Protein AF-A0A812Y9K1-F1 (afdb_monomer)

Nearest PDB structures (foldseek):
  6e9y-assembly1_A  TM=1.672E-01  e=5.380E+00  synthetic construct

Radius of gyration: 29.67 Å; Cα contacts (8 Å, |Δi|>4): 349; chains: 1; bounding box: 78×54×87 Å

Secondary structure (DSSP, 8-state):
-HHHHHHHHHHHHHHHHHH---S-HHHHHHHHHHHHHHHHSS---GGGGGGSPPP-HHHHHHHHHHHTT-----PPPP------------------------PPPPHHHHHHHHHHHHHHHHHHHHH-TT----TTHHHHHHGGGGGGHHHHHHHHHHHHHHH-HHHHHHHHHHHS-TT-GGGGGGTT-----TT--HHHHHHHHHHHHHHHHHHHHH--HHHHHH--TT---SSSSTTSSTT--HHHHHHHHHHHHH-HHHHHHHHHHHHHHHHHHHHHHHHHSBTTBSS--TT-TTTT--HHHHHTTHHHHHHHHHHHHHHHHHHHHHHHS-HHHHHHHHHHHHHHHHHHHHHHHHHHGGGGSTTHHHHT-STTS--HHHHHHH-S----TT--SSS--TTS---HHHHHHHHTT--HHHHHHH-TT-HHHHHHHHHHHHHHTSTT-TT--

Structure (mmCIF, N/CA/C/O backbone):
data_AF-A0A812Y9K1-F1
#
_entry.id   AF-A0A812Y9K1-F1
#
loop_
_atom_site.group_PDB
_atom_site.id
_atom_site.type_symbol
_atom_site.label_atom_id
_atom_site.label_alt_id
_atom_site.label_comp_id
_atom_site.label_asym_id
_atom_site.label_entity_id
_atom_site.label_seq_id
_atom_site.pdbx_PDB_ins_code
_atom_site.Cartn_x
_atom_site.Cartn_y
_atom_site.Cartn_z
_atom_site.occupancy
_atom_site.B_iso_or_equiv
_atom_site.auth_seq_id
_atom_site.auth_comp_id
_atom_site.auth_asym_id
_atom_site.auth_atom_id
_atom_site.pdbx_PDB_model_num
ATOM 1 N N . ALA A 1 1 ? -30.809 -0.956 -1.457 1.00 35.09 1 ALA A N 1
ATOM 2 C CA . ALA A 1 1 ? -31.795 -1.705 -0.644 1.00 35.09 1 ALA A CA 1
ATOM 3 C C . ALA A 1 1 ? -31.114 -2.718 0.285 1.00 35.09 1 ALA A C 1
ATOM 5 O O . ALA A 1 1 ? -31.189 -2.529 1.490 1.00 35.09 1 ALA A O 1
ATOM 6 N N . ALA A 1 2 ? -30.373 -3.710 -0.234 1.00 35.47 2 ALA A N 1
ATOM 7 C CA . ALA A 1 2 ? -29.695 -4.731 0.585 1.00 35.47 2 ALA A CA 1
ATOM 8 C C . ALA A 1 2 ? -28.692 -4.161 1.617 1.00 35.47 2 ALA A C 1
ATOM 10 O O . ALA A 1 2 ? -28.734 -4.527 2.783 1.00 35.47 2 ALA A O 1
ATOM 11 N N . GLY A 1 3 ? -27.871 -3.175 1.237 1.00 39.28 3 GLY A N 1
ATOM 12 C CA . GLY A 1 3 ? -26.915 -2.555 2.167 1.00 39.28 3 GLY A CA 1
ATOM 13 C C . GLY A 1 3 ? -27.545 -1.767 3.327 1.00 39.28 3 GLY A C 1
ATOM 14 O O . GLY A 1 3 ? -26.907 -1.601 4.363 1.00 39.28 3 GLY A O 1
ATOM 15 N N . LEU A 1 4 ? -28.793 -1.298 3.191 1.00 40.66 4 LEU A N 1
ATOM 16 C CA . LEU A 1 4 ? -29.507 -0.651 4.297 1.00 40.66 4 LEU A CA 1
ATOM 17 C C . LEU A 1 4 ? -30.199 -1.676 5.199 1.00 40.66 4 LEU A C 1
ATOM 19 O O . LEU A 1 4 ? -30.184 -1.506 6.413 1.00 40.66 4 LEU A O 1
ATOM 23 N N . ALA A 1 5 ? -30.730 -2.758 4.622 1.00 41.34 5 ALA A N 1
ATOM 24 C CA . ALA A 1 5 ? -31.239 -3.889 5.394 1.00 41.34 5 ALA A CA 1
ATOM 25 C C . ALA A 1 5 ? -30.151 -4.451 6.330 1.00 41.34 5 ALA A C 1
ATOM 27 O O . ALA A 1 5 ? -30.412 -4.655 7.507 1.00 41.34 5 ALA A O 1
ATOM 28 N N . ASN A 1 6 ? -28.904 -4.550 5.856 1.00 47.38 6 ASN A N 1
ATOM 29 C CA . ASN A 1 6 ? -27.772 -5.035 6.656 1.00 47.38 6 ASN A CA 1
ATOM 30 C C . ASN A 1 6 ? -27.416 -4.113 7.838 1.00 47.38 6 ASN A C 1
ATOM 32 O O . ASN A 1 6 ? -27.023 -4.580 8.905 1.00 47.38 6 ASN A O 1
ATOM 36 N N . LYS A 1 7 ? -27.563 -2.793 7.667 1.00 45.28 7 LYS A N 1
ATOM 37 C CA . LYS A 1 7 ? -27.332 -1.818 8.747 1.00 45.28 7 LYS A CA 1
ATOM 38 C C . LYS A 1 7 ? -28.487 -1.795 9.747 1.00 45.28 7 LYS A C 1
ATOM 40 O O . LYS A 1 7 ? -28.248 -1.626 10.937 1.00 45.28 7 LYS A O 1
ATOM 45 N N . LEU A 1 8 ? -29.717 -1.996 9.275 1.00 44.47 8 LEU A N 1
ATOM 46 C CA . LEU A 1 8 ? -30.893 -2.146 10.131 1.00 44.47 8 LEU A CA 1
ATOM 47 C C . LEU A 1 8 ? -30.828 -3.426 10.955 1.00 44.47 8 LEU A C 1
ATOM 49 O O . LEU A 1 8 ? -31.115 -3.365 12.144 1.00 44.47 8 LEU A O 1
ATOM 53 N N . ASP A 1 9 ? -30.353 -4.529 10.380 1.00 47.19 9 ASP A N 1
ATOM 54 C CA . ASP A 1 9 ? -30.085 -5.760 11.125 1.00 47.19 9 ASP A CA 1
ATOM 55 C C . ASP A 1 9 ? -29.028 -5.517 12.221 1.00 47.19 9 ASP A C 1
ATOM 57 O O . ASP A 1 9 ? -29.246 -5.887 13.371 1.00 47.19 9 ASP A O 1
ATOM 61 N N . ALA A 1 10 ? -27.934 -4.795 11.946 1.00 47.28 10 ALA A N 1
ATOM 62 C CA . ALA A 1 10 ? -26.937 -4.449 12.972 1.00 47.28 10 ALA A CA 1
ATOM 63 C C . ALA A 1 10 ? -27.497 -3.574 14.116 1.00 47.28 10 ALA A C 1
ATOM 65 O O . ALA A 1 10 ? -27.124 -3.757 15.274 1.00 47.28 10 ALA A O 1
ATOM 66 N N . VAL A 1 11 ? -28.418 -2.652 13.821 1.00 45.97 11 VAL A N 1
ATOM 67 C CA . VAL A 1 11 ? -29.121 -1.853 14.842 1.00 45.97 11 VAL A CA 1
ATOM 68 C C . VAL A 1 11 ? -30.115 -2.715 15.625 1.00 45.97 11 VAL A C 1
ATOM 70 O O . VAL A 1 11 ? -30.180 -2.620 16.849 1.00 45.97 11 VAL A O 1
ATOM 73 N N . ILE A 1 12 ? -30.839 -3.603 14.940 1.00 47.97 12 ILE A N 1
ATOM 74 C CA . ILE A 1 12 ? -31.722 -4.597 15.554 1.00 47.97 12 ILE A CA 1
ATOM 75 C C . ILE A 1 12 ? -30.905 -5.517 16.474 1.00 47.97 12 ILE A C 1
ATOM 77 O O . ILE A 1 12 ? -31.331 -5.770 17.587 1.00 47.97 12 ILE A O 1
ATOM 81 N N . HIS A 1 13 ? -29.687 -5.922 16.113 1.00 50.28 13 HIS A N 1
ATOM 82 C CA . HIS A 1 13 ? -28.789 -6.696 16.979 1.00 50.28 13 HIS A CA 1
ATOM 83 C C . HIS A 1 13 ? -28.430 -5.984 18.282 1.00 50.28 13 HIS A C 1
ATOM 85 O O . HIS A 1 13 ? -28.491 -6.600 19.341 1.00 50.28 13 HIS A O 1
ATOM 91 N N . ILE A 1 14 ? -28.080 -4.698 18.212 1.00 49.88 14 ILE A N 1
ATOM 92 C CA . ILE A 1 14 ? -27.780 -3.890 19.401 1.00 49.88 14 ILE A CA 1
ATOM 93 C C . ILE A 1 14 ? -29.021 -3.814 20.296 1.00 49.88 14 ILE A C 1
ATOM 95 O O . ILE A 1 14 ? -28.932 -4.086 21.489 1.00 49.88 14 ILE A O 1
ATOM 99 N N . LEU A 1 15 ? -30.192 -3.563 19.704 1.00 42.72 15 LEU A N 1
ATOM 100 C CA . LEU A 1 15 ? -31.463 -3.533 20.429 1.00 42.72 15 LEU A CA 1
ATOM 101 C C . LEU A 1 15 ? -31.822 -4.895 21.043 1.00 42.72 15 LEU A C 1
ATOM 103 O O . LEU A 1 15 ? -32.327 -4.954 22.156 1.00 42.72 15 LEU A O 1
ATOM 107 N N . LEU A 1 16 ? -31.550 -6.005 20.362 1.00 47.12 16 LEU A N 1
ATOM 108 C CA . LEU A 1 16 ? -31.864 -7.349 20.857 1.00 47.12 16 LEU A CA 1
ATOM 109 C C . LEU A 1 16 ? -30.894 -7.819 21.949 1.00 47.12 16 LEU A C 1
ATOM 111 O O . LEU A 1 16 ? -31.309 -8.528 22.865 1.00 47.12 16 LEU A O 1
ATOM 115 N N . LEU A 1 17 ? -29.629 -7.391 21.890 1.00 49.03 17 LEU A N 1
ATOM 116 C CA . LEU A 1 17 ? -28.658 -7.580 22.970 1.00 49.03 17 LEU A CA 1
ATOM 117 C C . LEU A 1 17 ? -29.022 -6.765 24.220 1.00 49.03 17 LEU A C 1
ATOM 119 O O . LEU A 1 17 ? -28.755 -7.217 25.330 1.00 49.03 17 LEU A O 1
ATOM 123 N N . GLU A 1 18 ? -29.635 -5.592 24.051 1.00 44.72 18 GLU A N 1
ATOM 124 C CA . GLU A 1 18 ? -30.054 -4.728 25.163 1.00 44.72 18 GLU A CA 1
ATOM 125 C C . GLU A 1 18 ? -31.410 -5.116 25.773 1.00 44.72 18 GLU A C 1
ATOM 127 O O . GLU A 1 18 ? -31.607 -4.944 26.974 1.00 44.72 18 GLU A O 1
ATOM 132 N N . VAL A 1 19 ? -32.344 -5.647 24.976 1.00 40.50 19 VAL A N 1
ATOM 133 C CA . VAL A 1 19 ? -33.714 -5.976 25.422 1.00 40.50 19 VAL A CA 1
ATOM 134 C C . VAL A 1 19 ? -33.846 -7.436 25.895 1.00 40.50 19 VAL A C 1
ATOM 136 O O . VAL A 1 19 ? -34.784 -7.763 26.623 1.00 40.50 19 VAL A O 1
ATOM 139 N N . GLY A 1 20 ? -32.885 -8.301 25.552 1.00 40.91 20 GLY A N 1
ATOM 140 C CA . GLY A 1 20 ? -32.870 -9.718 25.923 1.00 40.91 20 GLY A CA 1
ATOM 141 C C . GLY A 1 20 ? -33.717 -10.598 24.994 1.00 40.91 20 GLY A C 1
ATOM 142 O O . GLY A 1 20 ? -34.754 -10.186 24.472 1.00 40.91 20 GLY A O 1
ATOM 143 N N . TRP A 1 21 ? -33.258 -11.835 24.771 1.00 54.72 21 TRP A N 1
ATOM 144 C CA . TRP A 1 21 ? -33.898 -12.841 23.908 1.00 54.72 21 TRP A CA 1
ATOM 145 C C . TRP A 1 21 ? -34.462 -14.018 24.706 1.00 54.72 21 TRP A C 1
ATOM 147 O O . TRP A 1 21 ? -33.981 -14.306 25.794 1.00 54.72 21 TRP A O 1
ATOM 157 N N . SER A 1 22 ? -35.477 -14.691 24.151 1.00 53.47 22 SER A N 1
ATOM 158 C CA . SER A 1 22 ? -36.158 -15.870 24.718 1.00 53.47 22 SER A CA 1
ATOM 159 C C . SER A 1 22 ? -35.300 -17.145 24.718 1.00 53.47 22 SER A C 1
ATOM 161 O O . SER A 1 22 ? -34.361 -17.241 23.935 1.00 53.47 22 SER A O 1
ATOM 163 N N . ASP A 1 23 ? -35.692 -18.122 25.545 1.00 48.56 23 ASP A N 1
ATOM 164 C CA . ASP A 1 23 ? -35.013 -19.333 26.073 1.00 48.56 23 ASP A CA 1
ATOM 165 C C . ASP A 1 23 ? -34.095 -20.227 25.184 1.00 48.56 23 ASP A C 1
ATOM 167 O O . ASP A 1 23 ? -33.577 -21.221 25.689 1.00 48.56 23 ASP A O 1
ATOM 171 N N . ASN A 1 24 ? -33.824 -19.930 23.905 1.00 52.38 24 ASN A N 1
ATOM 172 C CA . ASN A 1 24 ? -32.965 -20.748 23.015 1.00 52.38 24 ASN A CA 1
ATOM 173 C C . ASN A 1 24 ? -31.767 -19.969 22.425 1.00 52.38 24 ASN A C 1
ATOM 175 O O . ASN A 1 24 ? -31.493 -19.959 21.230 1.00 52.38 24 ASN A O 1
ATOM 179 N N . HIS A 1 25 ? -31.004 -19.325 23.305 1.00 52.91 25 HIS A N 1
ATOM 180 C CA . HIS A 1 25 ? -30.087 -18.224 22.980 1.00 52.91 25 HIS A CA 1
ATOM 181 C C . HIS A 1 25 ? -28.810 -18.566 22.184 1.00 52.91 25 HIS A C 1
ATOM 183 O O . HIS A 1 25 ? -28.173 -17.657 21.661 1.00 52.91 25 HIS A O 1
ATOM 189 N N . LEU A 1 26 ? -28.367 -19.826 22.118 1.00 47.00 26 LEU A N 1
ATOM 190 C CA . LEU A 1 26 ? -27.032 -20.161 21.583 1.00 47.00 26 LEU A CA 1
ATOM 191 C C . LEU A 1 26 ? -27.007 -20.389 20.066 1.00 47.00 26 LEU A C 1
ATOM 193 O O . LEU A 1 26 ? -26.048 -19.984 19.403 1.00 47.00 26 LEU A O 1
ATOM 197 N N . ASP A 1 27 ? -28.057 -20.992 19.511 1.00 49.50 27 ASP A N 1
ATOM 198 C CA . ASP A 1 27 ? -28.130 -21.277 18.076 1.00 49.50 27 ASP A CA 1
ATOM 199 C C . ASP A 1 27 ? -28.442 -20.011 17.270 1.00 49.50 27 ASP A C 1
ATOM 201 O O . ASP A 1 27 ? -27.833 -19.784 16.220 1.00 49.50 27 ASP A O 1
ATOM 205 N N . ASP A 1 28 ? -29.285 -19.126 17.806 1.00 49.94 28 ASP A N 1
ATOM 206 C CA . ASP A 1 28 ? -29.669 -17.895 17.117 1.00 49.94 28 ASP A CA 1
ATOM 207 C C . ASP A 1 28 ? -28.536 -16.856 17.120 1.00 49.94 28 ASP A C 1
ATOM 209 O O . ASP A 1 28 ? -28.286 -16.220 16.098 1.00 49.94 28 ASP A O 1
ATOM 213 N N . LEU A 1 29 ? -27.763 -16.741 18.209 1.00 45.62 29 LEU A N 1
ATOM 214 C CA . LEU A 1 29 ? -26.605 -15.838 18.282 1.00 45.62 29 LEU A CA 1
ATOM 215 C C . LEU A 1 29 ? -25.455 -16.328 17.392 1.00 45.62 29 LEU A C 1
ATOM 217 O O . LEU A 1 29 ? -24.826 -15.534 16.698 1.00 45.62 29 LEU A O 1
ATOM 221 N N . SER A 1 30 ? -25.212 -17.644 17.346 1.00 45.62 30 SER A N 1
ATOM 222 C CA . SER A 1 30 ? -24.196 -18.227 16.462 1.00 45.62 30 SER A CA 1
ATOM 223 C C . SER A 1 30 ? -24.589 -18.128 14.987 1.00 45.62 30 SER A C 1
ATOM 225 O O . SER A 1 30 ? -23.734 -17.836 14.150 1.00 45.62 30 SER A O 1
ATOM 227 N N . SER A 1 31 ? -25.864 -18.345 14.651 1.00 47.44 31 SER A N 1
ATOM 228 C CA . SER A 1 31 ? -26.393 -18.175 13.292 1.00 47.44 31 SER A CA 1
ATOM 229 C C . SER A 1 31 ? -26.314 -16.711 12.847 1.00 47.44 31 SER A C 1
ATOM 231 O O . SER A 1 31 ? -25.811 -16.410 11.763 1.00 47.44 31 SER A O 1
ATOM 233 N N . TYR A 1 32 ? -26.698 -15.791 13.732 1.00 45.75 32 TYR A N 1
ATOM 234 C CA . TYR A 1 32 ? -26.737 -14.361 13.460 1.00 45.75 32 TYR A CA 1
ATOM 235 C C . TYR A 1 32 ? -25.346 -13.708 13.405 1.00 45.75 32 TYR A C 1
ATOM 237 O O . TYR A 1 32 ? -25.057 -12.984 12.455 1.00 45.75 32 TYR A O 1
ATOM 245 N N . SER A 1 33 ? -24.428 -13.998 14.338 1.00 44.88 33 SER A N 1
ATOM 246 C CA . SER A 1 33 ? -23.036 -13.513 14.262 1.00 44.88 33 SER A CA 1
ATOM 247 C C . SER A 1 33 ? -22.340 -14.001 12.993 1.00 44.88 33 SER A C 1
ATOM 249 O O . SER A 1 33 ? -21.598 -13.248 12.369 1.00 44.88 33 SER A O 1
ATOM 251 N N . ARG A 1 34 ? -22.626 -15.233 12.554 1.00 45.59 34 ARG A N 1
ATOM 252 C CA . ARG A 1 34 ? -22.139 -15.768 11.274 1.00 45.59 34 ARG A CA 1
ATOM 253 C C . ARG A 1 34 ? -22.709 -14.983 10.090 1.00 45.59 34 ARG A C 1
ATOM 255 O O . ARG A 1 34 ? -22.003 -14.766 9.114 1.00 45.59 34 ARG A O 1
ATOM 262 N N . GLN A 1 35 ? -23.947 -14.507 10.195 1.00 43.62 35 GLN A N 1
ATOM 263 C CA . GLN A 1 35 ? -24.607 -13.682 9.186 1.00 43.62 35 GLN A CA 1
ATOM 264 C C . GLN A 1 35 ? -24.067 -12.244 9.160 1.00 43.62 35 GLN A C 1
ATOM 266 O O . GLN A 1 35 ? -23.782 -11.740 8.083 1.00 43.62 35 GLN A O 1
ATOM 271 N N . VAL A 1 36 ? -23.822 -11.612 10.313 1.00 42.94 36 VAL A N 1
ATOM 272 C CA . VAL A 1 36 ? -23.166 -10.293 10.411 1.00 42.94 36 VAL A CA 1
ATOM 273 C C . VAL A 1 36 ? -21.737 -10.346 9.886 1.00 42.94 36 VAL A C 1
ATOM 275 O O . VAL A 1 36 ? -21.354 -9.484 9.107 1.00 42.94 36 VAL A O 1
ATOM 278 N N . ILE A 1 37 ? -20.963 -11.369 10.254 1.00 42.12 37 ILE A N 1
ATOM 279 C CA . ILE A 1 37 ? -19.606 -11.570 9.731 1.00 42.12 37 ILE A CA 1
ATOM 280 C C . ILE A 1 37 ? -19.652 -11.736 8.208 1.00 42.12 37 ILE A C 1
ATOM 282 O O . ILE A 1 37 ? -18.941 -11.020 7.518 1.00 42.12 37 ILE A O 1
ATOM 286 N N . ASN A 1 38 ? -20.547 -12.579 7.679 1.00 42.09 38 ASN A N 1
ATOM 287 C CA . ASN A 1 38 ? -20.715 -12.758 6.231 1.00 42.09 38 ASN A CA 1
ATOM 288 C C . ASN A 1 38 ? -21.222 -11.494 5.502 1.00 42.09 38 ASN A C 1
ATOM 290 O O . ASN A 1 38 ? -20.950 -11.326 4.318 1.00 42.09 38 ASN A O 1
ATOM 294 N N . ASN A 1 39 ? -21.978 -10.625 6.180 1.00 38.75 39 ASN A N 1
ATOM 295 C CA . ASN A 1 39 ? -22.601 -9.435 5.587 1.00 38.75 39 ASN A CA 1
ATOM 296 C C . ASN A 1 39 ? -21.746 -8.164 5.720 1.00 38.75 39 ASN A C 1
ATOM 298 O O . ASN A 1 39 ? -21.911 -7.239 4.927 1.00 38.75 39 ASN A O 1
ATOM 302 N N . CYS A 1 40 ? -20.868 -8.097 6.721 1.00 38.91 40 CYS A N 1
ATOM 303 C CA . CYS A 1 40 ? -19.901 -7.015 6.915 1.00 38.91 40 CYS A CA 1
ATOM 304 C C . CYS A 1 40 ? -18.580 -7.280 6.183 1.00 38.91 40 CYS A C 1
ATOM 306 O O . CYS A 1 40 ? -17.811 -6.337 5.991 1.00 38.91 40 CYS A O 1
ATOM 308 N N . SER A 1 41 ? -18.331 -8.528 5.762 1.00 43.34 41 SER A N 1
ATOM 309 C CA . SER A 1 41 ? -17.111 -8.918 5.054 1.00 43.34 41 SER A CA 1
ATOM 310 C C . SER A 1 41 ? -17.121 -8.670 3.555 1.00 43.34 41 SER A C 1
ATOM 312 O O . SER A 1 41 ? -16.171 -9.026 2.865 1.00 43.34 41 SER A O 1
ATOM 314 N N . ASP A 1 42 ? -18.181 -8.071 3.022 1.00 44.56 42 ASP A N 1
ATOM 315 C CA . ASP A 1 42 ? -18.217 -7.735 1.613 1.00 44.56 42 ASP A CA 1
ATOM 316 C C . ASP A 1 42 ? -18.984 -6.434 1.369 1.00 44.56 42 ASP A C 1
ATOM 318 O O . ASP A 1 42 ? -19.959 -6.117 2.049 1.00 44.56 42 ASP A O 1
ATOM 322 N N . GLN A 1 43 ? -18.550 -5.734 0.322 1.00 43.03 43 GLN A N 1
ATOM 323 C CA . GLN A 1 43 ? -19.200 -4.617 -0.371 1.00 43.03 43 GLN A CA 1
ATOM 324 C C . GLN A 1 43 ? -18.719 -3.173 -0.105 1.00 43.03 43 GLN A C 1
ATOM 326 O O . GLN A 1 43 ? -19.116 -2.479 0.831 1.00 43.03 43 GLN A O 1
ATOM 331 N N . GLY A 1 44 ? -17.969 -2.661 -1.091 1.00 40.19 44 GLY A N 1
ATOM 332 C CA . GLY A 1 44 ? -17.697 -1.241 -1.334 1.00 40.19 44 GLY A CA 1
ATOM 333 C C . GLY A 1 44 ? -18.884 -0.481 -1.944 1.00 40.19 44 GLY A C 1
ATOM 334 O O . GLY A 1 44 ? -18.770 0.074 -3.032 1.00 40.19 44 GLY A O 1
ATOM 335 N N . VAL A 1 45 ? -20.027 -0.445 -1.250 1.00 40.81 45 VAL A N 1
ATOM 336 C CA . VAL A 1 45 ? -21.238 0.303 -1.677 1.00 40.81 45 VAL A CA 1
ATOM 337 C C . VAL A 1 45 ? -21.352 1.681 -1.022 1.00 40.81 45 VAL A C 1
ATOM 339 O O . VAL A 1 45 ? -22.364 2.364 -1.182 1.00 40.81 45 VAL A O 1
ATOM 342 N N . GLU A 1 46 ? -20.345 2.118 -0.259 1.00 44.34 46 GLU A N 1
ATOM 343 C CA . GLU A 1 46 ? -20.442 3.356 0.524 1.00 44.34 46 GLU A CA 1
ATOM 344 C C . GLU A 1 46 ? -20.634 4.602 -0.365 1.00 44.34 46 GLU A C 1
ATOM 346 O O . GLU A 1 46 ? -21.246 5.578 0.066 1.00 44.34 46 GLU A O 1
ATOM 351 N N . TYR A 1 47 ? -20.197 4.540 -1.629 1.00 37.12 47 TYR A N 1
ATOM 352 C CA . TYR A 1 47 ? -20.350 5.606 -2.624 1.00 37.12 47 TYR A CA 1
ATOM 353 C C . TYR A 1 47 ? -21.800 5.814 -3.110 1.00 37.12 47 TYR A C 1
ATOM 355 O O . TYR A 1 47 ? -22.185 6.941 -3.415 1.00 37.12 47 TYR A O 1
ATOM 363 N N . GLU A 1 48 ? -22.636 4.770 -3.139 1.00 36.97 48 GLU A N 1
ATOM 364 C CA . GLU A 1 48 ? -24.015 4.861 -3.656 1.00 36.97 48 GLU A CA 1
ATOM 365 C C . GLU A 1 48 ? -25.052 5.211 -2.575 1.00 36.97 48 GLU A C 1
ATOM 367 O O . GLU A 1 48 ? -26.222 5.443 -2.879 1.00 36.97 48 GLU A O 1
ATOM 372 N N . ILE A 1 49 ? -24.636 5.311 -1.307 1.00 36.59 49 ILE A N 1
ATOM 373 C CA . ILE A 1 49 ? -25.516 5.648 -0.174 1.00 36.59 49 ILE A CA 1
ATOM 374 C C . ILE A 1 49 ? -26.208 7.000 -0.370 1.00 36.59 49 ILE A C 1
ATOM 376 O O . ILE A 1 49 ? -27.380 7.134 -0.029 1.00 36.59 49 ILE A O 1
ATOM 380 N N . ALA A 1 50 ? -25.520 7.978 -0.964 1.00 37.75 50 ALA A N 1
A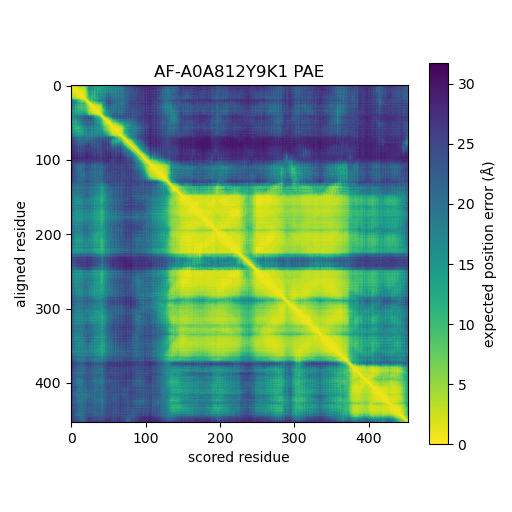TOM 381 C CA . ALA A 1 50 ? -26.094 9.294 -1.242 1.00 37.75 50 ALA A CA 1
ATOM 382 C C . ALA A 1 50 ? -27.245 9.253 -2.269 1.00 37.75 50 ALA A C 1
ATOM 384 O O . ALA A 1 50 ? -28.017 10.205 -2.354 1.00 37.75 50 ALA A O 1
ATOM 385 N N . GLN A 1 51 ? -27.358 8.172 -3.048 1.00 37.72 51 GLN A N 1
ATOM 386 C CA . GLN A 1 51 ? -28.383 7.987 -4.081 1.00 37.72 51 GLN A CA 1
ATOM 387 C C . GLN A 1 51 ? -29.411 6.905 -3.721 1.00 37.72 51 GLN A C 1
ATOM 389 O O . GLN A 1 51 ? -30.331 6.645 -4.499 1.00 37.72 51 GLN A O 1
ATOM 394 N N . ALA A 1 52 ? -29.279 6.259 -2.560 1.00 39.16 52 ALA A N 1
ATOM 395 C CA . ALA A 1 52 ? -30.210 5.223 -2.151 1.00 39.16 52 ALA A CA 1
ATOM 396 C C . ALA A 1 52 ? -31.598 5.835 -1.861 1.00 39.16 52 ALA A C 1
ATOM 398 O O . ALA A 1 52 ? -31.687 6.848 -1.163 1.00 39.16 52 ALA A O 1
ATOM 399 N N . PRO A 1 53 ? -32.694 5.234 -2.362 1.00 39.84 53 PRO A N 1
ATOM 400 C CA . PRO A 1 53 ? -34.037 5.704 -2.047 1.00 39.84 53 PRO A CA 1
ATOM 401 C C . PRO A 1 53 ? -34.290 5.608 -0.539 1.00 39.84 53 PRO A C 1
ATOM 403 O O . PRO A 1 53 ? -33.847 4.655 0.108 1.00 39.84 53 PRO A O 1
ATOM 406 N N . ALA A 1 54 ? -35.012 6.592 0.007 1.00 41.31 54 ALA A N 1
ATOM 407 C CA . ALA A 1 54 ? -35.425 6.596 1.405 1.00 41.31 54 ALA A CA 1
ATOM 408 C C . ALA A 1 54 ? -36.175 5.296 1.717 1.00 41.31 54 ALA A C 1
ATOM 410 O O . ALA A 1 54 ? -37.130 4.938 1.026 1.00 41.31 54 ALA A O 1
ATOM 411 N N . VAL A 1 55 ? -35.713 4.570 2.729 1.00 44.22 55 VAL A N 1
ATOM 412 C CA . VAL A 1 55 ? -36.334 3.308 3.124 1.00 44.22 55 VAL A CA 1
ATOM 413 C C . VAL A 1 55 ? -37.322 3.570 4.239 1.00 44.22 55 VAL A C 1
ATOM 415 O O . VAL A 1 55 ? -37.002 4.211 5.239 1.00 44.22 55 VAL A O 1
ATOM 418 N N . ASP A 1 56 ? -38.526 3.047 4.046 1.00 53.09 56 ASP A N 1
ATOM 419 C CA . ASP A 1 56 ? -39.590 3.085 5.032 1.00 53.09 56 ASP A CA 1
ATOM 420 C C . ASP A 1 56 ? -39.277 2.100 6.165 1.00 53.09 56 ASP A C 1
ATOM 422 O O . ASP A 1 56 ? -39.589 0.907 6.115 1.00 53.09 56 ASP A O 1
ATOM 426 N N . LEU A 1 57 ? -38.611 2.622 7.194 1.00 41.31 57 LEU A N 1
ATOM 427 C CA . LEU A 1 57 ? -38.243 1.875 8.393 1.00 41.31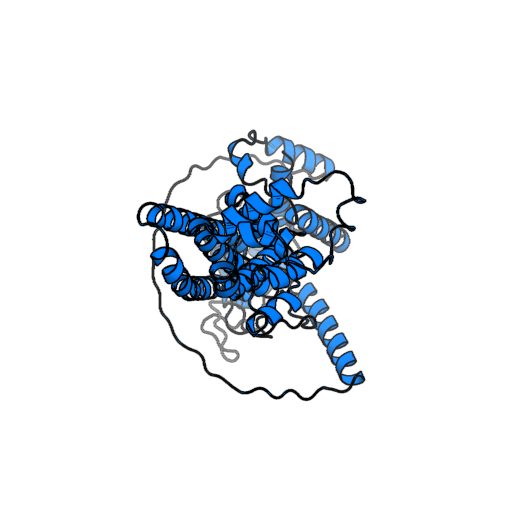 57 LEU A CA 1
ATOM 428 C C . LEU A 1 57 ? -39.468 1.296 9.108 1.00 41.31 57 LEU A C 1
ATOM 430 O O . LEU A 1 57 ? -39.370 0.238 9.724 1.00 41.31 57 LEU A O 1
ATOM 434 N N . SER A 1 58 ? -40.628 1.951 9.005 1.00 46.84 58 SER A N 1
ATOM 435 C CA . SER A 1 58 ? -41.855 1.481 9.645 1.00 46.84 58 SER A CA 1
ATOM 436 C C . SER A 1 58 ? -42.397 0.232 8.954 1.00 46.84 58 SER A C 1
ATOM 438 O O . SER A 1 58 ? -42.796 -0.718 9.634 1.00 46.84 58 SER A O 1
ATOM 440 N N . ALA A 1 59 ? -42.348 0.197 7.620 1.00 53.16 59 ALA A N 1
ATOM 441 C CA . ALA A 1 59 ? -42.734 -0.974 6.839 1.00 53.16 59 ALA A CA 1
ATOM 442 C C . ALA A 1 59 ? -41.809 -2.169 7.117 1.00 53.16 59 ALA A C 1
ATOM 444 O O . ALA A 1 59 ? -42.294 -3.265 7.393 1.00 53.16 59 ALA A O 1
ATOM 445 N N . LEU A 1 60 ? -40.492 -1.943 7.139 1.00 45.00 60 LEU A N 1
ATOM 446 C CA . LEU A 1 60 ? -39.502 -3.005 7.343 1.00 45.00 60 LEU A CA 1
ATOM 447 C C . LEU A 1 60 ? -39.575 -3.611 8.756 1.00 45.00 60 LEU A C 1
ATOM 449 O O . LEU A 1 60 ? -39.502 -4.827 8.926 1.00 45.00 60 LEU A O 1
ATOM 453 N N . LEU A 1 61 ? -39.781 -2.769 9.775 1.00 46.69 61 LEU A N 1
ATOM 454 C CA . LEU A 1 61 ? -39.990 -3.221 11.154 1.00 46.69 61 LEU A CA 1
ATOM 455 C C . LEU A 1 61 ? -41.318 -3.972 11.316 1.00 46.69 61 LEU A C 1
ATOM 457 O O . LEU A 1 61 ? -41.373 -4.948 12.059 1.00 46.69 61 LEU A O 1
ATOM 461 N N . SER A 1 62 ? -42.372 -3.564 10.603 1.00 51.53 62 SER A N 1
ATOM 462 C CA . SER A 1 62 ? -43.673 -4.250 10.631 1.00 51.53 62 SER A CA 1
ATOM 463 C C . SER A 1 62 ? -43.621 -5.627 9.961 1.00 51.53 62 SER A C 1
ATOM 465 O O . SER A 1 62 ? -44.226 -6.572 10.463 1.00 51.53 62 SER A O 1
ATOM 467 N N . GLU A 1 63 ? -42.876 -5.756 8.861 1.00 53.53 63 GLU A N 1
ATOM 468 C CA . GLU A 1 63 ? -42.662 -7.020 8.144 1.00 53.53 63 GLU A CA 1
ATOM 469 C C . GLU A 1 63 ? -41.859 -8.014 9.002 1.00 53.53 63 GLU A C 1
ATOM 471 O O . GLU A 1 63 ? -42.266 -9.160 9.183 1.00 53.53 63 GLU A O 1
ATOM 476 N N . ARG A 1 64 ? -40.787 -7.549 9.656 1.00 48.91 64 ARG A N 1
ATOM 477 C CA . ARG A 1 64 ? -39.979 -8.377 10.569 1.00 48.91 64 ARG A CA 1
ATOM 478 C C . ARG A 1 64 ? -40.691 -8.724 11.875 1.00 48.91 64 ARG A C 1
ATOM 480 O O . ARG A 1 64 ? -40.530 -9.833 12.376 1.00 48.91 64 ARG A O 1
ATOM 487 N N . ALA A 1 65 ? -41.498 -7.816 12.422 1.00 49.03 65 ALA A N 1
ATOM 488 C CA . ALA A 1 65 ? -42.334 -8.103 13.588 1.00 49.03 65 ALA A CA 1
ATOM 489 C C . ALA A 1 65 ? -43.394 -9.177 13.280 1.00 49.03 65 ALA A C 1
ATOM 491 O O . ALA A 1 65 ? -43.698 -10.001 14.145 1.00 49.03 65 ALA A O 1
ATOM 492 N N . ALA A 1 66 ? -43.914 -9.206 12.046 1.00 48.72 66 ALA A N 1
ATOM 493 C CA . ALA A 1 66 ? -44.824 -10.250 11.581 1.00 48.72 66 ALA A CA 1
ATOM 494 C C . ALA A 1 66 ? -44.125 -11.617 11.452 1.00 48.72 66 ALA A C 1
ATOM 496 O O . ALA A 1 66 ? -44.678 -12.612 11.924 1.00 48.72 66 ALA A O 1
ATOM 497 N N . ASP A 1 67 ? -42.902 -11.657 10.911 1.00 44.50 67 ASP A N 1
ATOM 498 C CA . ASP A 1 67 ? -42.082 -12.879 10.833 1.00 44.50 67 ASP A CA 1
ATOM 499 C C . ASP A 1 67 ? -41.688 -13.423 12.218 1.00 44.50 67 ASP A C 1
ATOM 501 O O . ASP A 1 67 ? -41.633 -14.634 12.427 1.00 44.50 67 ASP A O 1
ATOM 505 N N . LEU A 1 68 ? -41.452 -12.534 13.187 1.00 41.41 68 LEU A N 1
ATOM 506 C CA . LEU A 1 68 ? -41.008 -12.874 14.546 1.00 41.41 68 LEU A CA 1
ATOM 507 C C . LEU A 1 68 ? -42.159 -13.049 15.555 1.00 41.41 68 LEU A C 1
ATOM 509 O O . LEU A 1 68 ? -41.906 -13.230 16.744 1.00 41.41 68 LEU A O 1
ATOM 513 N N . GLN A 1 69 ? -43.422 -12.971 15.114 1.00 45.16 69 GLN A N 1
ATOM 514 C CA . GLN A 1 69 ? -44.630 -12.998 15.963 1.00 45.16 69 GLN A CA 1
ATOM 515 C C . GLN A 1 69 ? -44.618 -12.003 17.144 1.00 45.16 69 GLN A C 1
ATOM 517 O O . GLN A 1 69 ? -45.360 -12.164 18.118 1.00 45.16 69 GLN A O 1
ATOM 522 N N . SER A 1 70 ? -43.803 -10.951 17.076 1.00 39.50 70 SER A N 1
ATOM 523 C CA . SER A 1 70 ? -43.630 -10.003 18.173 1.00 39.50 70 SER A CA 1
ATOM 524 C C . SER A 1 70 ? -44.654 -8.865 18.044 1.00 39.50 70 SER A C 1
ATOM 526 O O . SER A 1 70 ? -44.832 -8.258 16.988 1.00 39.50 70 SER A O 1
ATOM 528 N N . ARG A 1 71 ? -45.408 -8.603 19.121 1.00 38.91 71 ARG A N 1
ATOM 529 C CA . ARG A 1 71 ? -46.390 -7.509 19.193 1.00 38.91 71 ARG A CA 1
ATOM 530 C C . ARG A 1 71 ? -45.794 -6.326 19.943 1.00 38.91 71 ARG A C 1
ATOM 532 O O . ARG A 1 71 ? -45.913 -6.264 21.164 1.00 38.91 71 ARG A O 1
ATOM 539 N N . THR A 1 72 ? -45.286 -5.332 19.228 1.00 38.97 72 THR A N 1
ATOM 540 C CA . THR A 1 72 ? -44.959 -4.029 19.828 1.00 38.97 72 THR A CA 1
ATOM 541 C C . THR A 1 72 ? -45.426 -2.880 18.932 1.00 38.97 72 THR A C 1
ATOM 543 O O . THR A 1 72 ? -45.077 -2.783 17.761 1.00 38.97 72 THR A O 1
ATOM 546 N N . ARG A 1 73 ? -46.286 -2.014 19.492 1.00 36.47 73 ARG A N 1
ATOM 547 C CA . ARG A 1 73 ? -46.779 -0.755 18.905 1.00 36.47 73 ARG A CA 1
ATOM 548 C C . ARG A 1 73 ? -46.047 0.410 19.573 1.00 36.47 73 ARG A C 1
ATOM 550 O O . ARG A 1 73 ? -46.148 0.541 20.788 1.00 36.47 73 ARG A O 1
ATOM 557 N N . GLY A 1 74 ? -45.426 1.294 18.794 1.00 34.78 74 GLY A N 1
ATOM 558 C CA . GLY A 1 74 ? -44.935 2.589 19.279 1.00 34.78 74 GLY A CA 1
ATOM 559 C C . GLY A 1 74 ? -44.369 3.464 18.157 1.00 34.78 74 GLY A C 1
ATOM 560 O O . GLY A 1 74 ? -43.579 2.991 17.350 1.00 34.78 74 GLY A O 1
ATOM 561 N N . THR A 1 75 ? -44.817 4.719 18.078 1.00 31.95 75 THR A N 1
ATOM 562 C CA . THR A 1 75 ? -44.480 5.723 17.047 1.00 31.95 75 THR A CA 1
ATOM 563 C C . THR A 1 75 ? -43.240 6.551 17.404 1.00 31.95 75 THR A C 1
ATOM 565 O O . THR A 1 75 ? -43.129 7.013 18.537 1.00 31.95 75 THR A O 1
ATOM 568 N N . VAL A 1 76 ? -42.370 6.801 16.417 1.00 28.75 76 VAL A N 1
ATOM 569 C CA . VAL A 1 76 ? -41.094 7.542 16.535 1.00 28.75 76 VAL A CA 1
ATOM 570 C C . VAL A 1 76 ? -41.262 9.026 16.143 1.00 28.75 76 VAL A C 1
ATOM 572 O O . VAL A 1 76 ? -41.845 9.285 15.088 1.00 28.75 76 VAL A O 1
ATOM 575 N N . PRO A 1 77 ? -40.744 10.011 16.912 1.00 30.09 77 PRO A N 1
ATOM 576 C CA . PRO A 1 77 ? -40.647 11.411 16.488 1.00 30.09 77 PRO A CA 1
ATOM 577 C C . PRO A 1 77 ? -39.247 11.796 15.962 1.00 30.09 77 PRO A C 1
ATOM 579 O O . PRO A 1 77 ? -38.231 11.260 16.392 1.00 30.09 77 PRO A O 1
ATOM 582 N N . ALA A 1 78 ? -39.220 12.758 15.032 1.00 28.23 78 ALA A N 1
ATOM 583 C CA . ALA A 1 78 ? -38.046 13.202 14.271 1.00 28.23 78 ALA A CA 1
ATOM 584 C C . ALA A 1 78 ? -37.123 14.186 15.025 1.00 28.23 78 ALA A C 1
ATOM 586 O O . ALA A 1 78 ? -37.592 15.008 15.812 1.00 28.23 78 ALA A O 1
ATOM 587 N N . LEU A 1 79 ? -35.822 14.142 14.706 1.00 24.70 79 LEU A N 1
ATOM 588 C CA . LEU A 1 79 ? -34.757 15.019 15.215 1.00 24.70 79 LEU A CA 1
ATOM 589 C C . LEU A 1 79 ? -34.033 15.740 14.062 1.00 24.70 79 LEU A C 1
ATOM 591 O O . LEU A 1 79 ? -33.855 15.170 12.987 1.00 24.70 79 LEU A O 1
ATOM 595 N N . THR A 1 80 ? -33.617 16.987 14.310 1.00 26.20 80 THR A N 1
ATOM 596 C CA . THR A 1 80 ? -32.793 17.844 13.435 1.00 26.20 80 THR A CA 1
ATOM 597 C C . THR A 1 80 ? -31.426 18.115 14.069 1.00 26.20 80 THR A C 1
ATOM 599 O O . THR A 1 80 ? -31.357 18.338 15.278 1.00 26.20 80 THR A O 1
ATOM 602 N N . ASP A 1 81 ? -30.384 18.129 13.234 1.00 26.12 81 ASP A N 1
ATOM 603 C CA . ASP A 1 81 ? -28.963 18.290 13.575 1.00 26.12 81 ASP A CA 1
ATOM 604 C C . ASP A 1 81 ? -28.531 19.743 13.823 1.00 26.12 81 ASP A C 1
ATOM 606 O O . ASP A 1 81 ? -29.011 20.656 13.156 1.00 26.12 81 ASP A O 1
ATOM 610 N N . ASP A 1 82 ? -27.556 19.922 14.721 1.00 25.16 82 ASP A N 1
ATOM 611 C CA . ASP A 1 82 ? -26.315 20.653 14.419 1.00 25.16 82 ASP A CA 1
ATOM 612 C C . ASP A 1 82 ? -25.295 20.531 15.571 1.00 25.16 82 ASP A C 1
ATOM 614 O O . ASP A 1 82 ? -25.661 20.622 16.743 1.00 25.16 82 ASP A O 1
ATOM 618 N N . VAL A 1 83 ? -24.007 20.362 15.225 1.00 24.28 83 VAL A N 1
ATOM 619 C CA . VAL A 1 83 ? -22.839 21.162 15.686 1.00 24.28 83 VAL A CA 1
ATOM 620 C C . VAL A 1 83 ? -21.505 20.434 15.404 1.00 24.28 83 VAL A C 1
ATOM 622 O O . VAL A 1 83 ? -21.322 19.251 15.683 1.00 24.28 83 VAL A O 1
ATOM 625 N N . GLN A 1 84 ? -20.557 21.208 14.858 1.00 26.84 84 GLN A N 1
ATOM 626 C CA . GLN A 1 84 ? -19.163 20.890 14.510 1.00 26.84 84 GLN A CA 1
ATOM 627 C C . GLN A 1 84 ? -18.194 20.912 15.711 1.00 26.84 84 GLN A C 1
ATOM 629 O O . GLN A 1 84 ? -18.420 21.637 16.677 1.00 26.84 84 GLN A O 1
ATOM 634 N N . TYR A 1 85 ? -17.037 20.241 15.583 1.00 22.86 85 TYR A N 1
ATOM 635 C CA . TYR A 1 85 ? -15.881 20.393 16.484 1.00 22.86 85 TYR A CA 1
ATOM 636 C C . TYR A 1 85 ? -14.529 20.392 15.741 1.00 22.86 85 TYR A C 1
ATOM 638 O O . TYR A 1 85 ? -14.359 19.701 14.740 1.00 22.86 85 TYR A O 1
ATOM 646 N N . ASN A 1 86 ? -13.563 21.146 16.285 1.00 23.61 86 ASN A N 1
ATOM 647 C CA . ASN A 1 86 ? -12.149 21.254 15.888 1.00 23.61 86 ASN A CA 1
ATOM 648 C C . ASN A 1 86 ? -11.250 20.890 17.099 1.00 23.61 86 ASN A C 1
ATOM 650 O O . ASN A 1 86 ? -11.566 21.316 18.205 1.00 23.61 86 ASN A O 1
ATOM 654 N N . ALA A 1 87 ? -10.206 20.062 16.893 1.00 26.05 87 ALA A N 1
ATOM 655 C CA . ALA A 1 87 ? -8.749 20.353 16.991 1.00 26.05 87 ALA A CA 1
ATOM 656 C C . ALA A 1 87 ? -8.209 20.604 18.427 1.00 26.05 87 ALA A C 1
ATOM 658 O O . ALA A 1 87 ? -8.821 21.354 19.168 1.00 26.05 87 ALA A O 1
ATOM 659 N N . LEU A 1 88 ? -7.066 20.123 18.940 1.00 26.17 88 LEU A N 1
ATOM 660 C CA . LEU A 1 88 ? -5.807 19.496 18.486 1.00 26.17 88 LEU A CA 1
ATOM 661 C C . LEU A 1 88 ? -5.036 19.047 19.767 1.00 26.17 88 LEU A C 1
ATOM 663 O O . LEU A 1 88 ? -5.341 19.557 20.843 1.00 26.17 88 LEU A O 1
ATOM 667 N N . CYS A 1 89 ? -4.007 18.188 19.638 1.00 25.11 89 CYS A N 1
ATOM 668 C CA . CYS A 1 89 ? -2.603 18.408 20.089 1.00 25.11 89 CYS A CA 1
ATOM 669 C C . CYS A 1 89 ? -1.827 17.132 20.495 1.00 25.11 89 CYS A C 1
ATOM 671 O O . CYS A 1 89 ? -2.375 16.189 21.056 1.00 25.11 89 CYS A O 1
ATOM 673 N N . ASP A 1 90 ? -0.530 17.165 20.157 1.00 24.30 90 ASP A N 1
ATOM 674 C CA . ASP A 1 90 ? 0.522 16.138 20.227 1.00 24.30 90 ASP A CA 1
ATOM 675 C C . ASP A 1 90 ? 1.211 16.019 21.612 1.00 24.30 90 ASP A C 1
ATOM 677 O O . ASP A 1 90 ? 1.156 16.962 22.393 1.00 24.30 90 ASP A O 1
ATOM 681 N N . GLU A 1 91 ? 1.926 14.907 21.882 1.00 27.36 91 GLU A N 1
ATOM 682 C CA . GLU A 1 91 ? 3.381 14.876 22.200 1.00 27.36 91 GLU A CA 1
ATOM 683 C C . GLU A 1 91 ? 3.927 13.453 22.505 1.00 27.36 91 GLU A C 1
ATOM 685 O O . GLU A 1 91 ? 3.183 12.478 22.572 1.00 27.36 91 GLU A O 1
ATOM 690 N N . ALA A 1 92 ? 5.260 13.327 22.561 1.00 26.75 92 ALA A N 1
ATOM 691 C CA . ALA A 1 92 ? 6.081 12.181 22.150 1.00 26.75 92 ALA A CA 1
ATOM 692 C C . ALA A 1 92 ? 6.903 11.495 23.274 1.00 26.75 92 ALA A C 1
ATOM 694 O O . ALA A 1 92 ? 7.062 12.072 24.342 1.00 26.75 92 ALA A O 1
ATOM 695 N N . ALA A 1 93 ? 7.471 10.306 22.971 1.00 26.73 93 ALA A N 1
ATOM 696 C CA . ALA A 1 93 ? 8.795 9.738 23.373 1.00 26.73 93 ALA A CA 1
ATOM 697 C C . ALA A 1 93 ? 8.730 8.184 23.415 1.00 26.73 93 ALA A C 1
ATOM 699 O O . ALA A 1 93 ? 7.793 7.633 23.979 1.00 26.73 93 ALA A O 1
ATOM 700 N N . GLU A 1 94 ? 9.498 7.407 22.637 1.00 26.67 94 GLU A N 1
ATOM 701 C CA . GLU A 1 94 ? 10.933 7.013 22.675 1.00 26.67 94 GLU A CA 1
ATOM 702 C C . GLU A 1 94 ? 11.169 5.672 23.425 1.00 26.67 94 GLU A C 1
ATOM 704 O O . GLU A 1 94 ? 10.708 5.472 24.544 1.00 26.67 94 GLU A O 1
ATOM 709 N N . GLU A 1 95 ? 11.816 4.705 22.754 1.00 27.27 95 GLU A N 1
ATOM 710 C CA . GLU A 1 95 ? 11.742 3.260 23.043 1.00 27.27 95 GLU A CA 1
ATOM 711 C C . GLU A 1 95 ? 13.130 2.612 23.256 1.00 27.27 95 GLU A C 1
ATOM 713 O O . GLU A 1 95 ? 14.094 2.927 22.556 1.00 27.27 95 GLU A O 1
ATOM 718 N N . ALA A 1 96 ? 13.216 1.649 24.184 1.00 27.19 96 ALA A N 1
ATOM 719 C CA . ALA A 1 96 ? 14.427 0.900 24.536 1.00 27.19 96 ALA A CA 1
ATOM 720 C C . ALA A 1 96 ? 14.493 -0.496 23.869 1.00 27.19 96 ALA A C 1
ATOM 722 O O . ALA A 1 96 ? 13.480 -1.169 23.689 1.00 27.19 96 ALA A O 1
ATOM 723 N N . ARG A 1 97 ? 15.712 -0.955 23.535 1.00 25.56 97 ARG A N 1
ATOM 724 C CA . ARG A 1 97 ? 16.024 -2.270 22.927 1.00 25.56 97 ARG A CA 1
ATOM 725 C C . ARG A 1 97 ? 16.470 -3.311 23.962 1.00 25.56 97 ARG A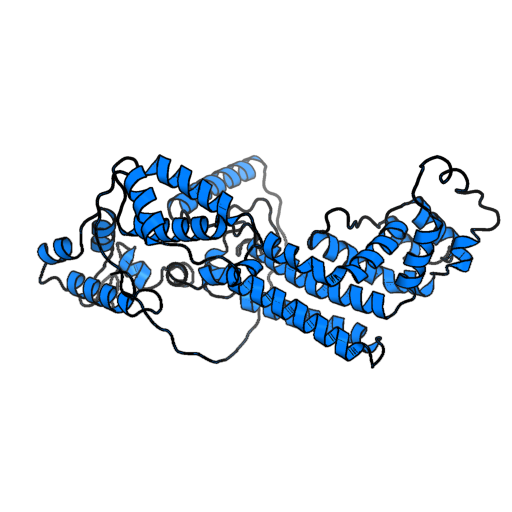 C 1
ATOM 727 O O . ARG A 1 97 ? 17.211 -2.972 24.878 1.00 25.56 97 ARG A O 1
ATOM 734 N N . VAL A 1 98 ? 16.151 -4.590 23.716 1.00 25.70 98 VAL A N 1
ATOM 735 C CA . VAL A 1 98 ? 16.722 -5.787 24.382 1.00 25.70 98 VAL A CA 1
ATOM 736 C C . VAL A 1 98 ? 16.919 -6.909 23.330 1.00 25.70 98 VAL A C 1
ATOM 738 O O . VAL A 1 98 ? 16.180 -6.925 22.340 1.00 25.70 98 VAL A O 1
ATOM 741 N N . PRO A 1 99 ? 17.943 -7.786 23.453 1.00 29.33 99 PRO A N 1
ATOM 742 C CA . PRO A 1 99 ? 18.517 -8.517 22.326 1.00 29.33 99 PRO A CA 1
ATOM 743 C C . PRO A 1 99 ? 17.904 -9.900 22.065 1.00 29.33 99 PRO A C 1
ATOM 745 O O . PRO A 1 99 ? 17.273 -10.520 22.916 1.00 29.33 99 PRO A O 1
ATOM 748 N N . ALA A 1 100 ? 18.137 -10.367 20.838 1.00 30.78 100 ALA A N 1
ATOM 749 C CA . ALA A 1 100 ? 17.670 -11.625 20.281 1.00 30.78 100 ALA A CA 1
ATOM 750 C C . ALA A 1 100 ? 18.580 -12.797 20.671 1.00 30.78 100 ALA A C 1
ATOM 752 O O . ALA A 1 100 ? 19.769 -12.759 20.374 1.00 30.78 100 ALA A O 1
ATOM 753 N N . ASN A 1 101 ? 17.998 -13.837 21.270 1.00 33.12 101 ASN A N 1
ATOM 754 C CA . ASN A 1 101 ? 18.416 -15.234 21.130 1.00 33.12 101 ASN A CA 1
ATOM 755 C C . ASN A 1 101 ? 17.277 -16.126 21.640 1.00 33.12 101 ASN A C 1
ATOM 757 O O . ASN A 1 101 ? 17.000 -16.151 22.835 1.00 33.12 101 ASN A O 1
ATOM 761 N N . VAL A 1 102 ? 16.598 -16.828 20.730 1.00 34.84 102 VAL A N 1
ATOM 762 C CA . VAL A 1 102 ? 15.549 -17.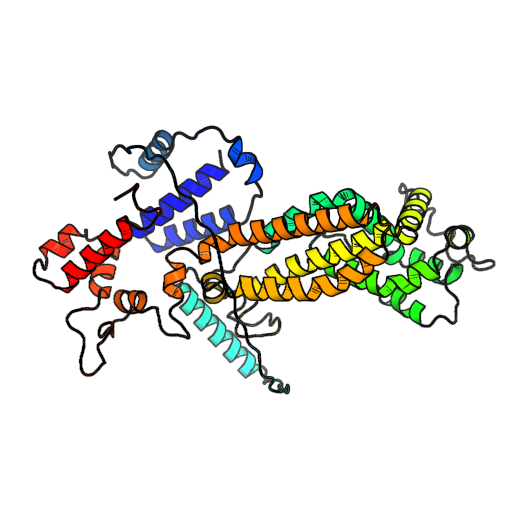802 21.069 1.00 34.84 102 VAL A CA 1
ATOM 763 C C . VAL A 1 102 ? 16.039 -19.180 20.646 1.00 34.84 102 VAL A C 1
ATOM 765 O O . VAL A 1 102 ? 16.319 -19.413 19.472 1.00 34.84 102 VAL A O 1
ATOM 768 N N . VAL A 1 103 ? 16.176 -20.063 21.631 1.00 40.09 103 VAL A N 1
ATOM 769 C CA . VAL A 1 103 ? 16.474 -21.489 21.467 1.00 40.09 103 VAL A CA 1
ATOM 770 C C . VAL A 1 103 ? 15.175 -22.202 21.080 1.00 40.09 103 VAL A C 1
ATOM 772 O O . VAL A 1 103 ? 14.123 -21.903 21.641 1.00 40.09 103 VAL A O 1
ATOM 775 N N . ALA A 1 104 ? 15.229 -23.108 20.101 1.00 41.00 104 ALA A N 1
ATOM 776 C CA . ALA A 1 104 ? 14.065 -23.881 19.670 1.00 41.00 104 ALA A CA 1
ATOM 777 C C . ALA A 1 104 ? 13.628 -24.875 20.765 1.00 41.00 104 ALA A C 1
ATOM 779 O O . ALA A 1 104 ? 14.469 -25.579 21.324 1.00 41.00 104 ALA A O 1
ATOM 780 N N . LEU A 1 105 ? 12.325 -24.912 21.061 1.00 54.00 105 LEU A N 1
ATOM 781 C CA . LEU A 1 105 ? 11.724 -25.809 22.055 1.00 54.00 105 LEU A CA 1
ATOM 782 C C . LEU A 1 105 ? 11.440 -27.208 21.464 1.00 54.00 105 LEU A C 1
ATOM 784 O O . LEU A 1 105 ? 11.202 -27.305 20.257 1.00 54.00 105 LEU A O 1
ATOM 788 N N . PRO A 1 106 ? 11.431 -28.275 22.288 1.00 72.94 106 PRO A N 1
ATOM 789 C CA . PRO A 1 106 ? 11.055 -29.632 21.878 1.00 72.94 106 PRO A CA 1
ATOM 790 C C . PRO A 1 106 ? 9.600 -29.740 21.386 1.00 72.94 106 PRO A C 1
ATOM 792 O O . PRO A 1 106 ? 8.720 -29.009 21.843 1.00 72.94 106 PRO A O 1
ATOM 795 N N . ASP A 1 107 ? 9.331 -30.700 20.494 1.00 72.62 107 ASP A N 1
ATOM 796 C CA . ASP A 1 107 ? 8.038 -30.847 19.804 1.00 72.62 107 ASP A CA 1
ATOM 797 C C . ASP A 1 107 ? 6.838 -31.080 20.741 1.00 72.62 107 ASP A C 1
ATOM 799 O O . ASP A 1 107 ? 5.765 -30.530 20.499 1.00 72.62 107 ASP A O 1
ATOM 803 N N . GLU A 1 108 ? 7.001 -31.834 21.834 1.00 70.38 108 GLU A N 1
ATOM 804 C CA . GLU A 1 108 ? 5.917 -32.085 22.803 1.00 70.38 108 GLU A CA 1
ATOM 805 C C . GLU A 1 108 ? 5.524 -30.820 23.578 1.00 70.38 108 GLU A C 1
ATOM 807 O O . GLU A 1 108 ? 4.342 -30.541 23.787 1.00 70.38 108 GLU A O 1
ATOM 812 N N . GLU A 1 109 ? 6.508 -29.994 23.936 1.00 63.00 109 GLU A N 1
ATOM 813 C CA . GLU A 1 109 ? 6.281 -28.718 24.613 1.00 63.00 109 GLU A CA 1
ATOM 814 C C . GLU A 1 109 ? 5.610 -27.717 23.661 1.00 63.00 109 GLU A C 1
ATOM 816 O O . GLU A 1 109 ? 4.681 -27.004 24.040 1.00 63.00 109 GLU A O 1
ATOM 821 N N . ALA A 1 110 ? 5.981 -27.740 22.377 1.00 60.44 110 ALA A N 1
ATOM 822 C CA . ALA A 1 110 ? 5.323 -26.951 21.340 1.00 60.44 110 ALA A CA 1
ATOM 823 C C . ALA A 1 110 ? 3.866 -27.382 21.069 1.00 60.44 110 ALA A C 1
ATOM 825 O O . ALA A 1 110 ? 3.077 -26.561 20.590 1.00 60.44 110 ALA A O 1
ATOM 826 N N . VAL A 1 111 ? 3.496 -28.642 21.330 1.00 69.56 111 VAL A N 1
ATOM 827 C CA . VAL A 1 111 ? 2.105 -29.128 21.242 1.00 69.56 111 VAL A CA 1
ATOM 828 C C . VAL A 1 111 ? 1.298 -28.660 22.451 1.00 69.56 111 VAL A C 1
ATOM 830 O O . VAL A 1 111 ? 0.253 -28.041 22.264 1.00 69.56 111 VAL A O 1
ATOM 833 N N . ALA A 1 112 ? 1.815 -28.832 23.670 1.00 68.25 112 ALA A N 1
ATOM 834 C CA . ALA A 1 112 ? 1.147 -28.364 24.886 1.00 68.25 112 ALA A CA 1
ATOM 835 C C . ALA A 1 112 ? 0.951 -26.834 24.898 1.00 68.25 112 ALA A C 1
ATOM 837 O O . ALA A 1 112 ? -0.115 -26.341 25.269 1.00 68.25 112 ALA A O 1
ATOM 838 N N . ILE A 1 113 ? 1.941 -26.071 24.412 1.00 59.81 113 ILE A N 1
ATOM 839 C CA . ILE A 1 113 ? 1.824 -24.615 24.228 1.00 59.81 113 ILE A CA 1
ATOM 840 C C . ILE A 1 113 ? 0.713 -24.279 23.224 1.00 59.81 113 ILE A C 1
ATOM 842 O O . ILE A 1 113 ? -0.048 -23.342 23.454 1.00 59.81 113 ILE A O 1
ATOM 846 N N . ARG A 1 114 ? 0.582 -25.037 22.125 1.00 60.91 114 ARG A N 1
ATOM 847 C CA . ARG A 1 114 ? -0.479 -24.829 21.125 1.00 60.91 114 ARG A CA 1
ATOM 848 C C . ARG A 1 114 ? -1.867 -25.142 21.679 1.00 60.91 114 ARG A C 1
ATOM 850 O O . ARG A 1 114 ? -2.785 -24.358 21.452 1.00 60.91 114 ARG A O 1
ATOM 857 N N . GLU A 1 115 ? -2.019 -26.235 22.418 1.00 65.00 115 GLU A N 1
ATOM 858 C CA . GLU A 1 115 ? -3.293 -26.625 23.033 1.00 65.00 115 GLU A CA 1
ATOM 859 C C . GLU A 1 115 ? -3.728 -25.646 24.129 1.00 65.00 115 GLU A C 1
ATOM 861 O O . GLU A 1 115 ? -4.882 -25.217 24.144 1.00 65.00 115 GLU A O 1
ATOM 866 N N . GLY A 1 116 ? -2.801 -25.212 24.988 1.00 65.56 116 GLY A N 1
ATOM 867 C CA . GLY A 1 116 ? -3.070 -24.181 25.993 1.00 65.56 116 GLY A CA 1
ATOM 868 C C . GLY A 1 116 ? -3.428 -22.834 25.362 1.00 65.56 116 GLY A C 1
ATOM 869 O O . GLY A 1 116 ? -4.372 -22.172 25.791 1.00 65.56 116 GLY A O 1
ATOM 870 N N . ALA A 1 117 ? -2.737 -22.450 24.285 1.00 54.19 117 ALA A N 1
ATOM 871 C CA . ALA A 1 117 ? -3.039 -21.227 23.552 1.00 54.19 117 ALA A CA 1
ATOM 872 C C . ALA A 1 117 ? -4.406 -21.295 22.842 1.00 54.19 117 ALA A C 1
ATOM 874 O O . ALA A 1 117 ? -5.110 -20.288 22.787 1.00 54.19 117 ALA A O 1
ATOM 875 N N . GLN A 1 118 ? -4.815 -22.471 22.354 1.00 55.25 118 GLN A N 1
ATOM 876 C CA . GLN A 1 118 ? -6.144 -22.694 21.779 1.00 55.25 118 GLN A CA 1
ATOM 877 C C . GLN A 1 118 ? -7.246 -22.654 22.848 1.00 55.25 118 GLN A C 1
ATOM 879 O O . GLN A 1 118 ? -8.257 -21.991 22.635 1.00 55.25 118 GLN A O 1
ATOM 884 N N . GLN A 1 119 ? -7.052 -23.284 24.011 1.00 59.34 119 GLN A N 1
ATOM 885 C CA . GLN A 1 119 ? -8.013 -23.209 25.121 1.00 59.34 119 GLN A CA 1
ATOM 886 C C . GLN A 1 119 ? -8.184 -21.783 25.647 1.00 59.34 119 GLN A C 1
ATOM 888 O O . GLN A 1 119 ? -9.309 -21.363 25.919 1.00 59.34 119 GLN A O 1
ATOM 893 N N . GLU A 1 120 ? -7.098 -21.018 25.760 1.00 51.66 120 GLU A N 1
ATOM 894 C CA . GLU A 1 120 ? -7.178 -19.617 26.176 1.00 51.66 120 GLU A CA 1
ATOM 895 C C . GLU A 1 120 ? -7.865 -18.761 25.104 1.00 51.66 120 GLU A C 1
ATOM 897 O O . GLU A 1 120 ? -8.689 -17.910 25.432 1.00 51.66 120 GLU A O 1
ATOM 902 N N . ARG A 1 121 ? -7.634 -19.040 23.814 1.00 48.31 121 ARG A N 1
ATOM 903 C CA . ARG A 1 121 ? -8.363 -18.407 22.703 1.00 48.31 121 ARG A CA 1
ATOM 904 C C . ARG A 1 121 ? -9.859 -18.717 22.755 1.00 48.31 121 ARG A C 1
ATOM 906 O O . ARG A 1 121 ? -10.679 -17.811 22.613 1.00 48.31 121 ARG A O 1
ATOM 913 N N . ASP A 1 122 ? -10.225 -19.967 23.020 1.00 50.44 122 ASP A N 1
ATOM 914 C CA . ASP A 1 122 ? -11.613 -20.407 23.184 1.00 50.44 122 ASP A CA 1
ATOM 915 C C . ASP A 1 122 ? -12.261 -19.798 24.438 1.00 50.44 122 ASP A C 1
ATOM 917 O O . ASP A 1 122 ? -13.461 -19.538 24.457 1.00 50.44 122 ASP A O 1
ATOM 921 N N . ARG A 1 123 ? -11.490 -19.546 25.498 1.00 53.06 123 ARG A N 1
ATOM 922 C CA . ARG A 1 123 ? -11.966 -18.895 26.725 1.00 53.06 123 ARG A CA 1
ATOM 923 C C . ARG A 1 123 ? -12.152 -17.390 26.536 1.00 53.06 123 ARG A C 1
ATOM 925 O O . ARG A 1 123 ? -13.193 -16.858 26.916 1.00 53.06 123 ARG A O 1
ATOM 932 N N . VAL A 1 124 ? -11.178 -16.708 25.936 1.00 43.69 124 VAL A N 1
ATOM 933 C CA . VAL A 1 124 ? -11.232 -15.268 25.639 1.00 43.69 124 VAL A CA 1
ATOM 934 C C . VAL A 1 124 ? -12.335 -14.970 24.628 1.00 43.69 124 VAL A C 1
ATOM 936 O O . VAL A 1 124 ? -13.082 -14.025 24.840 1.00 43.69 124 VAL A O 1
ATOM 939 N N . SER A 1 125 ? -12.524 -15.810 23.606 1.00 44.34 125 SER A N 1
ATOM 940 C CA . SER A 1 125 ? -13.651 -15.689 22.666 1.00 44.34 125 SER A CA 1
ATOM 941 C C . SER A 1 125 ? -15.015 -15.981 23.300 1.00 44.34 125 SER A C 1
ATOM 943 O O . SER A 1 125 ? -16.024 -15.493 22.813 1.00 44.34 125 SER A O 1
ATOM 945 N N . ARG A 1 126 ? -15.087 -16.724 24.411 1.00 47.06 126 ARG A N 1
ATOM 946 C CA . ARG A 1 126 ? -16.331 -16.874 25.192 1.00 47.06 126 ARG A CA 1
ATOM 947 C C . ARG A 1 126 ? -16.598 -15.685 26.119 1.00 47.06 126 ARG A C 1
ATOM 949 O O . ARG A 1 126 ? -17.753 -15.332 26.319 1.00 47.06 126 ARG A O 1
ATOM 956 N N . LEU A 1 127 ? -15.554 -15.086 26.698 1.00 37.75 127 LEU A N 1
ATOM 957 C CA . LEU A 1 127 ? -15.656 -13.942 27.624 1.00 37.75 127 LEU A CA 1
ATOM 958 C C . LEU A 1 127 ? -15.818 -12.602 26.898 1.00 37.75 127 LEU A C 1
ATOM 960 O O . LEU A 1 127 ? -16.490 -11.696 27.382 1.00 37.75 127 LEU A O 1
ATOM 964 N N . PHE A 1 128 ? -15.206 -12.498 25.726 1.00 43.41 128 PHE A N 1
ATOM 965 C CA . PHE A 1 128 ? -15.266 -11.372 24.817 1.00 43.41 128 PHE A CA 1
ATOM 966 C C . PHE A 1 128 ? -15.547 -11.952 23.430 1.00 43.41 128 PHE A C 1
ATOM 968 O O . PHE A 1 128 ? -14.625 -12.055 22.617 1.00 43.41 128 PHE A O 1
ATOM 975 N N . PRO A 1 129 ? -16.811 -12.318 23.125 1.00 41.97 129 PRO A N 1
ATOM 976 C CA . PRO A 1 129 ? -17.218 -12.814 21.802 1.00 41.97 129 PRO A CA 1
ATOM 977 C C . PRO A 1 129 ? -16.818 -11.882 20.662 1.00 41.97 129 PRO A C 1
ATOM 979 O O . PRO A 1 129 ? -16.793 -12.305 19.512 1.00 41.97 129 PRO A O 1
ATOM 982 N N . ASN A 1 130 ? -16.417 -10.659 21.021 1.00 43.00 130 ASN A N 1
ATOM 983 C CA . ASN A 1 130 ? -15.948 -9.587 20.182 1.00 43.00 130 ASN A CA 1
ATOM 984 C C . ASN A 1 130 ? -14.438 -9.255 20.251 1.00 43.00 130 ASN A C 1
ATOM 986 O O . ASN A 1 130 ? -14.040 -8.154 19.876 1.00 43.00 130 ASN A O 1
ATOM 990 N N . SER A 1 131 ? -13.560 -10.180 20.666 1.00 41.84 131 SER A N 1
ATOM 991 C CA . SER A 1 131 ? -12.095 -10.066 20.473 1.00 41.84 131 SER A CA 1
ATOM 992 C C . SER A 1 131 ? -11.699 -10.213 18.987 1.00 41.84 131 SER A C 1
ATOM 994 O O . SER A 1 131 ? -10.796 -10.980 18.640 1.00 41.84 131 SER A O 1
ATOM 996 N N . TRP A 1 132 ? -12.461 -9.555 18.111 1.00 48.94 132 TRP A N 1
ATOM 997 C CA . TRP A 1 132 ? -12.631 -9.868 16.701 1.00 48.94 132 TRP A CA 1
ATOM 998 C C . TRP A 1 132 ? -11.350 -9.676 15.914 1.00 48.94 132 TRP A C 1
ATOM 1000 O O . TRP A 1 132 ? -10.666 -8.661 16.022 1.00 48.94 132 TRP A O 1
ATOM 1010 N N . HIS A 1 133 ? -11.095 -10.664 15.055 1.00 47.66 133 HIS A N 1
ATOM 1011 C CA . HIS A 1 133 ? -10.321 -10.452 13.848 1.00 47.66 133 HIS A CA 1
ATOM 1012 C C . HIS A 1 133 ? -10.880 -9.207 13.157 1.00 47.66 133 HIS A C 1
ATOM 1014 O O . HIS A 1 133 ? -12.049 -9.180 12.776 1.00 47.66 133 HIS A O 1
ATOM 1020 N N . THR A 1 134 ? -10.044 -8.194 12.970 1.00 52.22 134 THR A N 1
ATOM 1021 C CA . THR A 1 134 ? -10.293 -7.086 12.045 1.00 52.22 134 THR A CA 1
ATOM 1022 C C . THR A 1 134 ? -10.186 -7.590 10.609 1.00 52.22 134 THR A C 1
ATOM 1024 O O . THR A 1 134 ? -9.308 -7.193 9.841 1.00 52.22 134 THR A O 1
ATOM 1027 N N . ALA A 1 135 ? -11.071 -8.524 10.259 1.00 51.28 135 ALA A N 1
ATOM 1028 C CA . ALA A 1 135 ? -11.282 -8.924 8.885 1.00 51.28 135 ALA A CA 1
ATOM 1029 C C . ALA A 1 135 ? -11.623 -7.671 8.060 1.00 51.28 135 ALA A C 1
ATOM 1031 O O . ALA A 1 135 ? -12.166 -6.687 8.566 1.00 51.28 135 ALA A O 1
ATOM 1032 N N . ASP A 1 136 ? -11.210 -7.690 6.799 1.00 59.22 136 ASP A N 1
ATOM 1033 C CA . ASP A 1 136 ? -11.611 -6.720 5.778 1.00 59.22 136 ASP A CA 1
ATOM 1034 C C . ASP A 1 136 ? -11.006 -5.322 5.844 1.00 59.22 136 ASP A C 1
ATOM 1036 O O . ASP A 1 136 ? -11.234 -4.553 4.910 1.00 59.22 136 ASP A O 1
ATOM 1040 N N . VAL A 1 137 ? -10.129 -5.006 6.813 1.00 63.16 137 VAL A N 1
ATOM 1041 C CA . VAL A 1 137 ? -9.271 -3.801 6.718 1.00 63.16 137 VAL A CA 1
ATOM 1042 C C . VAL A 1 137 ? -8.452 -3.844 5.421 1.00 63.16 137 VAL A C 1
ATOM 1044 O O . VAL A 1 137 ? -8.326 -2.835 4.733 1.00 63.16 137 VAL A O 1
ATOM 1047 N N . LYS A 1 138 ? -7.973 -5.029 5.023 1.00 66.06 138 LYS A N 1
ATOM 1048 C CA . LYS A 1 138 ? -7.267 -5.229 3.749 1.00 66.06 138 LYS A CA 1
ATOM 1049 C C . LYS A 1 138 ? -8.166 -4.940 2.532 1.00 66.06 138 LYS A C 1
ATOM 1051 O O . LYS A 1 138 ? -7.729 -4.249 1.619 1.00 66.06 138 LYS A O 1
ATOM 1056 N N . HIS A 1 139 ? -9.440 -5.344 2.570 1.00 66.38 139 HIS A N 1
ATOM 1057 C CA . HIS A 1 139 ? -10.414 -5.096 1.497 1.00 66.38 139 HIS A CA 1
ATOM 1058 C C . HIS A 1 139 ? -10.727 -3.606 1.286 1.00 66.38 139 HIS A C 1
ATOM 1060 O O . HIS A 1 139 ? -10.839 -3.153 0.149 1.00 66.38 139 HIS A O 1
ATOM 1066 N N . VAL A 1 140 ? -10.845 -2.818 2.365 1.00 61.75 140 VAL A N 1
ATOM 1067 C CA . VAL A 1 140 ? -11.005 -1.343 2.280 1.00 61.75 140 VAL A CA 1
ATOM 1068 C C . VAL A 1 140 ? -9.898 -0.736 1.451 1.00 61.75 140 VAL A C 1
ATOM 1070 O O . VAL A 1 140 ? -10.111 0.146 0.624 1.00 61.75 140 VAL A O 1
ATOM 1073 N N . VAL A 1 141 ? -8.700 -1.202 1.763 1.00 63.81 141 VAL A N 1
ATOM 1074 C CA . VAL A 1 141 ? -7.478 -0.654 1.248 1.00 63.81 141 VAL A CA 1
ATOM 1075 C C . VAL A 1 141 ? -7.383 -1.072 -0.218 1.00 63.81 141 VAL A C 1
ATOM 1077 O O . VAL A 1 141 ? -7.169 -0.205 -1.062 1.00 63.81 141 VAL A O 1
ATOM 1080 N N . ASP A 1 142 ? -7.654 -2.341 -0.565 1.00 68.06 142 ASP A N 1
ATOM 1081 C CA . ASP A 1 142 ? -7.676 -2.885 -1.944 1.00 68.06 142 ASP A CA 1
ATOM 1082 C C . ASP A 1 142 ? -8.552 -2.060 -2.918 1.00 68.06 142 ASP A C 1
ATOM 1084 O O . ASP A 1 142 ? -8.161 -1.853 -4.068 1.00 68.06 142 ASP A O 1
ATOM 1088 N N . ASN A 1 143 ? -9.661 -1.470 -2.457 1.00 68.56 143 ASN A N 1
ATOM 1089 C CA . ASN A 1 143 ? -10.547 -0.647 -3.300 1.00 68.56 143 ASN A CA 1
ATOM 1090 C C . ASN A 1 143 ? -9.954 0.710 -3.739 1.00 68.56 143 ASN A C 1
ATOM 1092 O O . ASN A 1 143 ? -10.510 1.370 -4.618 1.00 68.56 143 ASN A O 1
ATOM 1096 N N . LEU A 1 144 ? -8.830 1.153 -3.166 1.00 66.69 144 LEU A N 1
ATOM 1097 C CA . LEU A 1 144 ? -8.196 2.435 -3.515 1.00 66.69 144 LEU A CA 1
ATOM 1098 C C . LEU A 1 144 ? -7.314 2.359 -4.780 1.00 66.69 144 LEU A C 1
ATOM 1100 O O . LEU A 1 144 ? -6.773 3.376 -5.218 1.00 66.69 144 LEU A O 1
ATOM 1104 N N . LEU A 1 145 ? -7.181 1.178 -5.393 1.00 68.81 145 LEU A N 1
ATOM 1105 C CA . LEU A 1 145 ? -6.282 0.940 -6.529 1.00 68.81 145 LEU A CA 1
ATOM 1106 C C . LEU A 1 145 ? -6.746 1.525 -7.868 1.00 68.81 145 LEU A C 1
ATOM 1108 O O . LEU A 1 145 ? -5.911 1.799 -8.729 1.00 68.81 145 LEU A O 1
ATOM 1112 N N . HIS A 1 146 ? -8.047 1.761 -8.044 1.00 73.44 146 HIS A N 1
ATOM 1113 C CA . HIS A 1 146 ? -8.623 2.176 -9.332 1.00 73.44 146 HIS A CA 1
ATOM 1114 C C . HIS A 1 146 ? -8.131 3.540 -9.840 1.00 73.44 146 HIS A C 1
ATOM 1116 O O . HIS A 1 146 ? -8.215 3.841 -11.024 1.00 73.44 146 HIS A O 1
ATOM 1122 N N . GLU A 1 147 ? -7.579 4.383 -8.970 1.00 75.12 147 GLU A N 1
ATOM 1123 C CA . GLU A 1 147 ? -7.098 5.712 -9.371 1.00 75.12 147 GLU A CA 1
ATOM 1124 C C . GLU A 1 147 ? -5.731 5.690 -10.061 1.00 75.12 147 GLU A C 1
ATOM 1126 O O . GLU A 1 147 ? -5.259 6.713 -10.555 1.00 75.12 147 GLU A O 1
ATOM 1131 N N . TRP A 1 148 ? -5.104 4.516 -10.119 1.00 84.25 148 TRP A N 1
ATOM 1132 C CA . TRP A 1 148 ? -3.744 4.331 -10.603 1.00 84.25 148 TRP A CA 1
ATOM 1133 C C . TRP A 1 148 ? -3.700 3.615 -11.953 1.00 84.25 148 TRP A C 1
ATOM 1135 O O . TRP A 1 148 ? -2.622 3.215 -12.385 1.00 84.25 148 TRP A O 1
ATOM 1145 N N . ASP A 1 149 ? -4.831 3.470 -12.649 1.00 89.94 149 ASP A N 1
ATOM 1146 C CA . ASP A 1 149 ? -4.948 2.711 -13.903 1.00 89.94 149 ASP A CA 1
ATOM 1147 C C . ASP A 1 149 ? -3.849 3.016 -14.944 1.00 89.94 149 ASP A C 1
ATOM 1149 O O . ASP A 1 149 ? -3.245 2.065 -15.462 1.00 89.94 149 ASP A O 1
ATOM 1153 N N . PRO A 1 150 ? -3.493 4.289 -15.236 1.00 92.38 150 PRO A N 1
ATOM 1154 C CA . PRO A 1 150 ? -2.396 4.582 -16.158 1.00 92.38 150 PRO A CA 1
ATOM 1155 C C . PRO A 1 150 ? -1.048 4.035 -15.671 1.00 92.38 150 PRO A C 1
ATOM 1157 O O . PRO A 1 150 ? -0.290 3.458 -16.456 1.00 92.38 150 PRO A O 1
ATOM 1160 N N . LEU A 1 151 ? -0.758 4.170 -14.373 1.00 93.50 151 LEU A N 1
ATOM 1161 C CA . LEU A 1 151 ? 0.465 3.638 -13.780 1.00 93.50 151 LEU A CA 1
ATOM 1162 C C . LEU A 1 151 ? 0.448 2.107 -13.768 1.00 93.50 151 LEU A C 1
ATOM 1164 O O . LEU A 1 151 ? 1.443 1.497 -14.145 1.00 93.50 151 LEU A O 1
ATOM 1168 N N . LEU A 1 152 ? -0.666 1.478 -13.389 1.00 93.25 152 LEU A N 1
ATOM 1169 C CA . LEU A 1 152 ? -0.818 0.021 -13.366 1.00 93.25 152 LEU A CA 1
ATOM 1170 C C . LEU A 1 152 ? -0.622 -0.585 -14.761 1.00 93.25 152 LEU A C 1
ATOM 1172 O O . LEU A 1 152 ? 0.012 -1.632 -14.903 1.00 93.25 152 LEU A O 1
ATOM 1176 N N . SER A 1 153 ? -1.098 0.091 -15.807 1.00 94.19 153 SER A N 1
ATOM 1177 C CA . SER A 1 153 ? -0.850 -0.298 -17.199 1.00 94.19 153 SER A CA 1
ATOM 1178 C C . SER A 1 153 ? 0.645 -0.248 -17.560 1.00 94.19 153 SER A C 1
ATOM 1180 O O . SER A 1 153 ? 1.190 -1.193 -18.149 1.00 94.19 153 SER A O 1
ATOM 1182 N N . ALA A 1 154 ? 1.348 0.810 -17.144 1.00 96.06 154 ALA A N 1
ATOM 1183 C CA . ALA A 1 154 ? 2.794 0.932 -17.331 1.00 96.06 154 ALA A CA 1
ATOM 1184 C C . ALA A 1 154 ? 3.576 -0.118 -16.516 1.00 96.06 154 ALA A C 1
ATOM 1186 O O . ALA A 1 154 ? 4.468 -0.779 -17.051 1.00 96.06 154 ALA A O 1
ATOM 1187 N N . LEU A 1 155 ? 3.190 -0.355 -15.258 1.00 96.62 155 LEU A N 1
ATOM 1188 C CA . LEU A 1 155 ? 3.763 -1.382 -14.385 1.00 96.62 155 LEU A CA 1
ATOM 1189 C C . LEU A 1 155 ? 3.614 -2.781 -14.991 1.00 96.62 155 LEU A C 1
ATOM 1191 O O . LEU A 1 155 ? 4.587 -3.526 -15.043 1.00 96.62 155 LEU A O 1
ATOM 1195 N N . ARG A 1 156 ? 2.441 -3.119 -15.540 1.00 95.50 156 ARG A N 1
ATOM 1196 C CA . ARG A 1 156 ? 2.213 -4.386 -16.262 1.00 95.50 156 ARG A CA 1
ATOM 1197 C C . ARG A 1 156 ? 3.078 -4.524 -17.512 1.00 95.50 156 ARG A C 1
ATOM 1199 O O . ARG A 1 156 ? 3.438 -5.636 -17.893 1.00 95.50 156 ARG A O 1
ATOM 1206 N N . SER A 1 157 ? 3.421 -3.417 -18.168 1.00 95.62 157 SER A N 1
ATOM 1207 C CA . SER A 1 157 ? 4.360 -3.450 -19.294 1.00 95.62 157 SER A CA 1
ATOM 1208 C C . SER A 1 157 ? 5.759 -3.835 -18.812 1.00 95.62 157 SER A C 1
ATOM 1210 O O . SER A 1 157 ? 6.367 -4.743 -19.376 1.00 95.62 157 SER A O 1
ATOM 1212 N N . VAL A 1 158 ? 6.226 -3.234 -17.715 1.00 97.38 158 VAL A N 1
ATOM 1213 C CA . VAL A 1 158 ? 7.512 -3.579 -17.087 1.00 97.38 158 VAL A CA 1
ATOM 1214 C C . VAL A 1 158 ? 7.497 -4.994 -16.490 1.00 97.38 158 VAL A C 1
ATOM 1216 O O . VAL A 1 158 ? 8.485 -5.715 -16.609 1.00 97.38 158 VAL A O 1
ATOM 1219 N N . GLU A 1 159 ? 6.373 -5.459 -15.941 1.00 96.62 159 GLU A N 1
ATOM 1220 C CA . GLU A 1 159 ? 6.218 -6.840 -15.466 1.00 96.62 159 GLU A CA 1
ATOM 1221 C C . GLU A 1 159 ? 6.493 -7.843 -16.590 1.00 96.62 159 GLU A C 1
ATOM 1223 O O . GLU A 1 159 ? 7.167 -8.836 -16.349 1.00 96.62 159 GLU A O 1
ATOM 1228 N N . LYS A 1 160 ? 6.053 -7.599 -17.831 1.00 94.31 160 LYS A N 1
ATOM 1229 C CA . LYS A 1 160 ? 6.353 -8.508 -18.957 1.00 94.31 160 LYS A CA 1
ATOM 1230 C C . LYS A 1 160 ? 7.856 -8.653 -19.200 1.00 94.31 160 LYS A C 1
ATOM 1232 O O . LYS A 1 160 ? 8.318 -9.757 -19.482 1.00 94.31 160 LYS A O 1
ATOM 1237 N N . LEU A 1 161 ? 8.615 -7.561 -19.061 1.00 95.81 161 LEU A N 1
ATOM 1238 C CA . LEU A 1 161 ? 10.076 -7.593 -19.145 1.00 95.81 161 LEU A CA 1
ATOM 1239 C C . LEU A 1 161 ? 10.673 -8.427 -18.007 1.00 95.81 161 LEU A C 1
ATOM 1241 O O . LEU A 1 161 ? 11.524 -9.279 -18.251 1.00 95.81 161 LEU A O 1
ATOM 1245 N N . LEU A 1 162 ? 10.234 -8.171 -16.773 1.00 96.88 162 LEU A N 1
ATOM 1246 C CA . LEU A 1 162 ? 10.846 -8.729 -15.567 1.00 96.88 162 LEU A CA 1
ATOM 1247 C C . LEU A 1 162 ? 10.330 -10.116 -15.189 1.00 96.88 162 LEU A C 1
ATOM 1249 O O . LEU A 1 162 ? 11.022 -10.845 -14.496 1.00 96.88 162 LEU A O 1
ATOM 1253 N N . ARG A 1 163 ? 9.149 -10.537 -15.629 1.00 93.62 163 ARG A N 1
ATOM 1254 C CA . ARG A 1 163 ? 8.555 -11.831 -15.266 1.00 93.62 163 ARG A CA 1
ATOM 1255 C C . ARG A 1 163 ? 8.985 -12.944 -16.206 1.00 93.62 163 ARG A C 1
ATOM 1257 O O . ARG A 1 163 ? 9.216 -14.068 -15.760 1.00 93.62 163 ARG A O 1
ATOM 1264 N N . TRP A 1 164 ? 9.113 -12.654 -17.496 1.00 91.94 164 TRP A N 1
ATOM 1265 C CA . TRP A 1 164 ? 9.461 -13.666 -18.486 1.00 91.94 164 TRP A CA 1
ATOM 1266 C C . TRP A 1 164 ? 10.972 -13.837 -18.562 1.00 91.94 164 TRP A C 1
ATOM 1268 O O . TRP A 1 164 ? 11.693 -12.922 -18.954 1.00 91.94 164 TRP A O 1
ATOM 1278 N N . THR A 1 165 ? 11.447 -15.033 -18.213 1.00 92.12 165 THR A N 1
ATOM 1279 C CA . THR A 1 165 ? 12.879 -15.363 -18.203 1.00 92.12 165 THR A CA 1
ATOM 1280 C C . THR A 1 165 ? 13.541 -15.059 -19.546 1.00 92.12 165 THR A C 1
ATOM 1282 O O . THR A 1 165 ? 14.595 -14.440 -19.577 1.00 92.12 165 THR A O 1
ATOM 1285 N N . THR A 1 166 ? 12.867 -15.360 -20.657 1.00 90.81 166 THR A N 1
ATOM 1286 C CA . THR A 1 166 ? 13.336 -15.059 -22.018 1.00 90.81 166 THR A CA 1
ATOM 1287 C C . THR A 1 166 ? 13.539 -13.561 -22.277 1.00 90.81 166 THR A C 1
ATOM 1289 O O . THR A 1 166 ? 14.521 -13.167 -22.907 1.00 90.81 166 THR A O 1
ATOM 1292 N N . MET A 1 167 ? 12.642 -12.705 -21.775 1.00 93.06 167 MET A N 1
ATOM 1293 C CA . MET A 1 167 ? 12.749 -11.247 -21.906 1.00 93.06 167 MET A CA 1
ATOM 1294 C C . MET A 1 167 ? 13.868 -10.689 -21.022 1.00 93.06 167 MET A C 1
ATOM 1296 O O . MET A 1 167 ? 14.629 -9.835 -21.483 1.00 93.06 167 MET A O 1
ATOM 1300 N N . ARG A 1 168 ? 14.021 -11.211 -19.795 1.00 95.00 168 ARG A N 1
ATOM 1301 C CA . ARG A 1 168 ? 15.131 -10.858 -18.894 1.00 95.00 168 ARG A CA 1
ATOM 1302 C C . ARG A 1 168 ? 16.488 -11.247 -19.472 1.00 95.00 168 ARG A C 1
ATOM 1304 O O . ARG A 1 168 ? 17.377 -10.404 -19.534 1.00 95.00 168 ARG A O 1
ATOM 1311 N N . GLU A 1 169 ? 16.632 -12.479 -19.951 1.00 94.19 169 GLU A N 1
ATOM 1312 C CA . GLU A 1 169 ? 17.869 -12.976 -20.565 1.00 94.19 169 GLU A CA 1
ATOM 1313 C C . GLU A 1 169 ? 18.231 -12.175 -21.817 1.00 94.19 169 GLU A C 1
ATOM 1315 O O . GLU A 1 169 ? 19.395 -11.835 -22.034 1.00 94.19 169 GLU A O 1
ATOM 1320 N N . ARG A 1 170 ? 17.231 -11.816 -22.633 1.00 93.69 170 ARG A N 1
ATOM 1321 C CA . ARG A 1 170 ? 17.435 -10.938 -23.789 1.00 93.69 170 ARG A CA 1
ATOM 1322 C C . ARG A 1 170 ? 17.894 -9.549 -23.358 1.00 93.69 170 ARG A C 1
ATOM 1324 O O . ARG A 1 170 ? 18.822 -9.013 -23.960 1.00 93.69 170 ARG A O 1
ATOM 1331 N N . PHE A 1 171 ? 17.276 -8.972 -22.330 1.00 96.19 171 PHE A N 1
ATOM 1332 C CA . PHE A 1 171 ? 17.679 -7.677 -21.787 1.00 96.19 171 PHE A CA 1
ATOM 1333 C C . PHE A 1 171 ? 19.120 -7.717 -21.268 1.00 96.19 171 PHE A C 1
ATOM 1335 O O . PHE A 1 171 ? 19.933 -6.899 -21.696 1.00 96.19 171 PHE A O 1
ATOM 1342 N N . GLN A 1 172 ? 19.471 -8.720 -20.461 1.00 96.50 172 GLN A N 1
ATOM 1343 C CA . GLN A 1 172 ? 20.841 -8.941 -19.993 1.00 96.50 172 GLN A CA 1
ATOM 1344 C C . GLN A 1 172 ? 21.826 -9.072 -21.160 1.00 96.50 172 GLN A C 1
ATOM 1346 O O . GLN A 1 172 ? 22.846 -8.397 -21.174 1.00 96.50 172 GLN A O 1
ATOM 1351 N N . ALA A 1 173 ? 21.506 -9.873 -22.179 1.00 94.69 173 ALA A N 1
ATOM 1352 C CA . ALA A 1 173 ? 22.417 -10.137 -23.293 1.00 94.69 173 ALA A CA 1
ATOM 1353 C C . ALA A 1 173 ? 22.583 -8.967 -24.283 1.00 94.69 173 ALA A C 1
ATOM 1355 O O . ALA A 1 173 ? 23.581 -8.918 -25.006 1.00 94.69 173 ALA A O 1
ATOM 1356 N N . CYS A 1 174 ? 21.597 -8.072 -24.391 1.00 95.81 174 CYS A N 1
ATOM 1357 C CA . CYS A 1 174 ? 21.597 -7.001 -25.398 1.00 95.81 174 CYS A CA 1
ATOM 1358 C C . CYS A 1 174 ? 21.905 -5.621 -24.812 1.00 95.81 174 CYS A C 1
ATOM 1360 O O . CYS A 1 174 ? 22.436 -4.755 -25.511 1.00 95.81 174 CYS A O 1
ATOM 1362 N N . CYS A 1 175 ? 21.504 -5.382 -23.567 1.00 96.69 175 CYS A N 1
ATOM 1363 C CA . CYS A 1 175 ? 21.466 -4.049 -22.979 1.00 96.69 175 CYS A CA 1
ATOM 1364 C C . CYS A 1 175 ? 22.444 -3.878 -21.816 1.00 96.69 175 CYS A C 1
ATOM 1366 O O . CYS A 1 175 ? 22.889 -2.754 -21.588 1.00 96.69 175 CYS A O 1
ATOM 1368 N N . ILE A 1 176 ? 22.789 -4.957 -21.111 1.00 97.12 176 ILE A N 1
ATOM 1369 C CA . ILE A 1 176 ? 23.667 -4.916 -19.940 1.00 97.12 176 ILE A CA 1
ATOM 1370 C C . ILE A 1 176 ? 25.073 -5.377 -20.333 1.00 97.12 176 ILE A C 1
ATOM 1372 O O . ILE A 1 176 ? 25.240 -6.273 -21.160 1.00 97.12 176 ILE A O 1
ATOM 1376 N N . ASP A 1 177 ? 26.084 -4.727 -19.762 1.00 96.31 177 ASP A N 1
ATOM 1377 C CA . ASP A 1 177 ? 27.473 -5.157 -19.889 1.00 96.31 177 ASP A CA 1
ATOM 1378 C C . ASP A 1 177 ? 27.666 -6.505 -19.159 1.00 96.31 177 ASP A C 1
ATOM 1380 O O . ASP A 1 177 ? 27.225 -6.619 -18.012 1.00 96.31 177 ASP A O 1
ATOM 1384 N N . PRO A 1 178 ? 28.289 -7.530 -19.774 1.00 95.44 178 PRO A N 1
ATOM 1385 C CA . PRO A 1 178 ? 28.563 -8.806 -19.109 1.00 95.44 178 PRO A CA 1
ATOM 1386 C C . PRO A 1 178 ? 29.296 -8.686 -17.766 1.00 95.44 178 PRO A C 1
ATOM 1388 O O . PRO A 1 178 ? 29.116 -9.559 -16.915 1.00 95.44 178 PRO A O 1
ATOM 1391 N N . ASP A 1 179 ? 30.080 -7.623 -17.569 1.00 97.12 179 ASP A N 1
ATOM 1392 C CA . ASP A 1 179 ? 30.839 -7.383 -16.339 1.00 97.12 179 ASP A CA 1
ATOM 1393 C C . ASP A 1 179 ? 30.034 -6.614 -15.264 1.00 97.12 179 ASP A C 1
ATOM 1395 O O . ASP A 1 179 ? 30.520 -6.410 -14.147 1.00 97.12 179 ASP A O 1
ATOM 1399 N N . ASP A 1 180 ? 28.790 -6.194 -15.546 1.00 97.44 180 ASP A N 1
ATOM 1400 C CA . ASP A 1 180 ? 27.936 -5.512 -14.565 1.00 97.44 180 ASP A CA 1
ATOM 1401 C C . ASP A 1 180 ? 27.367 -6.508 -13.542 1.00 97.44 180 ASP A C 1
ATOM 1403 O O . ASP A 1 180 ? 26.391 -7.226 -13.783 1.00 97.44 180 ASP A O 1
ATOM 1407 N N . SER A 1 181 ? 27.954 -6.516 -12.346 1.00 96.69 181 SER A N 1
ATOM 1408 C CA . SER A 1 181 ? 27.564 -7.403 -11.244 1.00 96.69 181 SER A CA 1
ATOM 1409 C C . SER A 1 181 ? 26.106 -7.243 -10.794 1.00 96.69 181 SER A C 1
ATOM 1411 O O . SER A 1 181 ? 25.528 -8.187 -10.247 1.00 96.69 181 SER A O 1
ATOM 1413 N N . ARG A 1 182 ? 25.465 -6.095 -11.060 1.00 96.62 182 ARG A N 1
ATOM 1414 C CA . ARG A 1 182 ? 24.051 -5.860 -10.719 1.00 96.62 182 ARG A CA 1
ATOM 1415 C C . ARG A 1 182 ? 23.107 -6.706 -11.571 1.00 96.62 182 ARG A C 1
ATOM 1417 O O . ARG A 1 182 ? 21.986 -6.967 -11.140 1.00 96.62 182 ARG A O 1
ATOM 1424 N N . ALA A 1 183 ? 23.552 -7.200 -12.731 1.00 96.44 183 ALA A N 1
ATOM 1425 C CA . ALA A 1 183 ? 22.757 -8.064 -13.607 1.00 96.44 183 ALA A CA 1
ATOM 1426 C C . ALA A 1 183 ? 22.230 -9.320 -12.892 1.00 96.44 183 ALA A C 1
ATOM 1428 O O . ALA A 1 183 ? 21.173 -9.836 -13.261 1.00 96.44 183 ALA A O 1
ATOM 1429 N N . ALA A 1 184 ? 22.932 -9.790 -11.852 1.00 95.88 184 ALA A N 1
ATOM 1430 C CA . ALA A 1 184 ? 22.520 -10.930 -11.040 1.00 95.88 184 ALA A CA 1
ATOM 1431 C C . ALA A 1 184 ? 21.176 -10.707 -10.318 1.00 95.88 184 ALA A C 1
ATOM 1433 O O . ALA A 1 184 ? 20.437 -11.671 -10.125 1.00 95.88 184 ALA A O 1
ATOM 1434 N N . GLN A 1 185 ? 20.815 -9.460 -9.990 1.00 96.62 185 GLN A N 1
ATOM 1435 C CA . GLN A 1 185 ? 19.540 -9.125 -9.334 1.00 96.62 185 GLN A CA 1
ATOM 1436 C C . GLN A 1 185 ? 18.322 -9.459 -10.214 1.00 96.62 185 GLN A C 1
ATOM 1438 O O . GLN A 1 185 ? 17.254 -9.804 -9.716 1.00 96.62 185 GLN A O 1
ATOM 1443 N N . LEU A 1 186 ? 18.480 -9.434 -11.543 1.00 96.69 186 LEU A N 1
ATOM 1444 C CA . LEU A 1 186 ? 17.419 -9.833 -12.476 1.00 96.69 186 LEU A CA 1
ATOM 1445 C C . LEU A 1 186 ? 17.144 -11.343 -12.433 1.00 96.69 186 LEU A C 1
ATOM 1447 O O . LEU A 1 186 ? 16.039 -11.777 -12.758 1.00 96.69 186 LEU A O 1
ATOM 1451 N N . ASN A 1 187 ? 18.125 -12.152 -12.025 1.00 95.19 187 ASN A N 1
ATOM 1452 C CA . ASN A 1 187 ? 17.962 -13.603 -11.914 1.00 95.19 187 ASN A CA 1
ATOM 1453 C C . ASN A 1 187 ? 17.170 -13.995 -10.663 1.00 95.19 187 ASN A C 1
ATOM 1455 O O . ASN A 1 187 ? 16.566 -15.063 -10.636 1.00 95.19 187 ASN A O 1
ATOM 1459 N N . THR A 1 188 ? 17.149 -13.128 -9.648 1.00 95.69 188 THR A N 1
ATOM 1460 C CA . THR A 1 188 ? 16.402 -13.330 -8.401 1.00 95.69 188 THR A CA 1
ATOM 1461 C C . THR A 1 188 ? 15.000 -12.717 -8.435 1.00 95.69 188 THR A C 1
ATOM 1463 O O . THR A 1 188 ? 14.258 -12.847 -7.463 1.00 95.69 188 THR A O 1
ATOM 1466 N N . TRP A 1 189 ? 14.610 -12.059 -9.536 1.00 97.31 189 TRP A N 1
ATOM 1467 C CA . TRP A 1 189 ? 13.298 -11.425 -9.655 1.00 97.31 189 TRP A CA 1
ATOM 1468 C C . TRP A 1 189 ? 12.159 -12.450 -9.608 1.00 97.31 189 TRP A C 1
ATOM 1470 O O . TRP A 1 189 ? 12.081 -13.349 -10.448 1.00 97.31 189 TRP A O 1
ATOM 1480 N N . SER A 1 190 ? 11.236 -12.272 -8.661 1.00 96.25 190 SER A N 1
ATOM 1481 C CA . SER A 1 190 ? 10.065 -13.145 -8.477 1.00 96.25 190 SER A CA 1
ATOM 1482 C C . SER A 1 190 ? 8.745 -12.393 -8.267 1.00 96.25 190 SER A C 1
ATOM 1484 O O . SER A 1 190 ? 7.689 -13.020 -8.183 1.00 96.25 190 SER A O 1
ATOM 1486 N N . HIS A 1 191 ? 8.772 -11.057 -8.233 1.00 96.88 191 HIS A N 1
ATOM 1487 C CA . HIS A 1 191 ? 7.582 -10.244 -7.991 1.00 96.88 191 HIS A CA 1
ATOM 1488 C C . HIS A 1 191 ? 6.641 -10.225 -9.204 1.00 96.88 191 HIS A C 1
ATOM 1490 O O . HIS A 1 191 ? 7.076 -10.243 -10.361 1.00 96.88 191 HIS A O 1
ATOM 1496 N N . SER A 1 192 ? 5.335 -10.177 -8.934 1.00 95.69 192 SER A N 1
ATOM 1497 C CA . SER A 1 192 ? 4.272 -10.337 -9.931 1.00 95.69 192 SER A CA 1
ATOM 1498 C C . SER A 1 192 ? 3.036 -9.532 -9.539 1.00 95.69 192 SER A C 1
ATOM 1500 O O . SER A 1 192 ? 2.677 -9.488 -8.365 1.00 95.69 192 SER A O 1
ATOM 1502 N N . LEU A 1 193 ? 2.346 -8.957 -10.527 1.00 94.19 193 LEU A N 1
ATOM 1503 C CA . LEU A 1 193 ? 1.145 -8.130 -10.330 1.00 94.19 193 LEU A CA 1
ATOM 1504 C C . LEU A 1 193 ? -0.160 -8.896 -10.595 1.00 94.19 193 LEU A C 1
ATOM 1506 O O . LEU A 1 193 ? -1.223 -8.290 -10.708 1.00 94.19 193 LEU A O 1
ATOM 1510 N N . VAL A 1 194 ? -0.107 -10.230 -10.692 1.00 91.06 194 VAL A N 1
ATOM 1511 C CA . VAL A 1 194 ? -1.272 -11.079 -11.024 1.00 91.06 194 VAL A CA 1
ATOM 1512 C C . VAL A 1 194 ? -2.453 -10.882 -10.076 1.00 91.06 194 VAL A C 1
ATOM 1514 O O . VAL A 1 194 ? -3.589 -10.852 -10.536 1.00 91.06 194 VAL A O 1
ATOM 1517 N N . SER A 1 195 ? -2.207 -10.766 -8.769 1.00 85.69 195 SER A N 1
ATOM 1518 C CA . SER A 1 195 ? -3.281 -10.639 -7.778 1.00 85.69 195 SER A CA 1
ATOM 1519 C C . SER A 1 195 ? -3.789 -9.207 -7.612 1.00 85.69 195 SER A C 1
ATOM 1521 O O . SER A 1 195 ? -4.844 -9.034 -7.011 1.00 85.69 195 SER A O 1
ATOM 1523 N N . LEU A 1 196 ? -3.038 -8.206 -8.101 1.00 85.81 196 LEU A N 1
ATOM 1524 C CA . LEU A 1 196 ? -3.251 -6.774 -7.843 1.00 85.81 196 LEU A CA 1
ATOM 1525 C C . LEU A 1 196 ? -3.575 -6.439 -6.374 1.00 85.81 196 LEU A C 1
ATOM 1527 O O . LEU A 1 196 ? -4.284 -5.483 -6.101 1.00 85.81 196 LEU A O 1
ATOM 1531 N N . ARG A 1 197 ? -3.060 -7.213 -5.416 1.00 86.75 197 ARG A N 1
ATOM 1532 C CA . ARG A 1 197 ? -3.187 -6.903 -3.984 1.00 86.75 197 ARG A CA 1
ATOM 1533 C C . ARG A 1 197 ? -2.129 -5.884 -3.577 1.00 86.75 197 ARG A C 1
ATOM 1535 O O . ARG A 1 197 ? -1.047 -5.876 -4.169 1.00 86.75 197 ARG A O 1
ATOM 1542 N N . TRP A 1 198 ? -2.376 -5.102 -2.526 1.00 87.44 198 TRP A N 1
ATOM 1543 C CA . TRP A 1 198 ? -1.373 -4.144 -2.032 1.00 87.44 198 TRP A CA 1
ATOM 1544 C C . TRP A 1 198 ? -0.032 -4.771 -1.703 1.00 87.44 198 TRP A C 1
ATOM 1546 O O . TRP A 1 198 ? 0.982 -4.229 -2.109 1.00 87.44 198 TRP A O 1
ATOM 1556 N N . GLU A 1 199 ? -0.013 -5.934 -1.057 1.00 89.69 199 GLU A N 1
ATOM 1557 C CA . GLU A 1 199 ? 1.223 -6.681 -0.801 1.00 89.69 199 GLU A CA 1
ATOM 1558 C C . GLU A 1 199 ? 2.019 -6.937 -2.090 1.00 89.69 199 GLU A C 1
ATOM 1560 O O . GLU A 1 199 ? 3.204 -6.627 -2.161 1.00 89.69 199 GLU A O 1
ATOM 1565 N N . ALA A 1 200 ? 1.349 -7.409 -3.146 1.00 92.31 200 ALA A N 1
ATOM 1566 C CA . ALA A 1 200 ? 1.986 -7.648 -4.437 1.00 92.31 200 ALA A CA 1
ATOM 1567 C C . ALA A 1 200 ? 2.494 -6.348 -5.076 1.00 92.31 200 ALA A C 1
ATOM 1569 O O . ALA A 1 200 ? 3.545 -6.349 -5.713 1.00 92.31 200 ALA A O 1
ATOM 1570 N N . LEU A 1 201 ? 1.776 -5.235 -4.897 1.00 92.62 201 LEU A N 1
ATOM 1571 C CA . LEU A 1 201 ? 2.219 -3.919 -5.348 1.00 92.62 201 LEU A CA 1
ATOM 1572 C C . LEU A 1 201 ? 3.406 -3.399 -4.544 1.00 92.62 201 LEU A C 1
ATOM 1574 O O . LEU A 1 201 ? 4.337 -2.895 -5.162 1.00 92.62 201 LEU A O 1
ATOM 1578 N N . VAL A 1 202 ? 3.416 -3.537 -3.216 1.00 94.44 202 VAL A N 1
ATOM 1579 C CA . VAL A 1 202 ? 4.556 -3.170 -2.362 1.00 94.44 202 VAL A CA 1
ATOM 1580 C C . VAL A 1 202 ? 5.785 -3.953 -2.789 1.00 94.44 202 VAL A C 1
ATOM 1582 O O . VAL A 1 202 ? 6.805 -3.351 -3.106 1.00 94.44 202 VAL A O 1
ATOM 1585 N N . ASP A 1 203 ? 5.671 -5.276 -2.880 1.00 95.56 203 ASP A N 1
ATOM 1586 C CA . ASP A 1 203 ? 6.785 -6.144 -3.246 1.00 95.56 203 ASP A CA 1
ATOM 1587 C C . ASP A 1 203 ? 7.295 -5.830 -4.661 1.00 95.56 203 ASP A C 1
ATOM 1589 O O . ASP A 1 203 ? 8.497 -5.684 -4.884 1.00 95.56 203 ASP A O 1
ATOM 1593 N N . PHE A 1 204 ? 6.382 -5.665 -5.625 1.00 97.19 204 PHE A N 1
ATOM 1594 C CA . PHE A 1 204 ? 6.744 -5.354 -7.005 1.00 97.19 204 PHE A CA 1
ATOM 1595 C C . PHE A 1 204 ? 7.374 -3.969 -7.147 1.00 97.19 204 PHE A C 1
ATOM 1597 O O . PHE A 1 204 ? 8.413 -3.840 -7.788 1.00 97.19 204 PHE A O 1
ATOM 1604 N N . THR A 1 205 ? 6.758 -2.928 -6.584 1.00 96.81 205 THR A N 1
ATOM 1605 C CA . THR A 1 205 ? 7.266 -1.554 -6.700 1.00 96.81 205 THR A CA 1
ATOM 1606 C C . THR A 1 205 ? 8.542 -1.359 -5.886 1.00 96.81 205 THR A C 1
ATOM 1608 O O . THR A 1 205 ? 9.458 -0.714 -6.382 1.00 96.81 205 THR A O 1
ATOM 1611 N N . GLY A 1 206 ? 8.662 -1.980 -4.711 1.00 96.56 206 GLY A N 1
ATOM 1612 C CA . GLY A 1 206 ? 9.879 -1.973 -3.899 1.00 96.56 206 GLY A CA 1
ATOM 1613 C C . GLY A 1 206 ? 11.052 -2.610 -4.640 1.00 96.56 206 GLY A C 1
ATOM 1614 O O . GLY A 1 206 ? 12.068 -1.952 -4.858 1.00 96.56 206 GLY A O 1
ATOM 1615 N N . GLY A 1 207 ? 10.877 -3.838 -5.142 1.00 97.25 207 GLY A N 1
ATOM 1616 C CA . GLY A 1 207 ? 11.899 -4.490 -5.964 1.00 97.25 207 GLY A CA 1
ATOM 1617 C C . GLY A 1 207 ? 12.209 -3.707 -7.245 1.00 97.25 207 GLY A C 1
ATOM 1618 O O . GLY A 1 207 ? 13.359 -3.635 -7.679 1.00 97.25 207 GLY A O 1
ATOM 1619 N N . LEU A 1 208 ? 11.201 -3.083 -7.865 1.00 97.81 208 LEU A N 1
ATOM 1620 C CA . LEU A 1 208 ? 11.398 -2.298 -9.084 1.00 97.81 208 LEU A CA 1
ATOM 1621 C C . LEU A 1 208 ? 12.248 -1.046 -8.825 1.00 97.81 208 LEU A C 1
ATOM 1623 O O . LEU A 1 208 ? 13.097 -0.721 -9.654 1.00 97.81 208 LEU A O 1
ATOM 1627 N N . LEU A 1 209 ? 12.049 -0.365 -7.692 1.00 96.50 209 LEU A N 1
ATOM 1628 C CA . LEU A 1 209 ? 12.853 0.792 -7.285 1.00 96.50 209 LEU A CA 1
ATOM 1629 C C . LEU A 1 209 ? 14.305 0.393 -6.982 1.00 96.50 209 LEU A C 1
ATOM 1631 O O . LEU A 1 209 ? 15.221 1.131 -7.336 1.00 96.50 209 LEU A O 1
ATOM 1635 N N . GLU A 1 210 ? 14.549 -0.796 -6.421 1.00 96.50 210 GLU A N 1
ATOM 1636 C CA . GLU A 1 210 ? 15.914 -1.326 -6.254 1.00 96.50 210 GLU A CA 1
ATOM 1637 C C . GLU A 1 210 ? 16.618 -1.551 -7.604 1.00 96.50 210 GLU A C 1
ATOM 1639 O O . GLU A 1 210 ? 17.812 -1.274 -7.745 1.00 96.50 210 GLU A O 1
ATOM 1644 N N . LEU A 1 211 ? 15.870 -1.996 -8.619 1.00 97.75 211 LEU A N 1
ATOM 1645 C CA . LEU A 1 211 ? 16.370 -2.178 -9.983 1.00 97.75 211 LEU A CA 1
ATOM 1646 C C . LEU A 1 211 ? 16.443 -0.880 -10.802 1.00 97.75 211 LEU A C 1
ATOM 1648 O O . LEU A 1 211 ? 17.021 -0.900 -11.894 1.00 97.75 211 LEU A O 1
ATOM 1652 N N . GLU A 1 212 ? 15.892 0.239 -10.320 1.00 97.06 212 GLU A N 1
ATOM 1653 C CA . GLU A 1 212 ? 15.814 1.502 -11.066 1.00 97.06 212 GLU A CA 1
ATOM 1654 C C . GLU A 1 212 ? 17.163 1.920 -11.675 1.00 97.06 212 GLU A C 1
ATOM 1656 O O . GLU A 1 212 ? 17.200 2.180 -12.886 1.00 97.06 212 GLU A O 1
ATOM 1661 N N . PRO A 1 213 ? 18.285 1.956 -10.922 1.00 97.12 213 PRO A N 1
ATOM 1662 C CA . PRO A 1 213 ? 19.552 2.426 -11.472 1.00 97.12 213 PRO A CA 1
ATOM 1663 C C . PRO A 1 213 ? 20.039 1.556 -12.634 1.00 97.12 213 PRO A C 1
ATOM 1665 O O . PRO A 1 213 ? 20.526 2.084 -13.632 1.00 97.12 213 PRO A O 1
ATOM 1668 N N . LEU A 1 214 ? 19.883 0.232 -12.529 1.00 97.81 214 LEU A N 1
ATOM 1669 C CA . LEU A 1 214 ? 20.276 -0.713 -13.575 1.00 97.81 214 LEU A CA 1
ATOM 1670 C C . LEU A 1 214 ? 19.372 -0.570 -14.803 1.00 97.81 214 LEU A C 1
ATOM 1672 O O . LEU A 1 214 ? 19.860 -0.444 -15.926 1.00 97.81 214 LEU A O 1
ATOM 1676 N N . LEU A 1 215 ? 18.053 -0.559 -14.591 1.00 97.94 215 LEU A N 1
ATOM 1677 C CA . LEU A 1 215 ? 17.076 -0.477 -15.672 1.00 97.94 215 LEU A CA 1
ATOM 1678 C C . LEU A 1 215 ? 17.226 0.831 -16.447 1.00 97.94 215 LEU A C 1
ATOM 1680 O O . LEU A 1 215 ? 17.331 0.794 -17.668 1.00 97.94 215 LEU A O 1
ATOM 1684 N N . ARG A 1 216 ? 17.316 1.980 -15.772 1.00 97.00 216 ARG A N 1
ATOM 1685 C CA . ARG A 1 216 ? 17.437 3.282 -16.448 1.00 97.00 216 ARG A CA 1
ATOM 1686 C C . ARG A 1 216 ? 18.776 3.464 -17.157 1.00 97.00 216 ARG A C 1
ATOM 1688 O O . ARG A 1 216 ? 18.811 4.069 -18.225 1.00 97.00 216 ARG A O 1
ATOM 1695 N N . GLN A 1 217 ? 19.867 2.961 -16.580 1.00 97.31 217 GLN A N 1
ATOM 1696 C CA . GLN A 1 217 ? 21.205 3.116 -17.155 1.00 97.31 217 GLN A CA 1
ATOM 1697 C C . GLN A 1 217 ? 21.429 2.200 -18.362 1.00 97.31 217 GLN A C 1
ATOM 1699 O O . GLN A 1 217 ? 22.052 2.613 -19.341 1.00 97.31 217 GLN A O 1
ATOM 1704 N N . CYS A 1 218 ? 20.951 0.958 -18.294 1.00 97.94 218 CYS A N 1
ATOM 1705 C CA . CYS A 1 218 ? 21.240 -0.050 -19.310 1.00 97.94 218 CYS A CA 1
ATOM 1706 C C . CYS A 1 218 ? 20.149 -0.156 -20.380 1.00 97.94 218 CYS A C 1
ATOM 1708 O O . CYS A 1 218 ? 20.435 -0.613 -21.490 1.00 97.94 218 CYS A O 1
ATOM 1710 N N . TRP A 1 219 ? 18.906 0.253 -20.096 1.00 98.00 219 TRP A N 1
ATOM 1711 C CA . TRP A 1 219 ? 17.816 0.125 -21.061 1.00 98.00 219 TRP A CA 1
ATOM 1712 C C . TRP A 1 219 ? 18.094 0.878 -22.363 1.00 98.00 219 TRP A C 1
ATOM 1714 O O . TRP A 1 219 ? 18.370 2.075 -22.404 1.00 98.00 219 TRP A O 1
ATOM 1724 N N . SER A 1 220 ? 17.991 0.142 -23.469 1.00 97.50 220 SER A N 1
ATOM 1725 C CA . SER A 1 220 ? 18.054 0.691 -24.814 1.00 97.50 220 SER A CA 1
ATOM 1726 C C . SER A 1 220 ? 17.150 -0.123 -25.719 1.00 97.50 220 SER A C 1
ATOM 1728 O O . SER A 1 220 ? 17.525 -1.206 -26.177 1.00 97.50 220 SER A O 1
ATOM 1730 N N . LYS A 1 221 ? 15.979 0.430 -26.039 1.00 96.88 221 LYS A N 1
ATOM 1731 C CA . LYS A 1 221 ? 15.024 -0.177 -26.971 1.00 96.88 221 LYS A CA 1
ATOM 1732 C C . LYS A 1 221 ? 15.672 -0.592 -28.292 1.00 96.88 221 LYS A C 1
ATOM 1734 O O . LYS A 1 221 ? 15.423 -1.690 -28.779 1.00 96.88 221 LYS A O 1
ATOM 1739 N N . LYS A 1 222 ? 16.561 0.240 -28.850 1.00 96.31 222 LYS A N 1
ATOM 1740 C CA . LYS A 1 222 ? 17.281 -0.077 -30.095 1.00 96.31 222 LYS A CA 1
ATOM 1741 C C . LYS A 1 222 ? 18.147 -1.332 -29.954 1.00 96.31 222 LYS A C 1
ATOM 1743 O O . LYS A 1 222 ? 18.076 -2.199 -30.819 1.00 96.31 222 LYS A O 1
ATOM 1748 N N . LYS A 1 223 ? 18.944 -1.443 -28.882 1.00 95.62 223 LYS A N 1
ATOM 1749 C CA . LYS A 1 223 ? 19.775 -2.636 -28.633 1.00 95.62 223 LYS A CA 1
ATOM 1750 C C . LYS A 1 223 ? 18.909 -3.869 -28.369 1.00 95.62 223 LYS A C 1
ATOM 1752 O O . LYS A 1 223 ? 19.170 -4.930 -28.926 1.00 95.62 223 LYS A O 1
ATOM 1757 N N . PHE A 1 224 ? 17.847 -3.711 -27.580 1.00 94.75 224 PHE A N 1
ATOM 1758 C CA . PHE A 1 224 ? 16.919 -4.790 -27.256 1.00 94.75 224 PHE A CA 1
ATOM 1759 C C . PHE A 1 224 ? 16.250 -5.370 -28.513 1.00 94.75 224 PHE A C 1
ATOM 1761 O O . PHE A 1 224 ? 16.228 -6.589 -28.704 1.00 94.75 224 PHE A O 1
ATOM 1768 N N . LEU A 1 225 ? 15.756 -4.502 -29.405 1.00 92.50 225 LEU A N 1
ATOM 1769 C CA . LEU A 1 225 ? 15.136 -4.895 -30.674 1.00 92.50 225 LEU A CA 1
ATOM 1770 C C . LEU A 1 225 ? 16.147 -5.482 -31.667 1.00 92.50 225 LEU A C 1
ATOM 1772 O O . LEU A 1 225 ? 15.821 -6.470 -32.321 1.00 92.50 225 LEU A O 1
ATOM 1776 N N . ALA A 1 226 ? 17.364 -4.931 -31.743 1.00 91.38 226 ALA A N 1
ATOM 1777 C CA . ALA A 1 226 ? 18.423 -5.452 -32.610 1.00 91.38 226 ALA A CA 1
ATOM 1778 C C . ALA A 1 226 ? 18.862 -6.877 -32.226 1.00 91.38 226 ALA A C 1
ATOM 1780 O O . ALA A 1 226 ? 19.215 -7.664 -33.103 1.00 91.38 226 ALA A O 1
ATOM 1781 N N . GLY A 1 227 ? 18.803 -7.216 -30.933 1.00 89.25 227 GLY A N 1
ATOM 1782 C CA . GLY A 1 227 ? 19.286 -8.495 -30.415 1.00 89.25 227 GLY A CA 1
ATOM 1783 C C . GLY A 1 227 ? 20.818 -8.570 -30.356 1.00 89.25 227 GLY A C 1
ATOM 1784 O O . GLY A 1 227 ? 21.525 -7.706 -30.876 1.00 89.25 227 GLY A O 1
ATOM 1785 N N . SER A 1 228 ? 21.353 -9.612 -29.714 1.00 82.00 228 SER A N 1
ATOM 1786 C CA . SER A 1 228 ? 22.802 -9.832 -29.649 1.00 82.00 228 SER A CA 1
ATOM 1787 C C . SER A 1 228 ? 23.319 -10.397 -30.984 1.00 82.00 228 SER A C 1
ATOM 1789 O O . SER A 1 228 ? 22.879 -11.480 -31.392 1.00 82.00 228 SER A O 1
ATOM 1791 N N . PRO A 1 229 ? 24.274 -9.734 -31.665 1.00 77.69 229 PRO A N 1
ATOM 1792 C CA . PRO A 1 229 ? 24.864 -10.265 -32.889 1.00 77.69 229 PRO A CA 1
ATOM 1793 C C . PRO A 1 229 ? 25.557 -11.603 -32.591 1.00 77.69 229 PRO A C 1
ATOM 1795 O O . PRO A 1 229 ? 26.463 -11.680 -31.769 1.00 77.69 229 PRO A O 1
ATOM 1798 N N . GLY A 1 230 ? 25.094 -12.681 -33.230 1.00 74.88 230 GLY A N 1
ATOM 1799 C CA . GLY A 1 230 ? 25.686 -14.021 -33.113 1.00 74.88 230 GLY A CA 1
ATOM 1800 C C . GLY A 1 230 ? 25.025 -14.973 -32.108 1.00 74.88 230 GLY A C 1
ATOM 1801 O O . GLY A 1 230 ? 25.267 -16.176 -32.184 1.00 74.88 230 GLY A O 1
ATOM 1802 N N . ARG A 1 231 ? 24.124 -14.508 -31.230 1.00 68.75 231 ARG A N 1
ATOM 1803 C CA . ARG A 1 231 ? 23.301 -15.395 -30.386 1.00 68.75 231 ARG A CA 1
ATOM 1804 C C . ARG A 1 231 ? 21.935 -15.585 -31.046 1.00 68.75 231 ARG A C 1
ATOM 1806 O O . ARG A 1 231 ? 21.045 -14.757 -30.886 1.00 68.75 231 ARG A O 1
ATOM 1813 N N . ARG A 1 232 ? 21.727 -16.717 -31.735 1.00 63.41 232 ARG A N 1
ATOM 1814 C CA . ARG A 1 232 ? 20.394 -17.185 -32.197 1.00 63.41 232 ARG A CA 1
ATOM 1815 C C . ARG A 1 232 ? 19.491 -17.604 -31.024 1.00 63.41 232 ARG A C 1
ATOM 1817 O O . ARG A 1 232 ? 18.768 -18.588 -31.124 1.00 63.41 232 ARG A O 1
ATOM 1824 N N . VAL A 1 233 ? 19.599 -16.941 -29.877 1.00 55.75 233 VAL A N 1
ATOM 1825 C CA . VAL A 1 233 ? 19.176 -17.528 -28.608 1.00 55.75 233 VAL A CA 1
ATOM 1826 C C . VAL A 1 233 ? 17.668 -17.738 -28.543 1.00 55.75 233 VAL A C 1
ATOM 1828 O O . VAL A 1 233 ? 17.276 -18.763 -28.015 1.00 55.75 233 VAL A O 1
ATOM 1831 N N . LEU A 1 234 ? 16.808 -16.918 -29.155 1.00 58.16 234 LEU A N 1
ATOM 1832 C CA . LEU A 1 234 ? 15.357 -17.082 -28.953 1.00 58.16 234 LEU A CA 1
ATOM 1833 C C . LEU A 1 234 ? 14.474 -16.614 -30.129 1.00 58.16 234 LEU A C 1
ATOM 1835 O O . LEU A 1 234 ? 13.386 -16.104 -29.910 1.00 58.16 234 LEU A O 1
ATOM 1839 N N . GLN A 1 235 ? 14.881 -16.795 -31.392 1.00 55.12 235 GLN A N 1
ATOM 1840 C CA . GLN A 1 235 ? 13.950 -16.540 -32.516 1.00 55.12 235 GLN A CA 1
ATOM 1841 C C . GLN A 1 235 ? 12.842 -17.606 -32.649 1.00 55.12 235 GLN A C 1
ATOM 1843 O O . GLN A 1 235 ? 11.876 -17.388 -33.370 1.00 55.12 235 GLN A O 1
ATOM 1848 N N . ALA A 1 236 ? 12.961 -18.751 -31.966 1.00 49.19 236 ALA A N 1
ATOM 1849 C CA . ALA A 1 236 ? 12.064 -19.895 -32.153 1.00 49.19 236 ALA A CA 1
ATOM 1850 C C . ALA A 1 236 ? 10.876 -19.966 -31.170 1.00 49.19 236 ALA A C 1
ATOM 1852 O O . ALA A 1 236 ? 9.930 -20.696 -31.443 1.00 49.19 236 ALA A O 1
ATOM 1853 N N . ALA A 1 237 ? 10.893 -19.229 -30.052 1.00 53.97 237 ALA A N 1
ATOM 1854 C CA . ALA A 1 237 ? 9.828 -19.311 -29.042 1.00 53.97 237 ALA A CA 1
ATOM 1855 C C . ALA A 1 237 ? 8.616 -18.404 -29.341 1.00 53.97 237 ALA A C 1
ATOM 1857 O O . ALA A 1 237 ? 7.525 -18.664 -28.846 1.00 53.97 237 ALA A O 1
ATOM 1858 N N . ASP A 1 238 ? 8.782 -17.385 -30.190 1.00 51.84 238 ASP A N 1
ATOM 1859 C CA . ASP A 1 238 ? 7.726 -16.409 -30.504 1.00 51.84 238 ASP A CA 1
ATOM 1860 C C . ASP A 1 238 ? 6.717 -16.904 -31.563 1.00 51.84 238 ASP A C 1
ATOM 1862 O O . ASP A 1 238 ? 5.717 -16.239 -31.821 1.00 51.84 238 ASP A O 1
ATOM 1866 N N . ALA A 1 239 ? 6.949 -18.063 -32.191 1.00 52.62 239 ALA A N 1
ATOM 1867 C CA . ALA A 1 239 ? 6.124 -18.535 -33.307 1.00 52.62 239 ALA A CA 1
ATOM 1868 C C . ALA A 1 239 ? 4.924 -19.415 -32.899 1.00 52.62 239 ALA A C 1
ATOM 1870 O O . ALA A 1 239 ? 4.032 -19.618 -33.719 1.00 52.62 239 ALA A O 1
ATOM 1871 N N . SER A 1 240 ? 4.878 -19.955 -31.673 1.00 51.59 240 SER A N 1
ATOM 1872 C CA . SER A 1 240 ? 3.900 -21.002 -31.311 1.00 51.59 240 SER A CA 1
ATOM 1873 C C . SER A 1 240 ? 2.845 -20.616 -30.272 1.00 51.59 240 SER A C 1
ATOM 1875 O O . SER A 1 240 ? 1.911 -21.385 -30.065 1.00 51.59 240 SER A O 1
ATOM 1877 N N . THR A 1 241 ? 2.932 -19.451 -29.631 1.00 55.59 241 THR A N 1
ATOM 1878 C CA . THR A 1 241 ? 1.859 -18.957 -28.751 1.00 55.59 241 THR A CA 1
ATOM 1879 C C . THR A 1 241 ? 1.137 -17.814 -29.442 1.00 55.59 241 THR A C 1
ATOM 1881 O O . THR A 1 241 ? 1.598 -16.674 -29.433 1.00 55.59 241 THR A O 1
ATOM 1884 N N . GLY A 1 242 ? 0.031 -18.155 -30.102 1.00 56.66 242 GLY A N 1
ATOM 1885 C CA . GLY A 1 242 ? -0.820 -17.206 -30.803 1.00 56.66 242 GLY A CA 1
ATOM 1886 C C . GLY A 1 242 ? -1.260 -16.025 -29.930 1.00 56.66 242 GLY A C 1
ATOM 1887 O O . GLY A 1 242 ? -1.488 -16.152 -28.731 1.00 56.66 242 GLY A O 1
ATOM 1888 N N . GLU A 1 243 ? -1.400 -14.889 -30.613 1.00 47.09 243 GLU A N 1
ATOM 1889 C CA . GLU A 1 243 ? -2.262 -13.741 -30.303 1.00 47.09 243 GLU A CA 1
ATOM 1890 C C . GLU A 1 243 ? -1.783 -12.556 -29.467 1.00 47.09 243 GLU A C 1
ATOM 1892 O O . GLU A 1 243 ? -2.538 -11.591 -29.408 1.00 47.09 243 GLU A O 1
ATOM 1897 N N . HIS A 1 244 ? -0.589 -12.483 -28.877 1.00 50.09 244 HIS A N 1
ATOM 1898 C CA . HIS A 1 244 ? -0.212 -11.248 -28.155 1.00 50.09 244 HIS A CA 1
ATOM 1899 C C . HIS A 1 244 ? 1.055 -10.604 -28.725 1.00 50.09 244 HIS A C 1
ATOM 1901 O O . HIS A 1 244 ? 2.179 -11.024 -28.474 1.00 50.09 244 HIS A O 1
ATOM 1907 N N . SER A 1 245 ? 0.837 -9.546 -29.512 1.00 57.34 245 SER A N 1
ATOM 1908 C CA . SER A 1 245 ? 1.832 -8.721 -30.200 1.00 57.34 245 SER A CA 1
ATOM 1909 C C . SER A 1 245 ? 3.011 -8.319 -29.301 1.00 57.34 245 SER A C 1
ATOM 1911 O O . SER A 1 245 ? 2.914 -7.386 -28.496 1.00 57.34 245 SER A O 1
ATOM 1913 N N . THR A 1 246 ? 4.161 -8.959 -29.493 1.00 61.44 246 THR A N 1
ATOM 1914 C CA . THR A 1 246 ? 5.432 -8.611 -28.835 1.00 61.44 246 THR A CA 1
ATOM 1915 C C . THR A 1 246 ? 5.854 -7.164 -29.112 1.00 61.44 246 THR A C 1
ATOM 1917 O O . THR A 1 246 ? 6.434 -6.513 -28.245 1.00 61.44 246 THR A O 1
ATOM 1920 N N . SER A 1 247 ? 5.487 -6.611 -30.276 1.00 63.88 247 SER A N 1
ATOM 1921 C CA . SER A 1 247 ? 5.818 -5.231 -30.661 1.00 63.88 247 SER A CA 1
ATOM 1922 C C . SER A 1 247 ? 5.197 -4.167 -29.748 1.00 63.88 247 SER A C 1
ATOM 1924 O O . SER A 1 247 ? 5.867 -3.195 -29.416 1.00 63.88 247 SER A O 1
ATOM 1926 N N . VAL A 1 248 ? 3.939 -4.333 -29.322 1.00 60.59 248 VAL A N 1
ATOM 1927 C CA . VAL A 1 248 ? 3.249 -3.333 -28.479 1.00 60.59 248 VAL A CA 1
ATOM 1928 C C . VAL A 1 248 ? 3.808 -3.343 -27.053 1.00 60.59 248 VAL A C 1
ATOM 1930 O O . VAL A 1 248 ? 3.853 -2.310 -26.389 1.00 60.59 248 VAL A O 1
ATOM 1933 N N . ALA A 1 249 ? 4.305 -4.494 -26.590 1.00 84.00 249 ALA A N 1
ATOM 1934 C CA . ALA A 1 249 ? 4.883 -4.611 -25.257 1.00 84.00 249 ALA A CA 1
ATOM 1935 C C . ALA A 1 249 ? 6.189 -3.810 -25.109 1.00 84.00 249 ALA A C 1
ATOM 1937 O O . ALA A 1 249 ? 6.381 -3.162 -24.085 1.00 84.00 249 ALA A O 1
ATOM 1938 N N . VAL A 1 250 ? 7.064 -3.811 -26.124 1.00 94.19 250 VAL A N 1
ATOM 1939 C CA . VAL A 1 250 ? 8.368 -3.122 -26.044 1.00 94.19 250 VAL A CA 1
ATOM 1940 C C . VAL A 1 250 ? 8.214 -1.601 -26.015 1.00 94.19 250 VAL A C 1
ATOM 1942 O O . VAL A 1 250 ? 8.952 -0.941 -25.290 1.00 94.19 250 VAL A O 1
ATOM 1945 N N . GLU A 1 251 ? 7.244 -1.045 -26.746 1.00 95.00 251 GLU A N 1
ATOM 1946 C CA . GLU A 1 251 ? 6.929 0.391 -26.690 1.00 95.00 251 GLU A CA 1
ATOM 1947 C C . GLU A 1 251 ? 6.471 0.817 -25.294 1.00 95.00 251 GLU A C 1
ATOM 1949 O O . GLU A 1 251 ? 6.964 1.806 -24.757 1.00 95.00 251 GLU A O 1
ATOM 1954 N N . GLY A 1 252 ? 5.579 0.037 -24.673 1.00 95.06 252 GLY A N 1
ATOM 1955 C CA . GLY A 1 252 ? 5.122 0.298 -23.307 1.00 95.06 252 GLY A CA 1
ATOM 1956 C C . GLY A 1 252 ? 6.254 0.212 -22.279 1.00 95.06 252 GLY A C 1
ATOM 1957 O O . GLY A 1 252 ? 6.333 1.052 -21.385 1.00 95.06 252 GLY A O 1
ATOM 1958 N N . ILE A 1 253 ? 7.160 -0.761 -22.431 1.00 96.69 253 ILE A N 1
ATOM 1959 C CA . ILE A 1 253 ? 8.354 -0.893 -21.581 1.00 96.69 253 ILE A CA 1
ATOM 1960 C C . ILE A 1 253 ? 9.271 0.324 -21.746 1.00 96.69 253 ILE A C 1
ATOM 1962 O O . ILE A 1 253 ? 9.694 0.905 -20.752 1.00 96.69 253 ILE A O 1
ATOM 1966 N N . ASP A 1 254 ? 9.570 0.726 -22.983 1.00 97.50 254 ASP A N 1
ATOM 1967 C CA . ASP A 1 254 ? 10.453 1.862 -23.264 1.00 97.50 254 ASP A CA 1
ATOM 1968 C C . ASP A 1 254 ? 9.878 3.175 -22.731 1.00 97.50 254 ASP A C 1
ATOM 1970 O O . ASP A 1 254 ? 10.570 3.917 -22.030 1.00 97.50 254 ASP A O 1
ATOM 1974 N N . ALA A 1 255 ? 8.591 3.419 -22.988 1.00 96.75 255 ALA A N 1
ATOM 1975 C CA . ALA A 1 255 ? 7.883 4.582 -22.474 1.00 96.75 255 ALA A CA 1
ATOM 1976 C C . ALA A 1 255 ? 7.889 4.622 -20.938 1.00 96.75 255 ALA A C 1
ATOM 1978 O O . ALA A 1 255 ? 8.083 5.690 -20.366 1.00 96.75 255 ALA A O 1
ATOM 1979 N N . ALA A 1 256 ? 7.726 3.480 -20.263 1.00 97.06 256 ALA A N 1
ATOM 1980 C CA . ALA A 1 256 ? 7.792 3.405 -18.807 1.00 97.06 256 ALA A CA 1
ATOM 1981 C C . ALA A 1 256 ? 9.218 3.659 -18.285 1.00 97.06 256 ALA A C 1
ATOM 1983 O O . ALA A 1 256 ? 9.441 4.601 -17.528 1.00 97.06 256 ALA A O 1
ATOM 1984 N N . LEU A 1 257 ? 10.208 2.876 -18.725 1.00 97.50 257 LEU A N 1
ATOM 1985 C CA . LEU A 1 257 ? 11.566 2.912 -18.166 1.00 97.50 257 LEU A CA 1
ATOM 1986 C C . LEU A 1 257 ? 12.297 4.241 -18.413 1.00 97.50 257 LEU A C 1
ATOM 1988 O O . LEU A 1 257 ? 13.125 4.639 -17.591 1.00 97.50 257 LEU A O 1
ATOM 1992 N N . THR A 1 258 ? 11.987 4.942 -19.507 1.00 96.50 258 THR A N 1
ATOM 1993 C CA . THR A 1 258 ? 12.591 6.247 -19.837 1.00 96.50 258 THR A CA 1
ATOM 1994 C C . THR A 1 258 ? 11.858 7.440 -19.216 1.00 96.50 258 THR A C 1
ATOM 1996 O O . THR A 1 258 ? 12.394 8.552 -19.185 1.00 96.50 258 THR A O 1
ATOM 1999 N N . SER A 1 259 ? 10.649 7.236 -18.690 1.00 94.94 259 SER A N 1
ATOM 2000 C CA . SER A 1 259 ? 9.797 8.303 -18.175 1.00 94.94 259 SER A CA 1
ATOM 2001 C C . SER A 1 259 ? 10.101 8.619 -16.712 1.00 94.94 259 SER A C 1
ATOM 2003 O O . SER A 1 259 ? 9.899 7.795 -15.826 1.00 94.94 259 SER A O 1
ATOM 2005 N N . ALA A 1 260 ? 10.527 9.855 -16.427 1.00 93.12 260 ALA A N 1
ATOM 2006 C CA . ALA A 1 260 ? 10.660 10.331 -15.046 1.00 93.12 260 ALA A CA 1
ATOM 2007 C C . ALA A 1 260 ? 9.313 10.277 -14.297 1.00 93.12 260 ALA A C 1
ATOM 2009 O O . ALA A 1 260 ? 9.267 9.859 -13.146 1.00 93.12 260 ALA A O 1
ATOM 2010 N N . THR A 1 261 ? 8.219 10.617 -14.987 1.00 91.81 261 THR A N 1
ATOM 2011 C CA . THR A 1 261 ? 6.837 10.508 -14.496 1.00 91.81 261 THR A CA 1
ATOM 2012 C C . THR A 1 261 ? 6.502 9.103 -14.013 1.00 91.81 261 THR A C 1
ATOM 2014 O O . THR A 1 261 ? 5.905 8.949 -12.951 1.00 91.81 261 THR A O 1
ATOM 2017 N N . PHE A 1 262 ? 6.900 8.075 -14.767 1.00 94.94 262 PHE A N 1
ATOM 2018 C CA . PHE A 1 262 ? 6.659 6.689 -14.379 1.00 94.94 262 PHE A CA 1
ATOM 2019 C C . PHE A 1 262 ? 7.352 6.360 -13.057 1.00 94.94 262 PHE A C 1
ATOM 2021 O O . PHE A 1 262 ? 6.688 5.900 -12.137 1.00 94.94 262 PHE A O 1
ATOM 2028 N N . TRP A 1 263 ? 8.647 6.657 -12.925 1.00 95.44 263 TRP A N 1
ATOM 2029 C CA . TRP A 1 263 ? 9.412 6.361 -11.709 1.00 95.44 263 TRP A CA 1
ATOM 2030 C C . TRP A 1 263 ? 8.905 7.123 -10.482 1.00 95.44 263 TRP A C 1
ATOM 2032 O O . TRP A 1 263 ? 8.786 6.540 -9.405 1.00 95.44 263 TRP A O 1
ATOM 2042 N N . THR A 1 264 ? 8.508 8.387 -10.646 1.00 93.44 264 THR A N 1
ATOM 2043 C CA . THR A 1 264 ? 7.831 9.137 -9.577 1.00 93.44 264 THR A CA 1
ATOM 2044 C C . THR A 1 264 ? 6.505 8.486 -9.201 1.00 93.44 264 THR A C 1
ATOM 2046 O O . THR A 1 264 ? 6.223 8.319 -8.017 1.00 93.44 264 THR A O 1
ATOM 2049 N N . GLY A 1 265 ? 5.714 8.057 -10.189 1.00 93.38 265 GLY A N 1
ATOM 2050 C CA . GLY A 1 265 ? 4.488 7.296 -9.964 1.00 93.38 265 GLY A CA 1
ATOM 2051 C C . GLY A 1 265 ? 4.733 5.980 -9.220 1.00 93.38 265 GLY A C 1
ATOM 2052 O O . GLY A 1 265 ? 4.000 5.676 -8.287 1.00 93.38 265 GLY A O 1
ATOM 2053 N N . VAL A 1 266 ? 5.783 5.228 -9.568 1.00 95.12 266 VAL A N 1
ATOM 2054 C CA . VAL A 1 266 ? 6.181 3.984 -8.882 1.00 95.12 266 VAL A CA 1
ATOM 2055 C C . VAL A 1 266 ? 6.515 4.265 -7.418 1.00 95.12 266 VAL A C 1
ATOM 2057 O O . VAL A 1 266 ? 6.001 3.574 -6.543 1.00 95.12 266 VAL A O 1
ATOM 2060 N N . ALA A 1 267 ? 7.324 5.291 -7.138 1.00 93.94 267 ALA A N 1
ATOM 2061 C CA . ALA A 1 267 ? 7.699 5.664 -5.774 1.00 93.94 267 ALA A CA 1
ATOM 2062 C C . ALA A 1 267 ? 6.491 6.112 -4.937 1.00 93.94 267 ALA A C 1
ATOM 2064 O O . ALA A 1 267 ? 6.350 5.713 -3.783 1.00 93.94 267 ALA A O 1
ATOM 2065 N N . LEU A 1 268 ? 5.592 6.896 -5.535 1.00 91.88 268 LEU A N 1
ATOM 2066 C CA . LEU A 1 268 ? 4.324 7.295 -4.928 1.00 91.88 268 LEU A CA 1
ATOM 2067 C C . LEU A 1 268 ? 3.423 6.101 -4.626 1.00 91.88 268 LEU A C 1
ATOM 2069 O O . LEU A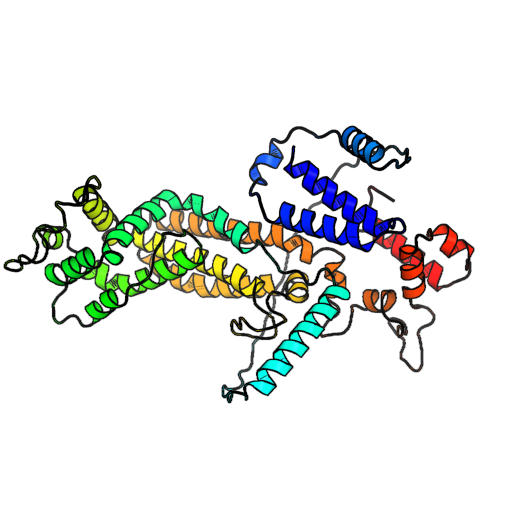 1 268 ? 2.863 6.007 -3.536 1.00 91.88 268 LEU A O 1
ATOM 2073 N N . CYS A 1 269 ? 3.292 5.194 -5.593 1.00 92.12 269 CYS A N 1
ATOM 2074 C CA . CYS A 1 269 ? 2.493 3.985 -5.454 1.00 92.12 269 CYS A CA 1
ATOM 2075 C C . CYS A 1 269 ? 3.056 3.109 -4.345 1.00 92.12 269 CYS A C 1
ATOM 2077 O O . CYS A 1 269 ? 2.291 2.650 -3.510 1.00 92.12 269 CYS A O 1
ATOM 2079 N N . HIS A 1 270 ? 4.375 2.914 -4.310 1.00 93.31 270 HIS A N 1
ATOM 2080 C CA . HIS A 1 270 ? 5.055 2.157 -3.267 1.00 93.31 270 HIS A CA 1
ATOM 2081 C C . HIS A 1 270 ? 4.801 2.753 -1.878 1.00 93.31 270 HIS A C 1
ATOM 2083 O O . HIS A 1 270 ? 4.467 2.019 -0.955 1.00 93.31 270 HIS A O 1
ATOM 2089 N N . ASP A 1 271 ? 4.920 4.076 -1.729 1.00 92.38 271 ASP A N 1
ATOM 2090 C CA . ASP A 1 271 ? 4.692 4.778 -0.460 1.00 92.38 271 ASP A CA 1
ATOM 2091 C C . ASP A 1 271 ? 3.275 4.535 0.080 1.00 92.38 271 ASP A C 1
ATOM 2093 O O . ASP A 1 271 ? 3.101 4.052 1.201 1.00 92.38 271 ASP A O 1
ATOM 2097 N N . VAL A 1 272 ? 2.261 4.786 -0.753 1.00 90.69 272 VAL A N 1
ATOM 2098 C CA . VAL A 1 272 ? 0.851 4.588 -0.386 1.00 90.69 272 VAL A CA 1
ATOM 2099 C C . VAL A 1 272 ? 0.546 3.107 -0.162 1.00 90.69 272 VAL A C 1
ATOM 2101 O O . VAL A 1 272 ? -0.107 2.761 0.821 1.00 90.69 272 VAL A O 1
ATOM 2104 N N . ALA A 1 273 ? 1.054 2.225 -1.027 1.00 90.50 273 ALA A N 1
ATOM 2105 C CA . ALA A 1 273 ? 0.894 0.779 -0.912 1.00 90.50 273 ALA A CA 1
ATOM 2106 C C . ALA A 1 273 ? 1.495 0.233 0.383 1.00 90.50 273 ALA A C 1
ATOM 2108 O O . ALA A 1 273 ? 0.926 -0.656 1.015 1.00 90.50 273 ALA A O 1
ATOM 2109 N N . PHE A 1 274 ? 2.634 0.780 0.799 1.00 92.00 274 PHE A N 1
ATOM 2110 C CA . PHE A 1 274 ? 3.283 0.391 2.036 1.00 92.00 274 PHE A CA 1
ATOM 2111 C C . PHE A 1 274 ? 2.459 0.818 3.250 1.00 92.00 274 PHE A C 1
ATOM 2113 O O . PHE A 1 274 ? 2.310 0.033 4.180 1.00 92.00 274 PHE A O 1
ATOM 2120 N N . GLU A 1 275 ? 1.909 2.035 3.259 1.00 91.19 275 GLU A N 1
ATOM 2121 C CA . GLU A 1 275 ? 1.027 2.510 4.339 1.00 91.19 275 GLU A CA 1
ATOM 2122 C C . GLU A 1 275 ? -0.234 1.642 4.456 1.00 91.19 275 GLU A C 1
ATOM 2124 O O . GLU A 1 275 ? -0.635 1.243 5.551 1.00 91.19 275 GLU A O 1
ATOM 2129 N N . ALA A 1 276 ? -0.809 1.309 3.305 1.00 88.31 276 ALA A N 1
ATOM 2130 C CA . ALA A 1 276 ? -1.923 0.393 3.129 1.00 88.31 276 ALA A CA 1
ATOM 2131 C C . ALA A 1 276 ? -1.644 -1.000 3.722 1.00 88.31 276 ALA A C 1
ATOM 2133 O O . ALA A 1 276 ? -2.363 -1.479 4.605 1.00 88.31 276 ALA A O 1
ATOM 2134 N N . GLU A 1 277 ? -0.564 -1.636 3.273 1.00 88.75 277 GLU A N 1
ATOM 2135 C CA . GLU A 1 277 ? -0.155 -2.960 3.737 1.00 88.75 277 GLU A CA 1
ATOM 2136 C C . GLU A 1 277 ? 0.278 -2.935 5.209 1.00 88.75 277 GLU A C 1
ATOM 2138 O O . GLU A 1 277 ? 0.007 -3.880 5.949 1.00 88.75 277 GLU A O 1
ATOM 2143 N N . PHE A 1 278 ? 0.897 -1.846 5.673 1.00 90.69 278 PHE A N 1
ATOM 2144 C CA . PHE A 1 278 ? 1.224 -1.648 7.083 1.00 90.69 278 PHE A CA 1
ATOM 2145 C C . PHE A 1 278 ? -0.034 -1.665 7.945 1.00 90.69 278 PHE A C 1
ATOM 2147 O O . PHE A 1 278 ? -0.057 -2.385 8.939 1.00 90.69 278 PHE A O 1
ATOM 2154 N N . ALA A 1 279 ? -1.081 -0.925 7.570 1.00 88.25 279 ALA A N 1
ATOM 2155 C CA . ALA A 1 279 ? -2.332 -0.907 8.323 1.00 88.25 279 ALA A CA 1
ATOM 2156 C C . ALA A 1 279 ? -2.955 -2.310 8.412 1.00 88.25 279 ALA A C 1
ATOM 2158 O O . ALA A 1 279 ? -3.336 -2.738 9.502 1.00 88.25 279 ALA A O 1
ATOM 2159 N N . GLY A 1 280 ? -2.975 -3.055 7.300 1.00 85.25 280 GLY A N 1
ATOM 2160 C CA . GLY A 1 280 ? -3.442 -4.445 7.270 1.00 85.25 280 GLY A CA 1
ATOM 2161 C C . GLY A 1 280 ? -2.606 -5.378 8.155 1.00 85.25 280 GLY A C 1
ATOM 2162 O O . GLY A 1 280 ? -3.145 -6.063 9.022 1.00 85.25 280 GLY A O 1
ATOM 2163 N N . ARG A 1 281 ? -1.275 -5.363 8.018 1.00 86.44 281 ARG A N 1
ATOM 2164 C CA . ARG A 1 281 ? -0.368 -6.197 8.834 1.00 86.44 281 ARG A CA 1
ATOM 2165 C C . ARG A 1 281 ? -0.403 -5.839 10.310 1.00 86.44 281 ARG A C 1
ATOM 2167 O O . ARG A 1 281 ? -0.294 -6.725 11.155 1.00 86.44 281 ARG A O 1
ATOM 2174 N N . TRP A 1 282 ? -0.515 -4.552 10.624 1.00 88.56 282 TRP A N 1
ATOM 2175 C CA . TRP A 1 282 ? -0.656 -4.080 11.992 1.00 88.56 282 TRP A CA 1
ATOM 2176 C C . TRP A 1 282 ? -1.952 -4.634 12.576 1.00 88.56 282 TRP A C 1
ATOM 2178 O O . TRP A 1 282 ? -1.896 -5.273 13.621 1.00 88.56 282 TRP A O 1
ATOM 2188 N N . ALA A 1 283 ? -3.074 -4.494 11.860 1.00 85.88 283 ALA A N 1
ATOM 2189 C CA . ALA A 1 283 ? -4.387 -4.994 12.263 1.00 85.88 283 ALA A CA 1
ATOM 2190 C C . ALA A 1 283 ? -4.403 -6.511 12.496 1.00 85.88 283 ALA A C 1
ATOM 2192 O O . ALA A 1 283 ? -4.914 -6.978 13.511 1.00 85.88 283 ALA A O 1
ATOM 2193 N N . GLU A 1 284 ? -3.793 -7.271 11.588 1.00 84.44 284 GLU A N 1
ATOM 2194 C CA . GLU A 1 284 ? -3.709 -8.730 11.668 1.00 84.44 284 GLU A CA 1
ATOM 2195 C C . GLU A 1 284 ? -2.619 -9.234 12.626 1.00 84.44 284 GLU A C 1
ATOM 2197 O O . GLU A 1 284 ? -2.558 -10.429 12.918 1.00 84.44 284 GLU A O 1
ATOM 2202 N N . GLY A 1 285 ? -1.729 -8.366 13.109 1.00 85.88 285 GLY A N 1
ATOM 2203 C CA . GLY A 1 285 ? -0.692 -8.718 14.077 1.00 85.88 285 GLY A CA 1
ATOM 2204 C C . GLY A 1 285 ? -1.251 -8.936 15.488 1.00 85.88 285 GLY A C 1
ATOM 2205 O O . GLY A 1 285 ? -2.441 -8.787 15.737 1.00 85.88 285 GLY A O 1
ATOM 2206 N N . CYS A 1 286 ? -0.387 -9.238 16.459 1.00 84.06 286 CYS A N 1
ATOM 2207 C CA . CYS A 1 286 ? -0.719 -9.098 17.887 1.00 84.06 286 CYS A CA 1
ATOM 2208 C C . CYS A 1 286 ? 0.192 -8.042 18.514 1.00 84.06 286 CYS A C 1
ATOM 2210 O O . CYS A 1 286 ? 1.320 -7.862 18.044 1.00 84.06 286 CYS A O 1
ATOM 2212 N N . GLY A 1 287 ? -0.247 -7.361 19.575 1.00 79.19 287 GLY A N 1
ATOM 2213 C CA . GLY A 1 287 ? 0.636 -6.494 20.370 1.00 79.19 287 GLY A CA 1
ATOM 2214 C C . GLY A 1 287 ? 1.781 -7.271 21.043 1.00 79.19 287 GLY A C 1
ATOM 2215 O O . GLY A 1 287 ? 2.867 -6.748 21.274 1.00 79.19 287 GLY A O 1
ATOM 2216 N N . CYS A 1 288 ? 1.573 -8.568 21.274 1.00 78.12 288 CYS A N 1
ATOM 2217 C CA . CYS A 1 288 ? 2.499 -9.466 21.957 1.00 78.12 288 CYS A CA 1
ATOM 2218 C C . CYS A 1 288 ? 3.754 -9.860 21.155 1.00 78.12 288 CYS A C 1
ATOM 2220 O O . CYS A 1 288 ? 4.797 -10.182 21.721 1.00 78.12 288 CYS A O 1
ATOM 2222 N N . CYS A 1 289 ? 3.669 -9.851 19.828 1.00 76.50 289 CYS A N 1
ATOM 2223 C CA . CYS A 1 289 ? 4.706 -10.283 18.905 1.00 76.50 289 CYS A CA 1
ATOM 2224 C C . CYS A 1 289 ? 4.989 -9.095 17.996 1.00 76.50 289 CYS A C 1
ATOM 2226 O O . CYS A 1 289 ? 4.256 -8.830 17.048 1.00 76.50 289 CYS A O 1
ATOM 2228 N N . ARG A 1 290 ? 6.090 -8.386 18.263 1.00 67.19 290 ARG A N 1
ATOM 2229 C CA . ARG A 1 290 ? 6.561 -7.290 17.397 1.00 67.19 290 ARG A CA 1
ATOM 2230 C C . ARG A 1 290 ? 6.846 -7.745 15.957 1.00 67.19 290 ARG A C 1
ATOM 2232 O O . ARG A 1 290 ? 6.966 -6.913 15.067 1.00 67.19 290 ARG A O 1
ATOM 2239 N N . LYS A 1 291 ? 6.994 -9.057 15.733 1.00 73.06 291 LYS A N 1
ATOM 2240 C CA . LYS A 1 291 ? 7.159 -9.685 14.418 1.00 73.06 291 LYS A CA 1
ATOM 2241 C C . LYS A 1 291 ? 5.938 -10.546 14.086 1.00 73.06 291 LYS A C 1
ATOM 2243 O O . LYS A 1 291 ? 5.377 -11.135 15.012 1.00 73.06 291 LYS A O 1
ATOM 2248 N N . PRO A 1 292 ? 5.571 -10.684 12.798 1.00 72.06 292 PRO A N 1
ATOM 2249 C CA . PRO A 1 292 ? 4.522 -11.602 12.376 1.00 72.06 292 PRO A CA 1
ATOM 2250 C C . PRO A 1 292 ? 4.833 -13.011 12.880 1.00 72.06 292 PRO A C 1
ATOM 2252 O O . PRO A 1 292 ? 5.807 -13.630 12.455 1.00 72.06 292 PRO A O 1
ATOM 2255 N N . ASN A 1 293 ? 4.025 -13.499 13.818 1.00 80.56 293 ASN A N 1
ATOM 2256 C CA . ASN A 1 293 ? 4.080 -14.876 14.271 1.00 80.56 293 ASN A CA 1
ATOM 2257 C C . ASN A 1 293 ? 2.768 -15.554 13.856 1.00 80.56 293 ASN A C 1
ATOM 2259 O O . ASN A 1 293 ? 1.731 -15.283 14.470 1.00 80.56 293 ASN A O 1
ATOM 2263 N N . PRO A 1 294 ? 2.780 -16.408 12.815 1.00 79.75 294 PRO A N 1
ATOM 2264 C CA . PRO A 1 294 ? 1.563 -17.035 12.314 1.00 79.75 294 PRO A CA 1
ATOM 2265 C C . PRO A 1 294 ? 0.917 -17.978 13.337 1.00 79.75 294 PRO A C 1
ATOM 2267 O O . PRO A 1 294 ? -0.269 -18.260 13.212 1.00 79.75 294 PRO A O 1
ATOM 2270 N N . THR A 1 295 ? 1.658 -18.434 14.352 1.00 85.31 295 THR A N 1
ATOM 2271 C CA . THR A 1 295 ? 1.160 -19.352 15.387 1.00 85.31 295 THR A CA 1
ATOM 2272 C C . THR A 1 295 ? 0.763 -18.645 16.681 1.00 85.31 295 THR A C 1
ATOM 2274 O O . THR A 1 295 ? 0.478 -19.305 17.677 1.00 85.31 295 THR A O 1
ATOM 2277 N N . CYS A 1 296 ? 0.777 -17.311 16.714 1.00 82.06 296 CYS A N 1
ATOM 2278 C CA . CYS A 1 296 ? 0.352 -16.581 17.897 1.00 82.06 296 CYS A CA 1
ATOM 2279 C C . CYS A 1 296 ? -1.170 -16.694 18.091 1.00 82.06 296 CYS A C 1
ATOM 2281 O O . CYS A 1 296 ? -1.935 -16.293 17.216 1.00 82.06 296 CYS A O 1
ATOM 2283 N N . ALA A 1 297 ? -1.617 -17.160 19.261 1.00 80.38 297 ALA A N 1
ATOM 2284 C CA . ALA A 1 297 ? -3.048 -17.240 19.578 1.00 80.38 297 ALA A CA 1
ATOM 2285 C C . ALA A 1 297 ? -3.746 -15.873 19.660 1.00 80.38 297 ALA A C 1
ATOM 2287 O O . ALA A 1 297 ? -4.954 -15.797 19.451 1.00 80.38 297 ALA A O 1
ATOM 2288 N N . PHE A 1 298 ? -2.984 -14.799 19.887 1.00 78.94 298 PHE A N 1
ATOM 2289 C CA . PHE A 1 298 ? -3.477 -13.420 19.917 1.00 78.94 298 PHE A CA 1
ATOM 2290 C C . PHE A 1 298 ? -3.359 -12.703 18.564 1.00 78.94 298 PHE A C 1
ATOM 2292 O O . PHE A 1 298 ? -3.496 -11.481 18.500 1.00 78.94 298 PHE A O 1
ATOM 2299 N N . LYS A 1 299 ? -3.048 -13.418 17.473 1.00 81.38 299 LYS A N 1
ATOM 2300 C CA . LYS A 1 299 ? -3.016 -12.833 16.126 1.00 81.38 299 LYS A CA 1
ATOM 2301 C C . LYS A 1 299 ? -4.381 -12.201 15.804 1.00 81.38 299 LYS A C 1
ATOM 2303 O O . LYS A 1 299 ? -5.402 -12.874 15.914 1.00 81.38 299 LYS A O 1
ATOM 2308 N N . GLY A 1 300 ? -4.385 -10.927 15.407 1.00 82.88 300 GLY A N 1
ATOM 2309 C CA . GLY A 1 300 ? -5.592 -10.142 15.131 1.00 82.88 300 GLY A CA 1
ATOM 2310 C C . GLY A 1 300 ? -6.282 -9.568 16.374 1.00 82.88 300 GLY A C 1
ATOM 2311 O O . GLY A 1 300 ? -7.234 -8.807 16.241 1.00 82.88 300 GLY A O 1
ATOM 2312 N N . CYS A 1 301 ? -5.818 -9.884 17.587 1.00 83.19 301 CYS A N 1
ATOM 2313 C CA . CYS A 1 301 ? -6.426 -9.414 18.832 1.00 83.19 301 CYS A CA 1
ATOM 2314 C C . CYS A 1 301 ? -5.854 -8.049 19.242 1.00 83.19 301 CYS A C 1
ATOM 2316 O O . CYS A 1 301 ? -5.112 -7.960 20.218 1.00 83.19 301 CYS A O 1
ATOM 2318 N N . ARG A 1 302 ? -6.181 -6.996 18.481 1.00 84.31 302 ARG A N 1
ATOM 2319 C CA . ARG A 1 302 ? -5.730 -5.609 18.733 1.00 84.31 302 ARG A CA 1
ATOM 2320 C C . ARG A 1 302 ? -6.844 -4.628 19.096 1.00 84.31 302 ARG A C 1
ATOM 2322 O O . ARG A 1 302 ? -6.707 -3.421 18.923 1.00 84.31 302 ARG A O 1
ATOM 2329 N N . ALA A 1 303 ? -7.985 -5.136 19.555 1.00 81.69 303 ALA A N 1
ATOM 2330 C CA . ALA A 1 303 ? -9.154 -4.316 19.879 1.00 81.69 303 ALA A CA 1
ATOM 2331 C C . ALA A 1 303 ? -8.826 -3.183 20.871 1.00 81.69 303 ALA A C 1
ATOM 2333 O O . ALA A 1 303 ? -9.268 -2.050 20.684 1.00 81.69 303 ALA A O 1
ATOM 2334 N N . ALA A 1 304 ? -8.002 -3.464 21.888 1.00 80.50 304 ALA A N 1
ATOM 2335 C CA . ALA A 1 304 ? -7.587 -2.467 22.871 1.00 80.50 304 ALA A CA 1
ATOM 2336 C C . ALA A 1 304 ? -6.784 -1.333 22.214 1.00 80.50 304 ALA A C 1
ATOM 2338 O O . ALA A 1 304 ? -7.104 -0.163 22.413 1.00 80.50 304 ALA A O 1
ATOM 2339 N N . GLU A 1 305 ? -5.814 -1.664 21.367 1.00 86.38 305 GLU A N 1
ATOM 2340 C CA . GLU A 1 305 ? -4.976 -0.707 20.641 1.00 86.38 305 GLU A CA 1
ATOM 2341 C C . GLU A 1 305 ? -5.755 0.054 19.552 1.00 86.38 305 GLU A C 1
ATOM 2343 O O . GLU A 1 305 ? -5.479 1.225 19.273 1.00 86.38 305 GLU A O 1
ATOM 2348 N N . PHE A 1 306 ? -6.755 -0.584 18.934 1.00 86.12 306 PHE A N 1
ATOM 2349 C CA . PHE A 1 306 ? -7.673 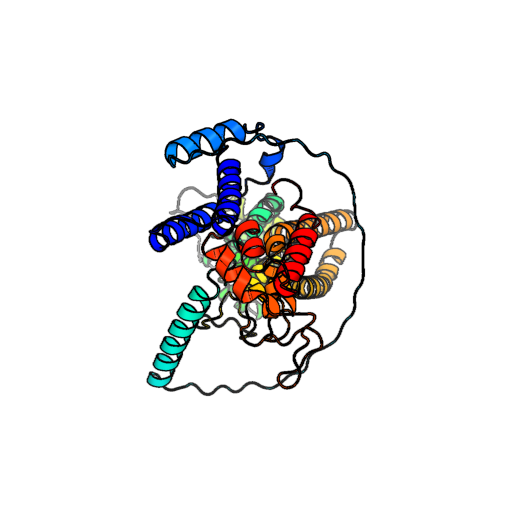0.102 18.024 1.00 86.12 306 PHE A CA 1
ATOM 2350 C C . PHE A 1 306 ? -8.484 1.154 18.755 1.00 86.12 306 PHE A C 1
ATOM 2352 O O . PHE A 1 306 ? -8.577 2.305 18.321 1.00 86.12 306 PHE A O 1
ATOM 2359 N N . SER A 1 307 ? -9.040 0.747 19.887 1.00 83.81 307 SER A N 1
ATOM 2360 C CA . SER A 1 307 ? -9.883 1.608 20.681 1.00 83.81 307 SER A CA 1
ATOM 2361 C C . SER A 1 307 ? -9.082 2.782 21.252 1.00 83.81 307 SER A C 1
ATOM 2363 O O . SER A 1 307 ? -9.530 3.926 21.144 1.00 83.81 307 SER A O 1
ATOM 2365 N N . SER A 1 308 ? -7.874 2.545 21.778 1.00 85.12 308 SER A N 1
ATOM 2366 C CA . SER A 1 308 ? -7.016 3.595 22.351 1.00 85.12 308 SER A CA 1
ATOM 2367 C C . SER A 1 308 ? -6.501 4.600 21.317 1.00 85.12 308 SER A C 1
ATOM 2369 O O . SER A 1 308 ? -5.918 5.620 21.679 1.00 85.12 308 SER A O 1
ATOM 2371 N N . GLY A 1 309 ? -6.686 4.319 20.023 1.00 88.38 309 GLY A N 1
ATOM 2372 C CA . GLY A 1 309 ? -6.145 5.131 18.938 1.00 88.38 309 GLY A CA 1
ATOM 2373 C C . GLY A 1 309 ? -4.637 4.963 18.740 1.00 88.38 309 GLY A C 1
ATOM 2374 O O . GLY A 1 309 ? -4.053 5.691 17.940 1.00 88.38 309 GLY A O 1
ATOM 2375 N N . GLU A 1 310 ? -3.992 3.998 19.402 1.00 89.50 310 GLU A N 1
ATOM 2376 C CA . GLU A 1 310 ? -2.558 3.719 19.239 1.00 89.50 310 GLU A CA 1
ATOM 2377 C C . GLU A 1 310 ? -2.206 3.418 17.774 1.00 89.50 310 GLU A C 1
ATOM 2379 O O . GLU A 1 310 ? -1.202 3.903 17.248 1.00 89.50 310 GLU A O 1
ATOM 2384 N N . TRP A 1 311 ? -3.093 2.712 17.069 1.00 87.69 311 TRP A N 1
ATOM 2385 C CA . TRP A 1 311 ? -2.948 2.434 15.639 1.00 87.69 311 TRP A CA 1
ATOM 2386 C C . TRP A 1 311 ? -2.783 3.701 14.787 1.00 87.69 311 TRP A C 1
ATOM 2388 O O . TRP A 1 311 ? -2.015 3.703 13.824 1.00 87.69 311 TRP A O 1
ATOM 2398 N N . GLN A 1 312 ? -3.465 4.795 15.145 1.00 91.00 312 GLN A N 1
ATOM 2399 C CA . GLN A 1 312 ? -3.399 6.065 14.419 1.00 91.00 312 GLN A CA 1
ATOM 2400 C C . GLN A 1 312 ? -2.016 6.689 14.562 1.00 91.00 312 GLN A C 1
ATOM 2402 O O . GLN A 1 312 ? -1.475 7.242 13.605 1.00 91.00 312 GLN A O 1
ATOM 2407 N N . GLN A 1 313 ? -1.435 6.584 15.757 1.00 91.69 313 GLN A N 1
ATOM 2408 C CA . GLN A 1 313 ? -0.100 7.093 16.040 1.00 91.69 313 GLN A CA 1
ATOM 2409 C C . GLN A 1 313 ? 0.955 6.290 15.280 1.00 91.69 313 GLN A C 1
ATOM 2411 O O . GLN A 1 313 ? 1.831 6.879 14.650 1.00 91.69 313 GLN A O 1
ATOM 2416 N N . GLU A 1 314 ? 0.846 4.961 15.279 1.00 91.50 314 GLU A N 1
ATOM 2417 C CA . GLU A 1 314 ? 1.756 4.084 14.539 1.00 91.50 314 GLU A CA 1
ATOM 2418 C C . GLU A 1 314 ? 1.653 4.288 13.021 1.00 91.50 314 GLU A C 1
ATOM 2420 O O . GLU A 1 314 ? 2.674 4.405 12.338 1.00 91.50 314 GLU A O 1
ATOM 2425 N N . LEU A 1 315 ? 0.438 4.442 12.486 1.00 90.50 315 LEU A N 1
ATOM 2426 C CA . LEU A 1 315 ? 0.241 4.787 11.078 1.00 90.50 315 LEU A CA 1
ATOM 2427 C C . LEU A 1 315 ? 0.823 6.173 10.755 1.00 90.50 315 LEU A C 1
ATOM 2429 O O . LEU A 1 315 ? 1.557 6.299 9.776 1.00 90.50 315 LEU A O 1
ATOM 2433 N N . LYS A 1 316 ? 0.593 7.192 11.601 1.00 91.94 316 LYS A N 1
ATOM 2434 C CA . LYS A 1 316 ? 1.165 8.548 11.451 1.00 91.94 316 LYS A CA 1
ATOM 2435 C C . LYS A 1 316 ? 2.699 8.520 11.461 1.00 91.94 316 LYS A C 1
ATOM 2437 O O . LYS A 1 316 ? 3.324 9.186 10.635 1.00 91.94 316 LYS A O 1
ATOM 2442 N N . LYS A 1 317 ? 3.323 7.741 12.350 1.00 92.00 317 LYS A N 1
ATOM 2443 C CA . LYS A 1 317 ? 4.787 7.561 12.396 1.00 92.00 317 LYS A CA 1
ATOM 2444 C C . LYS A 1 317 ? 5.309 6.956 11.092 1.00 92.00 317 LYS A C 1
ATOM 2446 O O . LYS A 1 317 ? 6.250 7.497 10.508 1.00 92.00 317 LYS A O 1
ATOM 2451 N N . THR A 1 318 ? 4.675 5.886 10.613 1.00 90.69 318 THR A N 1
ATOM 2452 C CA . THR A 1 318 ? 5.017 5.233 9.337 1.00 90.69 318 THR A CA 1
ATOM 2453 C C . THR A 1 318 ? 4.899 6.209 8.163 1.00 90.69 318 THR A C 1
ATOM 2455 O O . THR A 1 318 ? 5.846 6.392 7.397 1.00 90.69 318 THR A O 1
ATOM 2458 N N . MET A 1 319 ? 3.784 6.931 8.104 1.00 89.31 319 MET A N 1
ATOM 2459 C CA . MET A 1 319 ? 3.489 7.984 7.136 1.00 89.31 319 MET A CA 1
ATOM 2460 C C . MET A 1 319 ? 4.539 9.108 7.096 1.00 89.31 319 MET A C 1
ATOM 2462 O O . MET A 1 319 ? 4.875 9.623 6.027 1.00 89.31 319 MET A O 1
ATOM 2466 N N . ILE A 1 320 ? 5.039 9.549 8.252 1.00 90.19 320 ILE A N 1
ATOM 2467 C CA . ILE A 1 320 ? 6.064 10.603 8.333 1.00 90.19 320 ILE A CA 1
ATOM 2468 C C . ILE A 1 320 ? 7.416 10.069 7.861 1.00 90.19 320 ILE A C 1
ATOM 2470 O O . ILE A 1 320 ? 8.115 10.749 7.107 1.00 90.19 320 ILE A O 1
ATOM 2474 N N . LYS A 1 321 ? 7.775 8.852 8.279 1.00 88.19 321 LYS A N 1
ATOM 2475 C CA . LYS A 1 321 ? 9.044 8.217 7.920 1.00 88.19 321 LYS A CA 1
ATOM 2476 C C . LYS A 1 321 ? 9.188 8.081 6.403 1.00 88.19 321 LYS A C 1
ATOM 2478 O O . LYS A 1 321 ? 10.209 8.498 5.851 1.00 88.19 321 LYS A O 1
ATOM 2483 N N . ASN A 1 322 ? 8.165 7.558 5.730 1.00 84.81 322 ASN A N 1
ATOM 2484 C CA . ASN A 1 322 ? 8.259 7.249 4.303 1.00 84.81 322 ASN A CA 1
ATOM 2485 C C . ASN A 1 322 ? 8.211 8.498 3.400 1.00 84.81 322 ASN A C 1
ATOM 2487 O O . ASN A 1 322 ? 8.877 8.538 2.364 1.00 84.81 322 ASN A O 1
ATOM 2491 N N . ARG A 1 323 ? 7.581 9.593 3.862 1.00 86.88 323 ARG A N 1
ATOM 2492 C CA . ARG A 1 323 ? 7.563 10.897 3.166 1.00 86.88 323 ARG A CA 1
ATOM 2493 C C . ARG A 1 323 ? 8.962 11.404 2.784 1.00 86.88 323 ARG A C 1
ATOM 2495 O O . ARG A 1 323 ? 9.114 12.082 1.769 1.00 86.88 323 ARG A O 1
ATOM 2502 N N . SER A 1 324 ? 9.981 11.108 3.593 1.00 82.12 324 SER A N 1
ATOM 2503 C CA . SER A 1 324 ? 11.359 11.550 3.337 1.00 82.12 324 SER A CA 1
ATOM 2504 C C . SER A 1 324 ? 11.951 10.960 2.049 1.00 82.12 324 SER A C 1
ATOM 2506 O O . SER A 1 324 ? 12.616 11.679 1.302 1.00 82.12 324 SER A O 1
ATOM 2508 N N . ALA A 1 325 ? 11.656 9.692 1.747 1.00 80.25 325 ALA A N 1
ATOM 2509 C CA . ALA A 1 325 ? 12.121 9.018 0.536 1.00 80.25 325 ALA A CA 1
ATOM 2510 C C . ALA A 1 325 ? 11.440 9.591 -0.715 1.00 80.25 325 ALA A C 1
ATOM 2512 O O . ALA A 1 325 ? 12.094 9.845 -1.726 1.00 80.25 325 ALA A O 1
ATOM 2513 N N . LEU A 1 326 ? 10.144 9.899 -0.615 1.00 85.38 326 LEU A N 1
ATOM 2514 C CA . LEU A 1 326 ? 9.383 10.502 -1.708 1.00 85.38 326 LEU A CA 1
ATOM 2515 C C . LEU A 1 326 ? 9.935 11.869 -2.143 1.00 85.38 326 LEU A C 1
ATOM 2517 O O . LEU A 1 326 ? 9.899 12.210 -3.327 1.00 85.38 326 LEU A O 1
ATOM 2521 N N . GLY A 1 327 ? 10.480 12.649 -1.204 1.00 88.19 327 GLY A N 1
ATOM 2522 C CA . GLY A 1 327 ? 11.078 13.951 -1.507 1.00 88.19 327 GLY A CA 1
ATOM 2523 C C . GLY A 1 327 ? 12.139 13.883 -2.612 1.00 88.19 327 GLY A C 1
ATOM 2524 O O . GLY A 1 327 ? 12.194 14.777 -3.454 1.00 88.19 327 GLY A O 1
ATOM 2525 N N . GLN A 1 328 ? 12.921 12.800 -2.673 1.00 88.00 328 GLN A N 1
ATOM 2526 C CA . GLN A 1 328 ? 13.960 12.611 -3.692 1.00 88.00 328 GLN A CA 1
ATOM 2527 C C . GLN A 1 328 ? 13.354 12.461 -5.099 1.00 88.00 328 GLN A C 1
ATOM 2529 O O . GLN A 1 328 ? 13.776 13.140 -6.035 1.00 88.00 328 GLN A O 1
ATOM 2534 N N . TYR A 1 329 ? 12.294 11.663 -5.234 1.00 89.00 329 TYR A N 1
ATOM 2535 C CA . TYR A 1 329 ? 11.590 11.441 -6.502 1.00 89.00 329 TYR A CA 1
ATOM 2536 C C . TYR A 1 329 ? 10.835 12.682 -6.994 1.00 89.00 329 TYR A C 1
ATOM 2538 O O . TYR A 1 329 ? 10.831 12.997 -8.189 1.00 89.00 329 TYR A O 1
ATOM 2546 N N . LEU A 1 330 ? 10.250 13.450 -6.071 1.00 89.88 330 LEU A N 1
ATOM 2547 C CA . LEU A 1 330 ? 9.602 14.717 -6.407 1.00 89.88 330 LEU A CA 1
ATOM 2548 C C . LEU A 1 330 ? 10.611 15.744 -6.933 1.00 89.88 330 LEU A C 1
ATOM 2550 O O . LEU A 1 330 ? 10.297 16.476 -7.871 1.00 89.88 330 LEU A O 1
ATOM 2554 N N . VAL A 1 331 ? 11.829 15.784 -6.385 1.00 90.62 331 VAL A N 1
ATOM 2555 C CA . VAL A 1 331 ? 12.900 16.665 -6.883 1.00 90.62 331 VAL A CA 1
ATOM 2556 C C . VAL A 1 331 ? 13.335 16.270 -8.295 1.00 90.62 331 VAL A C 1
ATOM 2558 O O . VAL A 1 331 ? 13.527 17.151 -9.129 1.00 90.62 331 VAL A O 1
ATOM 2561 N N . MET A 1 332 ? 13.417 14.971 -8.595 1.00 85.69 332 MET A N 1
ATOM 2562 C CA . MET A 1 332 ? 13.762 14.466 -9.934 1.00 85.69 332 MET A CA 1
ATOM 2563 C C . MET A 1 332 ? 12.658 14.678 -10.984 1.00 85.69 332 MET A C 1
ATOM 2565 O O . MET A 1 332 ? 12.911 14.553 -12.184 1.00 85.69 332 MET A O 1
ATOM 2569 N N . SER A 1 333 ? 11.438 14.991 -10.547 1.00 89.31 333 SER A N 1
ATOM 2570 C CA . SER A 1 333 ? 10.309 15.295 -11.426 1.00 89.31 333 SER A CA 1
ATOM 2571 C C . SER A 1 333 ? 10.408 16.705 -12.006 1.00 89.31 333 SER A C 1
ATOM 2573 O O . SER A 1 333 ? 10.984 17.609 -11.396 1.00 89.31 333 SER A O 1
ATOM 2575 N N . ARG A 1 334 ? 9.785 16.914 -13.171 1.00 89.94 334 ARG A N 1
ATOM 2576 C CA . ARG A 1 334 ? 9.629 18.248 -13.769 1.00 89.94 334 ARG A CA 1
ATOM 2577 C C . ARG A 1 334 ? 8.841 19.155 -12.826 1.00 89.94 334 ARG A C 1
ATOM 2579 O O . ARG A 1 334 ? 7.890 18.704 -12.190 1.00 89.94 334 ARG A O 1
ATOM 2586 N N . ASP A 1 335 ? 9.194 20.438 -12.780 1.00 87.44 335 ASP A N 1
ATOM 2587 C CA . ASP A 1 335 ? 8.550 21.399 -11.874 1.00 87.44 335 ASP A CA 1
ATOM 2588 C C . ASP A 1 335 ? 7.035 21.517 -12.115 1.00 87.44 335 ASP A C 1
ATOM 2590 O O . ASP A 1 335 ? 6.275 21.641 -11.156 1.00 87.44 335 ASP A O 1
ATOM 2594 N N . THR A 1 336 ? 6.589 21.401 -13.373 1.00 87.75 336 THR A N 1
ATOM 2595 C CA . THR A 1 336 ? 5.162 21.405 -13.750 1.00 87.75 336 THR A CA 1
ATOM 2596 C C . THR A 1 336 ? 4.389 20.234 -13.156 1.00 87.75 336 THR A C 1
ATOM 2598 O O . THR A 1 336 ? 3.230 20.387 -12.782 1.00 87.75 336 THR A O 1
ATOM 2601 N N . ASP A 1 337 ? 5.039 19.078 -13.038 1.00 89.44 337 ASP A N 1
ATOM 2602 C CA . ASP A 1 337 ? 4.390 17.830 -12.643 1.00 89.44 337 ASP A CA 1
ATOM 2603 C C . ASP A 1 337 ? 4.517 17.609 -11.129 1.00 89.44 337 ASP A C 1
ATOM 2605 O O . ASP A 1 337 ? 3.684 16.944 -10.521 1.00 89.44 337 ASP A O 1
ATOM 2609 N N . ARG A 1 338 ? 5.527 18.215 -10.483 1.00 91.44 338 ARG A N 1
ATOM 2610 C CA . ARG A 1 338 ? 5.790 18.082 -9.040 1.00 91.44 338 ARG A CA 1
ATOM 2611 C C . ARG A 1 338 ? 4.586 18.485 -8.189 1.00 91.44 338 ARG A C 1
ATOM 2613 O O . ARG A 1 338 ? 4.257 17.781 -7.237 1.00 91.44 338 ARG A O 1
ATOM 2620 N N . ALA A 1 339 ? 3.939 19.604 -8.521 1.00 89.25 339 ALA A N 1
ATOM 2621 C CA . ALA A 1 339 ? 2.758 20.073 -7.795 1.00 89.25 339 ALA A CA 1
ATOM 2622 C C . ALA A 1 339 ? 1.579 19.097 -7.942 1.00 89.25 339 ALA A C 1
ATOM 2624 O O . ALA A 1 339 ? 0.907 18.797 -6.956 1.00 89.25 339 ALA A O 1
ATOM 2625 N N . GLN A 1 340 ? 1.378 18.560 -9.150 1.00 88.88 340 GLN A N 1
ATOM 2626 C CA . GLN A 1 340 ? 0.336 17.576 -9.428 1.00 88.88 340 GLN A CA 1
ATOM 2627 C C . GLN A 1 340 ? 0.596 16.269 -8.670 1.00 88.88 340 GLN A C 1
ATOM 2629 O O . GLN A 1 340 ? -0.271 15.818 -7.932 1.00 88.88 340 GLN A O 1
ATOM 2634 N N . TYR A 1 341 ? 1.813 15.724 -8.737 1.00 88.56 341 TYR A N 1
ATOM 2635 C CA . TYR A 1 341 ? 2.191 14.513 -8.003 1.00 88.56 341 TYR A CA 1
ATOM 2636 C C . TYR A 1 341 ? 2.046 14.654 -6.496 1.00 88.56 341 TYR A C 1
ATOM 2638 O O . TYR A 1 341 ? 1.553 13.743 -5.837 1.00 88.56 341 TYR A O 1
ATOM 2646 N N . PHE A 1 342 ? 2.462 15.791 -5.938 1.00 89.81 342 PHE A N 1
ATOM 2647 C CA . PHE A 1 342 ? 2.290 16.046 -4.515 1.00 89.81 342 PHE A CA 1
ATOM 2648 C C . PHE A 1 342 ? 0.805 16.117 -4.131 1.00 89.81 342 PHE A C 1
ATOM 2650 O O . PHE A 1 342 ? 0.417 15.592 -3.088 1.00 89.81 342 PHE A O 1
ATOM 2657 N N . SER A 1 343 ? -0.025 16.731 -4.978 1.00 88.62 343 SER A N 1
ATOM 2658 C CA . SER A 1 343 ? -1.478 16.786 -4.792 1.00 88.62 343 SER A CA 1
ATOM 2659 C C . SER A 1 343 ? -2.110 15.392 -4.848 1.00 88.62 343 SER A C 1
ATOM 2661 O O . SER A 1 343 ? -2.841 15.016 -3.931 1.00 88.62 343 SER A O 1
ATOM 2663 N N . ASP A 1 344 ? -1.779 14.593 -5.865 1.00 86.44 344 ASP A N 1
ATOM 2664 C CA . ASP A 1 344 ? -2.304 13.234 -6.043 1.00 86.44 344 ASP A CA 1
ATOM 2665 C C . ASP A 1 344 ? -1.889 12.318 -4.892 1.00 86.44 344 ASP A C 1
ATOM 2667 O O . ASP A 1 344 ? -2.715 11.596 -4.336 1.00 86.44 344 ASP A O 1
ATOM 2671 N N . TRP A 1 345 ? -0.634 12.423 -4.459 1.00 89.44 345 TRP A N 1
ATOM 2672 C CA . TRP A 1 345 ? -0.120 11.747 -3.274 1.00 89.44 345 TRP A CA 1
ATOM 2673 C C . TRP A 1 345 ? -0.892 12.114 -2.008 1.00 89.44 345 TRP A C 1
ATOM 2675 O O . TRP A 1 345 ? -1.380 11.238 -1.291 1.00 89.44 345 TRP A O 1
ATOM 2685 N N . ALA A 1 346 ? -1.033 13.415 -1.734 1.00 90.25 346 ALA A N 1
ATOM 2686 C CA . ALA A 1 346 ? -1.739 13.900 -0.556 1.00 90.25 346 ALA A CA 1
ATOM 2687 C C . ALA A 1 346 ? -3.206 13.451 -0.573 1.00 90.25 346 ALA A C 1
ATOM 2689 O O . ALA A 1 346 ? -3.737 13.038 0.458 1.00 90.25 346 ALA A O 1
ATOM 2690 N N . LYS A 1 347 ? -3.845 13.466 -1.748 1.00 87.25 347 LYS A N 1
ATOM 2691 C CA . LYS A 1 347 ? -5.217 12.998 -1.954 1.00 87.25 347 LYS A CA 1
ATOM 2692 C C . LYS A 1 347 ? -5.348 11.492 -1.718 1.00 87.25 347 LYS A C 1
ATOM 2694 O O . LYS A 1 347 ? -6.272 11.075 -1.020 1.00 87.25 347 LYS A O 1
ATOM 2699 N N . ALA A 1 348 ? -4.433 10.684 -2.254 1.00 86.94 348 ALA A N 1
ATOM 2700 C CA . ALA A 1 348 ? -4.411 9.236 -2.051 1.00 86.94 348 ALA A CA 1
ATOM 2701 C C . ALA A 1 348 ? -4.239 8.885 -0.565 1.00 86.94 348 ALA A C 1
ATOM 2703 O O . ALA A 1 348 ? -5.011 8.097 -0.021 1.00 86.94 348 ALA A O 1
ATOM 2704 N N . ARG A 1 349 ? -3.307 9.549 0.129 1.00 89.44 349 ARG A N 1
ATOM 2705 C CA . ARG A 1 349 ? -3.091 9.363 1.572 1.00 89.44 349 ARG A CA 1
ATOM 2706 C C . ARG A 1 349 ? -4.265 9.827 2.419 1.00 89.44 349 ARG A C 1
ATOM 2708 O O . ARG A 1 349 ? -4.644 9.133 3.356 1.00 89.44 349 ARG A O 1
ATOM 2715 N N . ALA A 1 350 ? -4.864 10.972 2.095 1.00 89.50 350 ALA A N 1
ATOM 2716 C CA . ALA A 1 350 ? -6.047 11.464 2.797 1.00 89.50 350 ALA A CA 1
ATOM 2717 C C . ALA A 1 350 ? -7.223 10.486 2.666 1.00 89.50 350 ALA A C 1
ATOM 2719 O O . ALA A 1 350 ? -7.942 10.261 3.637 1.00 89.50 350 ALA A O 1
ATOM 2720 N N . ARG A 1 351 ? -7.393 9.861 1.495 1.00 86.00 351 ARG A N 1
ATOM 2721 C CA . ARG A 1 351 ? -8.405 8.819 1.277 1.00 86.00 351 ARG A CA 1
ATOM 2722 C C . ARG A 1 351 ? -8.097 7.533 2.020 1.00 86.00 351 ARG A C 1
ATOM 2724 O O . ARG A 1 351 ? -9.000 7.003 2.654 1.00 86.00 351 ARG A O 1
ATOM 2731 N N . LEU A 1 352 ? -6.850 7.062 1.979 1.00 85.62 352 LEU A N 1
ATOM 2732 C CA . LEU A 1 352 ? -6.419 5.903 2.757 1.00 85.62 352 LEU A CA 1
ATOM 2733 C C . LEU A 1 352 ? -6.689 6.134 4.247 1.00 85.62 352 LEU A C 1
ATOM 2735 O O . LEU A 1 352 ? -7.363 5.333 4.889 1.00 85.62 352 LEU A O 1
ATOM 2739 N N . TRP A 1 353 ? -6.244 7.276 4.771 1.00 89.44 353 TRP A N 1
ATOM 2740 C CA . TRP A 1 353 ? -6.486 7.678 6.151 1.00 89.44 353 TRP A CA 1
ATOM 2741 C C . TRP A 1 353 ? -7.978 7.746 6.471 1.00 89.44 353 TRP A C 1
ATOM 2743 O O . TRP A 1 353 ? -8.418 7.128 7.433 1.00 89.44 353 TRP A O 1
ATOM 2753 N N . GLY A 1 354 ? -8.768 8.450 5.658 1.00 87.00 354 GLY A N 1
ATOM 2754 C CA . GLY A 1 354 ? -10.211 8.583 5.850 1.00 87.00 354 GLY A CA 1
ATOM 2755 C C . GLY A 1 354 ? -10.942 7.241 5.809 1.00 87.00 354 GLY A C 1
ATOM 2756 O O . GLY A 1 354 ? -11.768 6.975 6.675 1.00 87.00 354 GLY A O 1
ATOM 2757 N N . GLY A 1 355 ? -10.605 6.366 4.858 1.00 84.19 355 GLY A N 1
ATOM 2758 C CA . GLY A 1 355 ? -11.198 5.033 4.734 1.00 84.19 355 GLY A CA 1
ATOM 2759 C C . GLY A 1 355 ? -10.886 4.144 5.936 1.00 84.19 355 GLY A C 1
ATOM 2760 O O . GLY A 1 355 ? -11.787 3.506 6.483 1.00 84.19 355 GLY A O 1
ATOM 2761 N N . ILE A 1 356 ? -9.634 4.160 6.400 1.00 84.25 356 ILE A N 1
ATOM 2762 C CA . ILE A 1 356 ? -9.228 3.440 7.609 1.00 84.25 356 ILE A CA 1
ATOM 2763 C C . ILE A 1 356 ? -9.931 4.035 8.845 1.00 84.25 356 ILE A C 1
ATOM 2765 O O . ILE A 1 356 ? -10.475 3.286 9.649 1.00 84.25 356 ILE A O 1
ATOM 2769 N N . GLN A 1 357 ? -9.980 5.363 8.987 1.00 87.06 357 GLN A N 1
ATOM 2770 C CA . GLN A 1 357 ? -10.660 6.048 10.096 1.00 87.06 357 GLN A CA 1
ATOM 2771 C C . GLN A 1 357 ? -12.145 5.703 10.173 1.00 87.06 357 GLN A C 1
ATOM 2773 O O . GLN A 1 357 ? -12.629 5.347 11.240 1.00 87.06 357 GLN A O 1
ATOM 2778 N N . VAL A 1 358 ? -12.868 5.759 9.053 1.00 83.69 358 VAL A N 1
ATOM 2779 C CA . VAL A 1 358 ? -14.300 5.427 9.016 1.00 83.69 358 VAL A CA 1
ATOM 2780 C C . VAL A 1 358 ? -14.529 3.982 9.453 1.00 83.69 358 VAL A C 1
ATOM 2782 O O . VAL A 1 358 ? -15.422 3.717 10.255 1.00 83.69 358 VAL A O 1
ATOM 2785 N N . LYS A 1 359 ? -13.703 3.047 8.977 1.00 81.12 359 LYS A N 1
ATOM 2786 C CA . LYS A 1 359 ? -13.892 1.622 9.270 1.00 81.12 359 LYS A CA 1
ATOM 2787 C C . LYS A 1 359 ? -13.353 1.170 10.611 1.00 81.12 359 LYS A C 1
ATOM 2789 O O . LYS A 1 359 ? -13.833 0.173 11.126 1.00 81.12 359 LYS A O 1
ATOM 2794 N N . LEU A 1 360 ? -12.394 1.881 11.189 1.00 83.00 360 LEU A N 1
ATOM 2795 C CA . LEU A 1 360 ? -11.901 1.602 12.537 1.00 83.00 360 LEU A CA 1
ATOM 2796 C C . LEU A 1 360 ? -12.552 2.487 13.599 1.00 83.00 360 LEU A C 1
ATOM 2798 O O . LEU A 1 360 ? -12.394 2.219 14.787 1.00 83.00 360 LEU A O 1
ATOM 2802 N N . GLY A 1 361 ? -13.306 3.508 13.192 1.00 82.00 361 GLY A N 1
ATOM 2803 C CA . GLY A 1 361 ? -13.955 4.456 14.090 1.00 82.00 361 GLY A CA 1
ATOM 2804 C C . GLY A 1 361 ? -14.934 3.791 15.051 1.00 82.00 361 GLY A C 1
ATOM 2805 O O . GLY A 1 361 ? -15.109 4.289 16.158 1.00 82.00 361 GLY A O 1
ATOM 2806 N N . TYR A 1 362 ? -15.502 2.632 14.697 1.00 81.00 362 TYR A N 1
ATOM 2807 C CA . TYR A 1 362 ? -16.346 1.874 15.624 1.00 81.00 362 TYR A CA 1
ATOM 2808 C C . TYR A 1 362 ? -15.586 1.439 16.881 1.00 81.00 362 TYR A C 1
ATOM 2810 O O . TYR A 1 362 ? -16.157 1.477 17.963 1.00 81.00 362 TYR A O 1
ATOM 2818 N N . TRP A 1 363 ? -14.296 1.093 16.782 1.00 81.56 363 TRP A N 1
ATOM 2819 C CA . TRP A 1 363 ? -13.483 0.740 17.952 1.00 81.56 363 TRP A CA 1
ATOM 2820 C C . TRP A 1 363 ? -13.261 1.930 18.883 1.00 81.56 363 TRP A C 1
ATOM 2822 O O . TRP A 1 363 ? -12.936 1.755 20.051 1.00 81.56 363 TRP A O 1
ATOM 2832 N N . GLN A 1 364 ? -13.423 3.148 18.375 1.00 80.94 364 GLN A N 1
ATOM 2833 C CA . GLN A 1 364 ? -13.325 4.377 19.156 1.00 80.94 364 GLN A CA 1
ATOM 2834 C C . GLN A 1 364 ? -14.686 4.823 19.698 1.00 80.94 364 GLN A C 1
ATOM 2836 O O . GLN A 1 364 ? -14.796 5.916 20.243 1.00 80.94 364 GLN A O 1
ATOM 2841 N N . GLN A 1 365 ? -15.724 3.998 19.557 1.00 78.38 365 GLN A N 1
ATOM 2842 C CA . GLN A 1 365 ? -17.051 4.228 20.118 1.00 78.38 365 GLN A CA 1
ATOM 2843 C C . GLN A 1 365 ? -17.291 3.304 21.317 1.00 78.38 365 GLN A C 1
ATOM 2845 O O . GLN A 1 365 ? -16.518 2.388 21.606 1.00 78.38 365 GLN A O 1
ATOM 2850 N N . LEU A 1 366 ? -18.366 3.550 22.062 1.00 65.56 366 LEU A N 1
ATOM 2851 C CA . LEU A 1 366 ? -18.816 2.619 23.095 1.00 65.56 366 LEU A CA 1
ATOM 2852 C C . LEU A 1 366 ? -19.353 1.326 22.450 1.00 65.56 366 LEU A C 1
ATOM 2854 O O . LEU A 1 366 ? -19.941 1.399 21.373 1.00 65.56 366 LEU A O 1
ATOM 2858 N N . PRO A 1 367 ? -19.152 0.146 23.070 1.00 66.31 367 PRO A N 1
ATOM 2859 C CA . PRO A 1 367 ? -18.551 -0.089 24.391 1.00 66.31 367 PRO A CA 1
ATOM 2860 C C . PRO A 1 367 ? -17.014 -0.219 24.386 1.00 66.31 367 PRO A C 1
ATOM 2862 O O . PRO A 1 367 ? -16.406 -0.392 25.439 1.00 66.31 367 PRO A O 1
ATOM 2865 N N . TRP A 1 368 ? -16.351 -0.127 23.234 1.00 68.12 368 TRP A N 1
ATOM 2866 C CA . TRP A 1 368 ? -14.908 -0.369 23.093 1.00 68.12 368 TRP A CA 1
ATOM 2867 C C . TRP A 1 368 ? -14.040 0.596 23.892 1.00 68.12 368 TRP A C 1
ATOM 2869 O O . TRP A 1 368 ? -13.063 0.180 24.513 1.00 68.12 368 TRP A O 1
ATOM 2879 N N . LEU A 1 369 ? -14.446 1.864 23.968 1.00 66.81 369 LEU A N 1
ATOM 2880 C CA . LEU A 1 369 ? -13.824 2.850 24.857 1.00 66.81 369 LEU A CA 1
ATOM 2881 C C . LEU A 1 369 ? -13.801 2.402 26.330 1.00 66.81 369 LEU A C 1
ATOM 2883 O O . LEU A 1 369 ? -12.887 2.757 27.065 1.00 66.81 369 LEU A O 1
ATOM 2887 N N . TRP A 1 370 ? -14.758 1.589 26.781 1.00 62.75 370 TRP A N 1
ATOM 2888 C CA . TRP A 1 370 ? -14.782 1.065 28.152 1.00 62.75 370 TRP A CA 1
ATOM 2889 C C . TRP A 1 370 ? -13.889 -0.160 28.350 1.00 62.75 370 TRP A C 1
ATOM 2891 O O . TRP A 1 370 ? -13.412 -0.404 29.464 1.00 62.75 370 TRP A O 1
ATOM 2901 N N . ALA A 1 371 ? -13.603 -0.909 27.286 1.00 59.16 371 ALA A N 1
ATOM 2902 C CA . ALA A 1 371 ? -12.622 -1.989 27.331 1.00 59.16 371 ALA A CA 1
ATOM 2903 C C . ALA A 1 371 ? -11.181 -1.462 27.527 1.00 59.16 371 ALA A C 1
ATOM 2905 O O . ALA A 1 371 ? -10.328 -2.209 27.997 1.00 59.16 371 ALA A O 1
ATOM 2906 N N . GLN A 1 372 ? -10.921 -0.171 27.267 1.00 60.56 372 GLN A N 1
ATOM 2907 C CA . GLN A 1 372 ? -9.602 0.489 27.373 1.00 60.56 372 GLN A CA 1
ATOM 2908 C C . GLN A 1 372 ? -9.072 0.731 28.780 1.00 60.56 372 GLN A C 1
ATOM 2910 O O . GLN A 1 372 ? -8.050 1.401 28.936 1.00 60.56 372 GLN A O 1
ATOM 2915 N N . GLY A 1 373 ? -9.735 0.217 29.810 1.00 48.91 373 GLY A N 1
ATOM 2916 C CA . GLY A 1 373 ? -9.141 0.188 31.137 1.00 48.91 373 GLY A CA 1
ATOM 2917 C C . GLY A 1 373 ? -7.673 -0.219 31.083 1.00 48.91 373 GLY A C 1
ATOM 2918 O O . GLY A 1 373 ? -7.361 -1.352 30.714 1.00 48.91 373 GLY A O 1
ATOM 2919 N N . GLY A 1 374 ? -6.782 0.730 31.373 1.00 41.28 374 GLY A N 1
ATOM 2920 C CA . GLY A 1 374 ? -5.370 0.627 31.032 1.00 41.28 374 GLY A CA 1
ATOM 2921 C C . GLY A 1 374 ? -4.699 -0.635 31.576 1.00 41.28 374 GLY A C 1
ATOM 2922 O O . GLY A 1 374 ? -5.035 -1.117 32.654 1.00 41.28 374 GLY A O 1
ATOM 2923 N N . ARG A 1 375 ? -3.716 -1.152 30.825 1.00 44.34 375 ARG A N 1
ATOM 2924 C CA . ARG A 1 375 ? -2.762 -2.207 31.236 1.00 44.34 375 ARG A CA 1
ATOM 2925 C C . ARG A 1 375 ? -3.380 -3.269 32.162 1.00 44.34 375 ARG A C 1
ATOM 2927 O O . ARG A 1 375 ? -3.002 -3.391 33.324 1.00 44.34 375 ARG A O 1
ATOM 2934 N N . GLY A 1 376 ? -4.350 -4.022 31.648 1.00 46.94 376 GLY A N 1
ATOM 2935 C CA . GLY A 1 376 ? -4.915 -5.183 32.345 1.00 46.94 376 GLY A CA 1
ATOM 2936 C C . GLY A 1 376 ? -5.862 -4.868 33.507 1.00 46.94 376 GLY A C 1
ATOM 2937 O O . GLY A 1 376 ? -6.261 -5.788 34.215 1.00 46.94 376 GLY A O 1
ATOM 2938 N N . ARG A 1 377 ? -6.253 -3.607 33.713 1.00 47.19 377 ARG A N 1
ATOM 2939 C CA . ARG A 1 377 ? -7.302 -3.233 34.666 1.00 47.19 377 ARG A CA 1
ATOM 2940 C C . ARG A 1 377 ? -8.446 -2.596 33.909 1.00 47.19 377 ARG A C 1
ATOM 2942 O O . ARG A 1 377 ? -8.283 -1.486 33.437 1.00 47.19 377 ARG A O 1
ATOM 2949 N N . LEU A 1 378 ? -9.601 -3.261 33.853 1.00 52.91 378 LEU A N 1
ATOM 2950 C CA . LEU A 1 378 ? -10.867 -2.712 33.343 1.00 52.91 378 LEU A CA 1
ATOM 2951 C C . LEU A 1 378 ? -11.041 -1.227 33.741 1.00 52.91 378 LEU A C 1
ATOM 2953 O O . LEU A 1 378 ? -10.618 -0.824 34.824 1.00 52.91 378 LEU A O 1
ATOM 2957 N N . HIS A 1 379 ? -11.634 -0.396 32.878 1.00 67.12 379 HIS A N 1
ATOM 2958 C CA . HIS A 1 379 ? -11.842 1.024 33.184 1.00 67.12 379 HIS A CA 1
ATOM 2959 C C . HIS A 1 379 ? -12.667 1.122 34.473 1.00 67.12 379 HIS A C 1
ATOM 2961 O O . HIS A 1 379 ? -13.442 0.213 34.741 1.00 67.12 379 HIS A O 1
ATOM 2967 N N . ALA A 1 380 ? -12.528 2.177 35.278 1.00 72.62 380 ALA A N 1
ATOM 2968 C CA . ALA A 1 380 ? -13.228 2.280 36.566 1.00 72.62 380 ALA A CA 1
ATOM 2969 C C . ALA A 1 380 ? -14.738 1.982 36.444 1.00 72.62 380 ALA A C 1
ATOM 2971 O O . ALA A 1 380 ? -15.286 1.194 37.204 1.00 72.62 380 ALA A O 1
ATOM 2972 N N . GLN A 1 381 ? -15.384 2.504 35.396 1.00 70.56 381 GLN A N 1
ATOM 2973 C CA . GLN A 1 381 ? -16.775 2.166 35.065 1.00 70.56 381 GLN A CA 1
ATOM 2974 C C . GLN A 1 381 ? -16.950 0.677 34.727 1.00 70.56 381 GLN A C 1
ATOM 2976 O O . GLN A 1 381 ? -17.827 0.017 35.264 1.00 70.56 381 GLN A O 1
ATOM 2981 N N . SER A 1 382 ? -16.090 0.105 33.887 1.00 66.56 382 SER A N 1
ATOM 2982 C CA . SER A 1 382 ? -16.136 -1.321 33.545 1.00 66.56 382 SER A CA 1
ATOM 2983 C C . SER A 1 382 ? -15.904 -2.221 34.759 1.00 66.56 382 SER A C 1
ATOM 2985 O O . SER A 1 382 ? -16.578 -3.232 34.891 1.00 66.56 382 SER A O 1
ATOM 2987 N N . GLN A 1 383 ? -15.005 -1.862 35.680 1.00 75.44 383 GLN A N 1
ATOM 2988 C CA . GLN A 1 383 ? -14.847 -2.567 36.955 1.00 75.44 383 GLN A CA 1
ATOM 2989 C C . GLN A 1 383 ? -16.105 -2.435 37.799 1.00 75.44 383 GLN A C 1
ATOM 2991 O O . GLN A 1 383 ? -16.578 -3.428 38.336 1.00 75.44 383 GLN A O 1
ATOM 2996 N N . ARG A 1 384 ? -16.700 -1.245 37.851 1.00 83.31 384 ARG A N 1
ATOM 2997 C CA . ARG A 1 384 ? -17.963 -1.021 38.547 1.00 83.31 384 ARG A CA 1
ATOM 2998 C C . ARG A 1 384 ? -19.097 -1.897 38.003 1.00 83.31 384 ARG A C 1
ATOM 3000 O O . ARG A 1 384 ? -19.913 -2.380 38.787 1.00 83.31 384 ARG A O 1
ATOM 3007 N N . PHE A 1 385 ? -19.141 -2.136 36.693 1.00 78.81 385 PHE A N 1
ATOM 3008 C CA . PHE A 1 385 ? -20.164 -2.964 36.044 1.00 78.81 385 PHE A CA 1
ATOM 3009 C C . PHE A 1 385 ? -19.853 -4.460 35.993 1.00 78.81 385 PHE A C 1
ATOM 3011 O O . PHE A 1 385 ? -20.781 -5.258 35.919 1.00 78.81 385 PHE A O 1
ATOM 3018 N N . LEU A 1 386 ? -18.582 -4.858 35.994 1.00 75.25 386 LEU A N 1
ATOM 3019 C CA . LEU A 1 386 ? -18.181 -6.238 35.695 1.00 75.25 386 LEU A CA 1
ATOM 3020 C C . LEU A 1 386 ? -17.424 -6.915 36.843 1.00 75.25 386 LEU A C 1
ATOM 3022 O O . LEU A 1 386 ? -17.429 -8.142 36.933 1.00 75.25 386 LEU A O 1
ATOM 3026 N N . SER A 1 387 ? -16.784 -6.156 37.733 1.00 79.19 387 SER A N 1
ATOM 3027 C CA . SER A 1 387 ? -16.042 -6.713 38.866 1.00 79.19 387 SER A CA 1
ATOM 3028 C C . SER A 1 387 ? -16.979 -7.040 40.026 1.00 79.19 387 SER A C 1
ATOM 3030 O O . SER A 1 387 ? -17.857 -6.255 40.377 1.00 79.19 387 SER A O 1
ATOM 3032 N N . GLU A 1 388 ? -16.779 -8.208 40.636 1.00 77.38 388 GLU A N 1
ATOM 3033 C CA . GLU A 1 388 ? -17.343 -8.518 41.960 1.00 77.38 388 GLU A CA 1
ATOM 3034 C C . GLU A 1 388 ? -16.605 -7.753 43.073 1.00 77.38 388 GLU A C 1
ATOM 3036 O O . GLU A 1 388 ? -17.186 -7.444 44.107 1.00 77.38 388 GLU A O 1
ATOM 3041 N N . GLU A 1 389 ? -15.347 -7.382 42.826 1.00 83.88 389 GLU A N 1
ATOM 3042 C CA . GLU A 1 389 ? -14.434 -6.738 43.775 1.00 83.88 389 GLU A CA 1
ATOM 3043 C C . GLU A 1 389 ? -14.336 -5.222 43.533 1.00 83.88 389 GLU A C 1
ATOM 3045 O O . GLU A 1 389 ? -13.255 -4.635 43.541 1.00 83.88 389 GLU A O 1
ATOM 3050 N N . TRP A 1 390 ? -15.455 -4.562 43.224 1.00 87.38 390 TRP A N 1
ATOM 3051 C CA . TRP A 1 390 ? -15.467 -3.106 43.088 1.00 87.38 390 TRP A CA 1
ATOM 3052 C C . TRP A 1 390 ? -15.653 -2.438 44.449 1.00 87.38 390 TRP A C 1
ATOM 3054 O O . TRP A 1 390 ? -16.698 -2.572 45.086 1.00 87.38 390 TRP A O 1
ATOM 3064 N N . TYR A 1 391 ? -14.641 -1.675 44.857 1.00 87.50 391 TYR A N 1
ATOM 3065 C CA . TYR A 1 391 ? -14.611 -0.963 46.133 1.00 87.50 391 TYR A CA 1
ATOM 3066 C C . TYR A 1 391 ? -14.936 0.533 45.994 1.00 87.50 391 TYR A C 1
ATOM 3068 O O . TYR A 1 391 ? -14.794 1.257 46.968 1.00 87.50 391 TYR A O 1
ATOM 3076 N N . GLY A 1 392 ? -15.376 1.003 44.822 1.00 85.06 392 GLY A N 1
ATOM 3077 C CA . GLY A 1 392 ? -15.601 2.426 44.535 1.00 85.06 392 GLY A CA 1
ATOM 3078 C C . GLY A 1 392 ? -14.350 3.162 44.050 1.00 85.06 392 GLY A C 1
ATOM 3079 O O . GLY A 1 392 ? -13.226 2.716 44.275 1.00 85.06 392 GLY A O 1
ATOM 3080 N N . LEU A 1 393 ? -14.535 4.300 43.373 1.00 83.06 393 LEU A N 1
ATOM 3081 C CA . LEU A 1 393 ? -13.464 5.110 42.772 1.00 83.06 393 LEU A CA 1
ATOM 3082 C C . LEU A 1 393 ? -12.380 5.526 43.774 1.00 83.06 393 LEU A C 1
ATOM 3084 O O . LEU A 1 393 ? -11.209 5.615 43.402 1.00 83.06 393 LEU A O 1
ATOM 3088 N N . SER A 1 394 ? -12.777 5.787 45.021 1.00 87.06 394 SER A N 1
ATOM 3089 C CA . SER A 1 394 ? -11.875 6.208 46.102 1.00 87.06 394 SER A CA 1
ATOM 3090 C C . SER A 1 394 ? -11.640 5.124 47.155 1.00 87.06 394 SER A C 1
ATOM 3092 O O . SER A 1 394 ? -10.899 5.359 48.110 1.00 87.06 394 SER A O 1
ATOM 3094 N N . G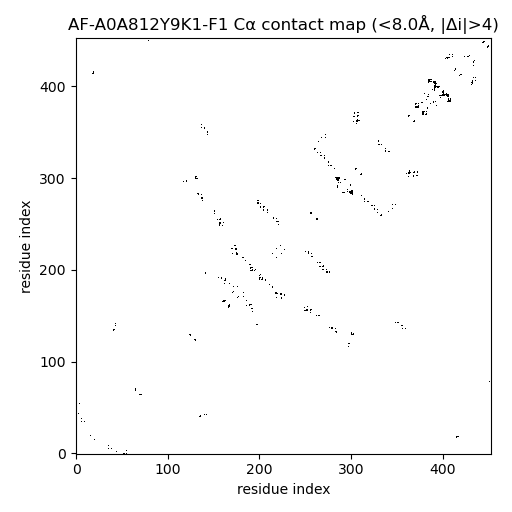LY A 1 395 ? -12.285 3.963 47.026 1.00 81.81 395 GLY A N 1
ATOM 3095 C CA . GLY A 1 395 ? -12.216 2.917 48.037 1.00 81.81 395 GLY A CA 1
ATOM 3096 C C . GLY A 1 395 ? -11.075 1.935 47.814 1.00 81.81 395 GLY A C 1
ATOM 3097 O O . GLY A 1 395 ? -10.511 1.799 46.727 1.00 81.81 395 GLY A O 1
ATOM 3098 N N . THR A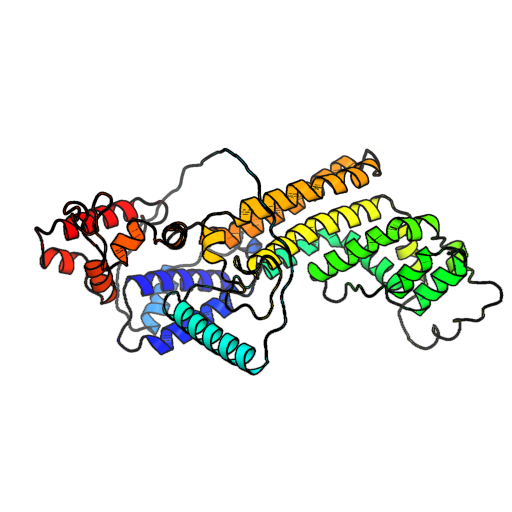 1 396 ? -10.727 1.231 48.881 1.00 85.50 396 THR A N 1
ATOM 3099 C CA . THR A 1 396 ? -9.740 0.147 48.875 1.00 85.50 396 THR A CA 1
ATOM 3100 C C . THR A 1 396 ? -10.411 -1.156 49.295 1.00 85.50 396 THR A C 1
ATOM 3102 O O . THR A 1 396 ? -11.517 -1.144 49.832 1.00 85.50 396 THR A O 1
ATOM 3105 N N . GLY A 1 397 ? -9.730 -2.291 49.105 1.00 85.50 397 GLY A N 1
ATOM 3106 C CA . GLY A 1 397 ? -10.243 -3.586 49.570 1.00 85.50 397 GLY A CA 1
ATOM 3107 C C . GLY A 1 397 ? -10.546 -3.634 51.074 1.00 85.50 397 GLY A C 1
ATOM 3108 O O . GLY A 1 397 ? -11.410 -4.390 51.504 1.00 85.50 397 GLY A O 1
ATOM 3109 N N . GLU A 1 398 ? -9.871 -2.797 51.867 1.00 90.94 398 GLU A N 1
ATOM 3110 C CA . GLU A 1 398 ? -10.068 -2.689 53.318 1.00 90.94 398 GLU A CA 1
ATOM 3111 C C . GLU A 1 398 ? -11.131 -1.644 53.700 1.00 90.94 398 GLU A C 1
ATOM 3113 O O . GLU A 1 398 ? -11.755 -1.756 54.754 1.00 90.94 398 GLU A O 1
ATOM 3118 N N . ALA A 1 399 ? -11.347 -0.634 52.852 1.00 90.81 399 ALA A N 1
ATOM 3119 C CA . ALA A 1 399 ? -12.263 0.476 53.094 1.00 90.81 399 ALA A CA 1
ATOM 3120 C C . ALA A 1 399 ? -13.028 0.834 51.803 1.00 90.81 399 ALA A C 1
ATOM 3122 O O . ALA A 1 399 ? -12.617 1.752 51.084 1.00 90.81 399 ALA A O 1
ATOM 3123 N N . PRO A 1 400 ? -14.122 0.117 51.478 1.00 88.81 400 PRO A N 1
ATOM 3124 C CA . PRO A 1 400 ? -14.928 0.415 50.301 1.00 88.81 400 PRO A CA 1
ATOM 3125 C C . PRO A 1 400 ? -15.604 1.785 50.407 1.00 88.81 400 PRO A C 1
ATOM 3127 O O . PRO A 1 400 ? -16.155 2.154 51.446 1.00 88.81 400 PRO A O 1
ATOM 3130 N N . ASP A 1 401 ? -15.618 2.513 49.298 1.00 89.94 401 ASP A N 1
ATOM 3131 C CA . ASP A 1 401 ? -16.370 3.746 49.126 1.00 89.94 401 ASP A CA 1
ATOM 3132 C C . ASP A 1 401 ? -17.846 3.413 48.868 1.00 89.94 401 ASP A C 1
ATOM 3134 O O . ASP A 1 401 ? -18.279 3.111 47.755 1.00 89.94 401 ASP A O 1
ATOM 3138 N N . LEU A 1 402 ? -18.635 3.467 49.941 1.00 86.50 402 LEU A N 1
ATOM 3139 C CA . LEU A 1 402 ? -20.068 3.162 49.930 1.00 86.50 402 LEU A CA 1
ATOM 3140 C C . LEU A 1 402 ? -20.899 4.158 49.103 1.00 86.50 402 LEU A C 1
ATOM 3142 O O . LEU A 1 402 ? -22.064 3.875 48.810 1.00 86.50 402 LEU A O 1
ATOM 3146 N N . SER A 1 403 ? -20.330 5.315 48.742 1.00 86.75 403 SER A N 1
ATOM 3147 C CA . SER A 1 403 ? -20.990 6.283 47.861 1.00 86.75 403 SER A CA 1
ATOM 3148 C C . SER A 1 403 ? -20.926 5.874 46.388 1.00 86.75 403 SER A C 1
ATOM 3150 O O . SER A 1 403 ? -21.743 6.334 45.588 1.00 86.75 403 SER A O 1
ATOM 3152 N N . ASP A 1 404 ? -20.025 4.950 46.045 1.00 86.12 404 ASP A N 1
ATOM 3153 C CA . ASP A 1 404 ? -19.789 4.483 44.685 1.00 86.12 404 ASP A CA 1
ATOM 3154 C C . ASP A 1 404 ? -19.899 2.948 44.572 1.00 86.12 404 ASP A C 1
ATOM 3156 O O . ASP A 1 404 ? -18.932 2.251 44.250 1.00 86.12 404 ASP A O 1
ATOM 3160 N N . PRO A 1 405 ? -21.089 2.381 44.845 1.00 88.31 405 PRO A N 1
ATOM 3161 C CA . PRO A 1 405 ? -21.270 0.938 44.973 1.00 88.31 405 PRO A CA 1
ATOM 3162 C C . PRO A 1 405 ? -21.110 0.190 43.636 1.00 88.31 405 PRO A C 1
ATOM 3164 O O . PRO A 1 405 ? -21.308 0.785 42.563 1.00 88.31 405 PRO A O 1
ATOM 3167 N N . PRO A 1 406 ? -20.811 -1.126 43.683 1.00 89.19 406 PRO A N 1
ATOM 3168 C CA . PRO A 1 406 ? -20.785 -1.990 42.505 1.00 89.19 406 PRO A CA 1
ATOM 3169 C C . PRO A 1 406 ? -22.141 -1.993 41.800 1.00 89.19 406 PRO A C 1
ATOM 3171 O O . PRO A 1 406 ? -23.192 -2.069 42.437 1.00 89.19 406 PRO A O 1
ATOM 3174 N N . LEU A 1 407 ? -22.116 -1.962 40.468 1.00 88.00 407 LEU A N 1
ATOM 3175 C CA . LEU A 1 407 ? -23.316 -1.987 39.628 1.00 88.00 407 LEU A CA 1
ATOM 3176 C C . LEU A 1 407 ? -23.525 -3.324 38.911 1.00 88.00 407 LEU A C 1
ATOM 3178 O O . LEU A 1 407 ? -24.576 -3.528 38.304 1.00 88.00 407 LEU A O 1
ATOM 3182 N N . ARG A 1 408 ? -22.578 -4.265 39.027 1.00 86.00 408 ARG A N 1
ATOM 3183 C CA . ARG A 1 408 ? -22.649 -5.592 38.396 1.00 86.00 408 ARG A CA 1
ATOM 3184 C C . ARG A 1 408 ? -23.959 -6.328 38.652 1.00 86.00 408 ARG A C 1
ATOM 3186 O O . ARG A 1 408 ? -24.547 -6.850 37.709 1.00 86.00 408 ARG A O 1
ATOM 3193 N N . GLY A 1 409 ? -24.437 -6.336 39.897 1.00 87.12 409 GLY A N 1
ATOM 3194 C CA . GLY A 1 409 ? -25.687 -7.017 40.247 1.00 87.12 409 GLY A CA 1
ATOM 3195 C C . GLY A 1 409 ? -26.891 -6.479 39.468 1.00 87.12 409 GLY A C 1
ATOM 3196 O O . GLY A 1 409 ? -27.761 -7.245 39.068 1.00 87.12 409 GLY A O 1
ATOM 3197 N N . PHE A 1 410 ? -26.919 -5.178 39.172 1.00 87.38 410 PHE A N 1
ATOM 3198 C CA . PHE A 1 410 ? -27.998 -4.585 38.385 1.00 87.38 410 PHE A CA 1
ATOM 3199 C C . PHE A 1 410 ? -27.835 -4.817 36.887 1.00 87.38 410 PHE A C 1
ATOM 3201 O O . PHE A 1 410 ? -28.825 -5.093 36.222 1.00 87.38 410 PHE A O 1
ATOM 3208 N N . VAL A 1 411 ? -26.606 -4.775 36.363 1.00 79.31 411 VAL A N 1
ATOM 3209 C CA . VAL A 1 411 ? -26.333 -5.132 34.959 1.00 79.31 411 VAL A CA 1
ATOM 3210 C C . VAL A 1 411 ? -26.733 -6.575 34.679 1.00 79.31 411 VAL A C 1
ATOM 3212 O O . VAL A 1 411 ? -27.361 -6.851 33.663 1.00 79.31 411 VAL A O 1
ATOM 3215 N N . GLN A 1 412 ? -26.441 -7.494 35.602 1.00 80.56 412 GLN A N 1
ATOM 3216 C CA . GLN A 1 412 ? -26.895 -8.877 35.494 1.00 80.56 412 GLN A CA 1
ATOM 3217 C C . GLN A 1 412 ? -28.422 -8.957 35.484 1.00 80.56 412 GLN A C 1
ATOM 3219 O O . GLN A 1 412 ? -28.968 -9.641 34.630 1.00 80.56 412 GLN A O 1
ATOM 3224 N N . ARG A 1 413 ? -29.130 -8.248 36.370 1.00 87.62 413 ARG A N 1
ATOM 3225 C CA . ARG A 1 413 ? -30.606 -8.238 36.372 1.00 87.62 413 ARG A CA 1
ATOM 3226 C C . ARG A 1 413 ? -31.191 -7.696 35.066 1.00 87.62 413 ARG A C 1
ATOM 3228 O O . ARG A 1 413 ? -32.089 -8.327 34.517 1.00 87.62 413 ARG A O 1
ATOM 3235 N N . LEU A 1 414 ? -30.633 -6.606 34.533 1.00 79.62 414 LEU A N 1
ATOM 3236 C CA . LEU A 1 414 ? -30.995 -6.081 33.210 1.00 79.62 414 LEU A CA 1
ATOM 3237 C C . LEU A 1 414 ? -30.790 -7.145 32.119 1.00 79.62 414 LEU A C 1
ATOM 3239 O O . LEU A 1 414 ? -31.687 -7.384 31.321 1.00 79.62 414 LEU A O 1
ATOM 3243 N N . ALA A 1 415 ? -29.654 -7.849 32.137 1.00 67.56 415 ALA A N 1
ATOM 3244 C CA . ALA A 1 415 ? -29.357 -8.921 31.184 1.00 67.56 415 ALA A CA 1
ATOM 3245 C C . ALA A 1 415 ? -30.307 -10.133 31.293 1.00 67.56 415 ALA A C 1
ATOM 3247 O O . ALA A 1 415 ? -30.493 -10.848 30.314 1.00 67.56 415 ALA A O 1
ATOM 3248 N N . HIS A 1 416 ? -30.929 -10.358 32.457 1.00 81.00 416 HIS A N 1
ATOM 3249 C CA . HIS A 1 416 ? -31.982 -11.367 32.649 1.00 81.00 416 HIS A CA 1
ATOM 3250 C C . HIS A 1 416 ? -33.391 -10.842 32.306 1.00 81.00 416 HIS A C 1
ATOM 3252 O O . HIS A 1 416 ? -34.383 -11.508 32.596 1.00 81.00 416 HIS A O 1
ATOM 3258 N N . GLY A 1 417 ? -33.499 -9.653 31.704 1.00 83.44 417 GLY A N 1
ATOM 3259 C CA . GLY A 1 417 ? -34.765 -9.074 31.255 1.00 83.44 417 GLY A CA 1
ATOM 3260 C C . GLY A 1 417 ? -35.549 -8.328 32.336 1.00 83.44 417 GLY A C 1
ATOM 3261 O O . GLY A 1 417 ? -36.704 -7.965 32.106 1.00 83.44 417 GLY A O 1
ATOM 3262 N N . GLU A 1 418 ? -34.968 -8.071 33.514 1.00 88.50 418 GLU A N 1
ATOM 3263 C CA . GLU A 1 418 ? -35.609 -7.171 34.473 1.00 88.50 418 GLU A CA 1
ATOM 3264 C C . GLU A 1 418 ? -35.561 -5.726 33.974 1.00 88.50 418 GLU A C 1
ATOM 3266 O O . GLU A 1 418 ? -34.510 -5.197 33.626 1.00 88.50 418 GLU A O 1
ATOM 3271 N N . SER A 1 419 ? -36.700 -5.043 34.010 1.00 88.00 419 SER A N 1
ATOM 3272 C CA . SER A 1 419 ? -36.770 -3.615 33.708 1.00 88.00 419 SER A CA 1
ATOM 3273 C C . SER A 1 419 ? -36.137 -2.760 34.812 1.00 88.00 419 SER A C 1
ATOM 3275 O O . SER A 1 419 ? -36.158 -3.100 35.998 1.00 88.00 419 SER A O 1
ATOM 3277 N N . VAL A 1 420 ? -35.675 -1.563 34.440 1.00 82.88 420 VAL A N 1
ATOM 3278 C CA . VAL A 1 420 ? -35.171 -0.546 35.382 1.00 82.88 420 VAL A CA 1
ATOM 3279 C C . VAL A 1 420 ? -36.192 -0.235 36.491 1.00 82.88 420 VAL A C 1
ATOM 3281 O O . VAL A 1 420 ? -35.813 -0.034 37.644 1.00 82.88 420 VAL A O 1
ATOM 3284 N N . LEU A 1 421 ? -37.494 -0.258 36.175 1.00 87.94 421 LEU A N 1
ATOM 3285 C CA . LEU A 1 421 ? -38.572 -0.048 37.149 1.00 87.94 421 LEU A CA 1
ATOM 3286 C C . LEU A 1 421 ? -38.689 -1.195 38.159 1.00 87.94 421 LEU A C 1
ATOM 3288 O O . LEU A 1 421 ? -38.892 -0.932 39.343 1.00 87.94 421 LEU A O 1
ATOM 3292 N N . GLN A 1 422 ? -38.541 -2.449 37.722 1.00 89.75 422 GLN A N 1
ATOM 3293 C CA . GLN A 1 422 ? -38.530 -3.614 38.617 1.00 89.75 422 GLN A CA 1
ATOM 3294 C C . GLN A 1 422 ? -37.304 -3.592 39.536 1.00 89.75 422 GLN A C 1
ATOM 3296 O O . GLN A 1 422 ? -37.425 -3.835 40.741 1.00 89.75 422 GLN A O 1
ATOM 3301 N N . ILE A 1 423 ? -36.145 -3.206 38.997 1.00 89.75 423 ILE A N 1
ATOM 3302 C CA . ILE A 1 423 ? -34.923 -3.006 39.778 1.00 89.75 423 ILE A CA 1
ATOM 3303 C C . ILE A 1 423 ? -35.137 -1.919 40.838 1.00 89.75 423 ILE A C 1
ATOM 3305 O O . ILE A 1 423 ? -34.885 -2.166 42.019 1.00 89.75 423 ILE A O 1
ATOM 3309 N N . HIS A 1 424 ? -35.672 -0.760 40.454 1.00 91.94 424 HIS A N 1
ATOM 3310 C CA . HIS A 1 424 ? -35.954 0.330 41.386 1.00 91.94 424 HIS A CA 1
ATOM 3311 C C . HIS A 1 424 ? -36.981 -0.060 42.458 1.00 91.94 424 HIS A C 1
ATOM 3313 O O . HIS A 1 424 ? -36.749 0.165 43.642 1.00 91.94 424 HIS A O 1
ATOM 3319 N N . ALA A 1 425 ? -38.085 -0.704 42.075 1.00 91.88 425 ALA A N 1
ATOM 3320 C CA . ALA A 1 425 ? -39.125 -1.132 43.012 1.00 91.88 425 ALA A CA 1
ATOM 3321 C C . ALA A 1 425 ? -38.615 -2.145 44.051 1.00 91.88 425 ALA A C 1
ATOM 3323 O O . ALA A 1 425 ? -39.107 -2.165 45.177 1.00 91.88 425 ALA A O 1
ATOM 3324 N N . SER A 1 426 ? -37.621 -2.965 43.695 1.00 92.94 426 SER A N 1
ATOM 3325 C CA . SER A 1 426 ? -37.037 -3.949 44.613 1.00 92.94 426 SER A CA 1
ATOM 3326 C C . SER A 1 426 ? -36.142 -3.347 45.703 1.00 92.94 426 SER A C 1
ATOM 3328 O O . SER A 1 426 ? -35.923 -3.994 46.724 1.00 92.94 426 SER A O 1
ATOM 3330 N N . ALA A 1 427 ? -35.615 -2.134 45.497 1.00 89.75 427 ALA A N 1
ATOM 3331 C CA . ALA A 1 427 ? -34.711 -1.470 46.436 1.00 89.75 427 ALA A CA 1
ATOM 3332 C C . ALA A 1 427 ? -34.725 0.066 46.244 1.00 89.75 427 ALA A C 1
ATOM 3334 O O . ALA A 1 427 ? -33.718 0.637 45.815 1.00 89.75 427 ALA A O 1
ATOM 3335 N N . PRO A 1 428 ? -35.848 0.746 46.548 1.00 85.00 428 PRO A N 1
ATOM 3336 C CA . PRO A 1 428 ? -36.048 2.159 46.204 1.00 85.00 428 PRO A CA 1
ATOM 3337 C C . PRO A 1 428 ? -35.062 3.105 46.904 1.00 85.00 428 PRO A C 1
ATOM 3339 O O . PRO A 1 428 ? -34.649 4.100 46.320 1.00 85.00 428 PRO A O 1
ATOM 3342 N N . ASP A 1 429 ? -34.616 2.757 48.114 1.00 88.88 429 ASP A N 1
ATOM 3343 C CA . ASP A 1 429 ? -33.678 3.568 48.903 1.00 88.88 429 ASP A CA 1
ATOM 3344 C C . ASP A 1 429 ? -32.203 3.175 48.683 1.00 88.88 429 ASP A C 1
ATOM 3346 O O . ASP A 1 429 ? -31.309 3.611 49.412 1.00 88.88 429 ASP A O 1
ATOM 3350 N N . SER A 1 430 ? -31.913 2.316 47.698 1.00 90.00 430 SER A N 1
ATOM 3351 C CA . SER A 1 430 ? -30.546 1.870 47.430 1.00 90.00 430 SER A CA 1
ATOM 3352 C C . SER A 1 430 ? -29.735 2.955 46.721 1.00 90.00 430 SER A C 1
ATOM 3354 O O . SER A 1 430 ? -30.027 3.338 45.586 1.00 90.00 430 SER A O 1
ATOM 3356 N N . THR A 1 431 ? -28.626 3.374 47.337 1.00 85.19 431 THR A N 1
ATOM 3357 C CA . THR A 1 431 ? -27.617 4.255 46.715 1.00 85.19 431 THR A CA 1
ATOM 3358 C C . THR A 1 431 ? -27.073 3.689 45.401 1.00 85.19 431 THR A C 1
ATOM 3360 O O . THR A 1 431 ? -26.684 4.438 44.501 1.00 85.19 431 THR A O 1
ATOM 3363 N N . ALA A 1 432 ? -27.089 2.364 45.255 1.00 84.69 432 ALA A N 1
ATOM 3364 C CA . ALA A 1 432 ? -26.628 1.677 44.062 1.00 84.69 432 ALA A CA 1
ATOM 3365 C C . ALA A 1 432 ? -27.655 1.730 42.919 1.00 84.69 432 ALA A C 1
ATOM 3367 O O . ALA A 1 432 ? -27.273 1.950 41.770 1.00 84.69 432 ALA A O 1
ATOM 3368 N N . VAL A 1 433 ? -28.953 1.660 43.234 1.00 89.06 433 VAL A N 1
ATOM 3369 C CA . VAL A 1 433 ? -30.031 1.935 42.269 1.00 89.06 433 VAL A CA 1
ATOM 3370 C C . VAL A 1 433 ? -30.007 3.402 41.844 1.00 89.06 433 VAL A C 1
ATOM 3372 O O . VAL A 1 433 ? -30.059 3.689 40.651 1.00 89.06 433 VAL A O 1
ATOM 3375 N N . ALA A 1 434 ? -29.859 4.339 42.786 1.00 86.50 434 ALA A N 1
ATOM 3376 C CA . ALA A 1 434 ? -29.748 5.763 42.463 1.00 86.50 434 ALA A CA 1
ATOM 3377 C C . ALA A 1 434 ? -28.542 6.049 41.546 1.00 86.50 434 ALA A C 1
ATOM 3379 O O . ALA A 1 434 ? -28.648 6.805 40.576 1.00 86.50 434 ALA A O 1
ATOM 3380 N N . SER A 1 435 ? -27.410 5.389 41.804 1.00 85.06 435 SER A N 1
ATOM 3381 C CA . SER A 1 435 ? -26.223 5.462 40.949 1.00 85.06 435 SER A CA 1
ATOM 3382 C C . SER A 1 435 ? -26.454 4.883 39.552 1.00 85.06 435 SER A C 1
ATOM 3384 O O . SER A 1 435 ? -26.069 5.512 38.568 1.00 85.06 435 SER A O 1
ATOM 3386 N N . LEU A 1 436 ? -27.106 3.719 39.450 1.00 85.50 436 LEU A N 1
ATOM 3387 C CA . LEU A 1 436 ? -27.479 3.111 38.170 1.00 85.50 436 LEU A CA 1
ATOM 3388 C C . LEU A 1 436 ? -28.377 4.047 37.353 1.00 85.50 436 LEU A C 1
ATOM 3390 O O . LEU A 1 436 ? -28.136 4.246 36.167 1.00 85.50 436 LEU A O 1
ATOM 3394 N N . LEU A 1 437 ? -29.386 4.649 37.986 1.00 86.12 437 LEU A N 1
ATOM 3395 C CA . LEU A 1 437 ? -30.301 5.591 37.337 1.00 86.12 437 LEU A CA 1
ATOM 3396 C C . LEU A 1 437 ? -29.586 6.858 36.871 1.00 86.12 437 LEU A C 1
ATOM 3398 O O . LEU A 1 437 ? -29.826 7.325 35.761 1.00 86.12 437 LEU A O 1
ATOM 3402 N N . SER A 1 438 ? -28.683 7.389 37.695 1.00 83.62 438 SER A N 1
ATOM 3403 C CA . SER A 1 438 ? -27.870 8.559 37.347 1.00 83.62 438 SER A CA 1
ATOM 3404 C C . SER A 1 438 ? -26.969 8.265 36.149 1.00 83.62 438 SER A C 1
ATOM 3406 O O . SER A 1 438 ? -26.816 9.100 35.260 1.00 83.62 438 SER A O 1
ATOM 3408 N N . TRP A 1 439 ? -26.418 7.053 36.087 1.00 81.25 439 TRP A N 1
ATOM 3409 C CA . TRP A 1 439 ? -25.629 6.594 34.954 1.00 81.25 439 TRP A CA 1
ATOM 3410 C C . TRP A 1 439 ? -26.470 6.392 33.686 1.00 81.25 439 TRP A C 1
ATOM 3412 O O . TRP A 1 439 ? -26.105 6.914 32.636 1.00 81.25 439 TRP A O 1
ATOM 3422 N N . LEU A 1 440 ? -27.620 5.714 33.775 1.00 79.62 440 LEU A N 1
ATOM 3423 C CA . LEU A 1 440 ? -28.543 5.542 32.643 1.00 79.62 440 LEU A CA 1
ATOM 3424 C C . LEU A 1 440 ? -29.008 6.901 32.098 1.00 79.62 440 LEU A C 1
ATOM 3426 O O . LEU A 1 440 ? -29.067 7.107 30.886 1.00 79.62 440 LEU A O 1
ATOM 3430 N N . ALA A 1 441 ? -29.280 7.857 32.990 1.00 78.00 441 ALA A N 1
ATOM 3431 C CA . ALA A 1 441 ? -29.618 9.224 32.617 1.00 78.00 441 ALA A CA 1
ATOM 3432 C C . ALA A 1 441 ? -28.451 9.933 31.912 1.00 78.00 441 ALA A C 1
ATOM 3434 O O . ALA A 1 441 ? -28.665 10.588 30.896 1.00 78.00 441 ALA A O 1
ATOM 3435 N N . ALA A 1 442 ? -27.215 9.773 32.392 1.00 70.81 442 ALA A N 1
ATOM 3436 C CA . ALA A 1 442 ? -26.034 10.325 31.728 1.00 70.81 442 ALA A CA 1
ATOM 3437 C C . ALA A 1 442 ? -25.816 9.720 30.329 1.00 70.81 442 ALA A C 1
ATOM 3439 O O . ALA A 1 442 ? -25.503 10.450 29.390 1.00 70.81 442 ALA A O 1
ATOM 3440 N N . MET A 1 443 ? -26.051 8.414 30.168 1.00 61.56 443 MET A N 1
ATOM 3441 C CA . MET A 1 443 ? -25.958 7.720 28.878 1.00 61.56 443 MET A CA 1
ATOM 3442 C C . MET A 1 443 ? -26.986 8.231 27.866 1.00 61.56 443 MET A C 1
ATOM 3444 O O . MET A 1 443 ? -26.655 8.409 26.698 1.00 61.56 443 MET A O 1
ATOM 3448 N N . ARG A 1 444 ? -28.200 8.582 28.309 1.00 66.00 444 ARG A N 1
ATOM 3449 C CA . ARG A 1 444 ? -29.216 9.223 27.454 1.00 66.00 444 ARG A CA 1
ATOM 3450 C C . ARG A 1 444 ? -28.736 10.544 26.836 1.00 66.00 444 ARG A C 1
ATOM 3452 O O . ARG A 1 444 ? -29.187 10.912 25.754 1.00 66.00 444 ARG A O 1
ATOM 3459 N N . HIS A 1 445 ? -27.841 11.259 27.515 1.00 54.62 445 HIS A N 1
ATOM 3460 C CA . HIS A 1 445 ? -27.274 12.522 27.040 1.00 54.62 445 HIS A CA 1
ATOM 3461 C C . HIS A 1 445 ? -26.000 12.349 26.200 1.00 54.62 445 HIS A C 1
ATOM 3463 O O . HIS A 1 445 ? -25.489 13.340 25.674 1.00 54.62 445 HIS A O 1
ATOM 3469 N N . ALA A 1 446 ? -25.490 11.123 26.039 1.00 46.97 446 ALA A N 1
ATOM 3470 C CA . ALA A 1 446 ? -24.390 10.860 25.123 1.00 46.97 446 ALA A CA 1
ATOM 3471 C C . ALA A 1 446 ? -24.864 11.078 23.667 1.00 46.97 446 ALA A C 1
ATOM 3473 O O . ALA A 1 446 ? -25.938 10.587 23.292 1.00 46.97 446 ALA A O 1
ATOM 3474 N N . PRO A 1 447 ? -24.099 11.807 22.831 1.00 39.25 447 PRO A N 1
ATOM 3475 C CA . PRO A 1 447 ? -24.452 12.018 21.430 1.00 39.25 447 PRO A CA 1
ATOM 3476 C C . PRO A 1 447 ? -24.676 10.666 20.734 1.00 39.25 447 PRO A C 1
ATOM 3478 O O . PRO A 1 447 ? -23.776 9.831 20.707 1.00 39.25 447 PRO A O 1
ATOM 3481 N N . GLY A 1 448 ? -25.887 10.441 20.213 1.00 45.97 448 GLY A N 1
ATOM 3482 C CA . GLY A 1 448 ? -26.286 9.194 19.543 1.00 45.97 448 GLY A CA 1
ATOM 3483 C C . GLY A 1 448 ? -27.299 8.315 20.292 1.00 45.97 448 GLY A C 1
ATOM 3484 O O . GLY A 1 448 ? -27.863 7.420 19.673 1.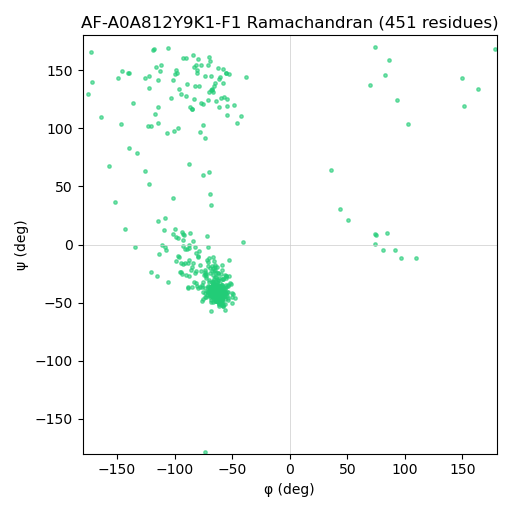00 45.97 448 GLY A O 1
ATOM 3485 N N . TRP A 1 449 ? -27.588 8.573 21.575 1.00 42.34 449 TRP A N 1
ATOM 3486 C CA . TRP A 1 449 ? -28.536 7.770 22.379 1.00 42.34 449 TRP A CA 1
ATOM 3487 C C . TRP A 1 449 ? -29.952 8.363 22.510 1.00 42.34 449 TRP A C 1
ATOM 3489 O O . TRP A 1 449 ? -30.888 7.674 22.908 1.00 42.34 449 TRP A O 1
ATOM 3499 N N . GLY A 1 450 ? -30.147 9.638 22.162 1.00 35.19 450 GLY A N 1
ATOM 3500 C CA . GLY A 1 450 ? -31.378 10.381 22.471 1.00 35.19 450 GLY A CA 1
ATOM 3501 C C . GLY A 1 450 ? -32.650 9.987 21.704 1.00 35.19 450 GLY A C 1
ATOM 3502 O O . GLY A 1 450 ? -33.696 10.575 21.972 1.00 35.19 450 GLY A O 1
ATOM 3503 N N . ALA A 1 451 ? -32.593 9.039 20.764 1.00 35.34 451 ALA A N 1
ATOM 3504 C CA . ALA A 1 451 ? -33.713 8.737 19.869 1.00 35.34 451 ALA A CA 1
ATOM 3505 C C . ALA A 1 451 ? -34.616 7.565 20.312 1.00 35.34 451 ALA A C 1
ATOM 3507 O O . ALA A 1 451 ? -35.685 7.398 19.726 1.00 35.34 451 ALA A O 1
ATOM 3508 N N . THR A 1 452 ? -34.235 6.764 21.319 1.00 42.44 452 THR A N 1
ATOM 3509 C CA . THR A 1 452 ? -34.863 5.433 21.501 1.00 42.44 452 THR A CA 1
ATOM 3510 C C . THR A 1 452 ? -35.093 4.951 22.941 1.00 42.44 452 THR A C 1
ATOM 3512 O O . THR A 1 452 ? -35.422 3.780 23.117 1.00 42.44 452 THR A O 1
ATOM 3515 N N . VAL A 1 453 ? -34.988 5.817 23.960 1.00 33.22 453 VAL A N 1
ATOM 3516 C CA . VAL A 1 453 ? -35.339 5.480 25.364 1.00 33.22 453 VAL A CA 1
ATOM 3517 C C . VAL A 1 453 ? -36.533 6.279 25.861 1.00 33.22 453 VAL A C 1
ATOM 3519 O O . VAL A 1 453 ? -36.486 7.531 25.762 1.00 33.22 453 VAL A O 1
#

Solvent-accessible surface area (backbone atoms only — not comparable to full-atom values): 26845 Å² total; per-residue (Å²): 110,70,74,55,53,56,51,49,50,54,52,47,48,53,51,43,71,67,60,45,78,71,101,64,65,66,64,56,50,55,53,46,54,53,46,50,52,66,57,71,66,58,78,94,55,76,81,52,58,89,72,54,76,89,75,63,62,68,59,55,51,52,54,51,28,61,76,67,73,52,89,81,89,85,88,86,85,91,87,84,90,87,88,86,89,79,93,87,90,89,91,88,85,90,87,88,88,84,87,92,83,84,80,88,77,58,72,69,60,58,47,54,52,50,54,54,37,48,52,50,41,57,48,47,43,67,77,36,77,73,64,47,67,62,72,52,55,53,56,66,50,54,69,66,56,75,85,40,53,74,57,53,54,36,50,54,26,44,42,54,42,59,61,36,65,70,46,40,53,46,41,48,65,33,35,42,63,94,85,47,75,70,62,58,60,65,77,69,56,78,65,53,68,86,80,71,38,43,63,37,45,26,53,33,35,50,55,46,59,73,43,38,67,57,50,57,70,33,64,39,68,69,40,49,73,69,46,44,88,90,59,83,79,66,81,74,70,76,77,76,66,85,90,74,68,66,71,64,45,53,55,40,27,47,57,32,64,72,31,56,68,44,54,35,48,40,53,51,49,26,52,54,24,41,55,47,38,46,54,33,51,58,42,51,24,28,86,89,41,94,55,93,51,96,83,45,67,50,48,12,46,36,62,56,43,47,22,70,42,51,56,57,54,55,50,50,52,52,57,58,60,52,51,62,63,51,51,58,42,47,67,70,34,57,78,84,49,32,62,53,52,52,49,53,49,52,52,52,50,51,49,51,52,49,55,50,47,65,72,47,44,62,34,58,30,84,69,40,55,44,63,46,17,60,94,90,39,58,21,74,67,42,28,26,45,67,34,92,84,38,27,24,96,86,26,40,98,90,52,58,31,78,90,41,50,49,39,24,73,56,52,52,39,39,65,73,52,47,47,72,65,58,55,35,73,74,40,74,88,34,67,44,49,55,48,51,51,53,48,55,56,53,50,43,71,39,93,89,44,74,86,80,125

Mean predicted aligned error: 15.65 Å

pLDDT: mean 71.28, std 22.69, range [22.86, 98.0]

Foldseek 3Di:
DLLVVLVVLVVVVVVCQQQDDDDPPPVCCVVSVVVNCVSVQDDPCPVCPVVDPDDDPVVVVVVVCVVVVHDDDDDFDDDDDDDDDDYDDDDDDDDDDDDDDDDDDDPVVVVVVLVVLVVVLVVCCVVPVPLDQPRCLQVLLLVLCPVCVVLVLLLVLVCVCLVDPVNLVQLCQQFNDPPPPCSVLSVVDDQDCVVVGLVSLLVSLVSVLVCLVVLLRRDDLVRSVVTHPPCPPDPPPVPPDDDDDPVVSSVSNCCQSNDLVSNLSSLLSNLLSCLSVCLVQVQQAAPVDPDDDVSRSCGNSCLLCLQVCVSVVVSVVSNVVSVVVSVVSLVSDDPVCSVVSVVVSVVSVVSSVVSSCVSSVVSNDPPNNQCNCDDPGGPLVRCLQPPPQNQAPPGDSVGRDQLGHRQNVVNVCSNVSDDLVNVCVVPVPRSSNVVVVVVVVVVCPPPPNVGDD

Sequence (453 aa):
AAGLANKLDAVIHILLLEVGWSDNHLDDLSSYSRQVINNCSDQGVEYEIAQAPAVDLSALLSERAADLQSRTRGTVPALTDDVQYNALCDEAAEEARVPANVVALPDEEAVAIREGAQQERDRVSRLFPNSWHTADVKHVVDNLLHEWDPLLSALRSVEKLLRWTTMRERFQACCIDPDDSRAAQLNTWSHSLVSLRWEALVDFTGGLLELEPLLRQCWSKKKFLAGSPGRRVLQAADASTGEHSTSVAVEGIDAALTSATFWTGVALCHDVAFEAEFAGRWAEGCGCCRKPNPTCAFKGCRAAEFSSGEWQQELKKTMIKNRSALGQYLVMSRDTDRAQYFSDWAKARARLWGGIQVKLGYWQQLPWLWAQGGRGRLHAQSQRFLSEEWYGLSGTGEAPDLSDPPLRGFVQRLAHGESVLQIHASAPDSTAVASLLSWLAAMRHAPGWGATV